Protein AF-0000000082860975 (afdb_homodimer)

pLDDT: mean 95.1, std 5.62, range [65.75, 98.88]

Solvent-accessible surface area (backbone atoms only — not comparable to full-atom values): 21347 Å² total; per-residue (Å²): 128,60,77,23,37,40,39,31,52,66,39,37,44,78,45,29,22,50,52,41,50,34,32,61,61,68,51,67,59,43,79,44,58,38,52,71,69,56,40,67,76,44,26,84,77,32,97,79,51,56,74,41,35,35,35,51,89,88,38,83,42,48,47,55,68,31,48,45,53,47,53,16,50,74,58,70,18,50,42,91,45,74,67,44,34,39,42,42,40,30,51,43,54,52,54,49,46,42,59,56,39,38,46,60,28,73,72,43,85,49,68,73,60,24,54,57,34,38,53,54,19,51,52,52,30,47,52,53,48,50,52,51,39,53,46,18,66,76,17,80,54,21,87,42,66,88,45,80,38,39,48,54,41,38,48,42,29,34,48,57,30,52,20,43,73,70,74,63,49,67,76,59,67,94,33,64,54,55,54,47,38,29,52,53,53,49,60,36,66,47,30,33,55,47,58,73,68,46,75,91,55,65,92,128,61,76,23,36,38,40,30,52,67,38,37,44,77,45,29,22,51,52,41,50,34,31,61,61,66,50,67,58,43,79,45,58,40,50,70,68,55,41,66,76,45,26,86,78,33,97,80,51,56,74,40,35,34,36,50,89,86,38,83,42,48,49,56,68,31,48,46,53,48,52,15,50,73,59,70,18,52,44,93,45,74,67,45,35,38,43,42,38,30,51,44,53,51,56,49,47,44,59,55,41,38,47,61,28,73,72,44,84,50,68,74,60,24,54,56,35,39,54,53,19,51,52,51,28,45,53,51,49,50,52,50,39,53,47,17,67,76,16,81,53,21,85,42,66,89,44,81,37,40,48,54,41,39,49,41,31,35,49,59,31,54,18,43,73,70,75,63,49,68,76,57,68,94,33,65,55,55,54,47,38,30,51,54,52,49,61,35,66,47,29,33,54,47,58,73,68,46,75,92,56,64,95

Sequence (406 aa):
MPDTKLIYFGLTGRGEPIRYLLAYGGVEFEDVRLTFDEFIKRKNEFPLGQLPVLEFEGKTIFQSKAIFRFLGRRFGLDGKDEWDSLKCDIAMDTINDIGLALLPYATETDEAAKKIKQEAALAKMAYLVDKLEGHLAKNDGHFVKGQLTWVDFCFAGLHDTYNYRSGGGDVFAGRPLLKALKAKVEALPAVKAYRDKSPSVTFMPDTKLIYFGLTGRGEPIRYLLAYGGVEFEDVRLTFDEFIKRKNEFPLGQLPVLEFEGKTIFQSKAIFRFLGRRFGLDGKDEWDSLKCDIAMDTINDIGLALLPYATETDEAAKKIKQEAALAKMAYLVDKLEGHLAKNDGHFVKGQLTWVDFCFAGLHDTYNYRSGGGDVFAGRPLLKALKAKVEALPAVKAYRDKSPSVTF

Foldseek 3Di:
DFQKEKEEALALALVVLLLLLCLLLVGDYHYHHDDPVRLVVCQVVAPNSDDTWMRDPNDIDDDSVVSLLVSQVVSVQAAPDPVRNVLLVVLLVLLVVLVVLLVVLQPDDDPVVNVVSLVSSLVVNLVSLVVQLVCCVVQVLASHHPGGTSSLSSLLSCLVVSCVSSPNHRSCPPRVSSVVSNVVSCPPPSNVVSVVPRDDGDD/DFQKEKEEALALALVVLLLLLCLLLVGDYHYHHDDPVRLVVCQVVAPNSDDTWMRDPNDIDDDSVVSLLVSQVVSVQAAPDPVRNVLLVVLLVLLVVLVVLLVVLQPDDDPVVNVVSLVSSLVVNLVSLVVQLVCCVVQVLASHHPGGTSSLSSLLSCLVVSCVSSPNHRSCPPRVSSVVSNVVSCPPPSNVVSVVPRDDGDD

Radius of gyration: 20.78 Å; Cα contacts (8 Å, |Δi|>4): 625; chains: 2; bounding box: 51×51×57 Å

Secondary structure (DSSP, 8-state):
--SEEEEEESS-TTHHHHHHHHHHTT--EEEEEE-HHHHHHHGGGSTTS-S-EEEETTEEEE-HHHHHHHHHHHTT-S-SSHHHHHHHHHHHHHHHHHHHTTHHHHT---HHHHHHHHHHHHHHHHHHHHHHHHHHHHTTTSSBTTB--HHHHHHHHHHHHHHHHTTSS-TTTT-HHHHHHHHHHHHSHHHHHHHHHSPP---/--SEEEEEESS-TTHHHHHHHHHHTT--EEEEEE-HHHHHHHGGGSTTS-S-EEEETTEEEE-HHHHHHHHHHHTT-S-SSHHHHHHHHHHHHHHHHHHHTTHHHHT---HHHHHHHHHHHHHHHHHHHHHHHHHHHHTTTSSBTTB--HHHHHHHHHHHHHHHHTTSS-TTTT-HHHHHHHHHHHHSHHHHHHHHHS-----

Nearest PDB structures (foldseek):
  4q5r-assembly3_F  TM=9.461E-01  e=1.694E-16  Blattella germanica
  1m0u-assembly1_B  TM=9.372E-01  e=8.881E-16  Drosophila melanogaster
  3vpq-assembly1_A  TM=9.347E-01  e=1.086E-15  Bombyx mori
  5h5l-assembly1_B  TM=9.405E-01  e=1.983E-15  Nilaparvata lugens
  1gsq-assembly1_A  TM=8.436E-01  e=4.090E-12  Todarodes pacificus

Structure (mmCIF, N/CA/C/O backbone):
data_AF-0000000082860975-model_v1
#
loop_
_entity.id
_entity.type
_entity.pdbx_description
1 polymer 'glutathione transferase'
#
loop_
_atom_site.group_PDB
_atom_site.id
_atom_site.type_symbol
_atom_site.label_atom_id
_atom_site.label_alt_id
_atom_site.label_comp_id
_atom_site.label_asym_id
_atom_site.label_entity_id
_atom_site.label_seq_id
_atom_site.pdbx_PDB_ins_code
_atom_site.Cartn_x
_atom_site.Cartn_y
_atom_site.Cartn_z
_atom_site.occupancy
_atom_site.B_iso_or_equiv
_atom_site.auth_seq_id
_atom_site.auth_comp_id
_atom_site.auth_asym_id
_atom_site.auth_atom_id
_atom_site.pdbx_PDB_model_num
ATOM 1 N N . MET A 1 1 ? -9.984 7.664 30.344 1 66.88 1 MET A N 1
ATOM 2 C CA . MET A 1 1 ? -9.086 7.684 29.188 1 66.88 1 MET A CA 1
ATOM 3 C C . MET A 1 1 ? -9.781 7.133 27.953 1 66.88 1 MET A C 1
ATOM 5 O O . MET A 1 1 ? -10.648 6.258 28.047 1 66.88 1 MET A O 1
ATOM 9 N N . PRO A 1 2 ? -9.625 7.832 26.766 1 80.25 2 PRO A N 1
ATOM 10 C CA . PRO A 1 2 ? -10.352 7.297 25.625 1 80.25 2 PRO A CA 1
ATOM 11 C C . PRO A 1 2 ? -9.969 5.855 25.297 1 80.25 2 PRO A C 1
ATOM 13 O O . PRO A 1 2 ? -8.867 5.414 25.641 1 80.25 2 PRO A O 1
ATOM 16 N N . ASP A 1 3 ? -10.852 5.133 24.812 1 91.62 3 ASP A N 1
ATOM 17 C CA . ASP A 1 3 ? -10.664 3.73 24.453 1 91.62 3 ASP A CA 1
ATOM 18 C C . ASP A 1 3 ? -9.773 3.59 23.234 1 91.62 3 ASP A C 1
ATOM 20 O O . ASP A 1 3 ? -9.109 2.564 23.047 1 91.62 3 ASP A O 1
ATOM 24 N N . THR A 1 4 ? -9.602 4.715 22.5 1 98.06 4 THR A N 1
ATOM 25 C CA . THR A 1 4 ? -8.781 4.738 21.297 1 98.06 4 THR A CA 1
ATOM 26 C C . THR A 1 4 ? -7.438 5.41 21.562 1 98.06 4 THR A C 1
ATOM 28 O O . THR A 1 4 ? -7.375 6.449 22.219 1 98.06 4 THR A O 1
ATOM 31 N N . LYS A 1 5 ? -6.293 4.797 21.094 1 98.5 5 LYS A N 1
ATOM 32 C CA . LYS A 1 5 ? -4.938 5.305 21.266 1 98.5 5 LYS A CA 1
ATOM 33 C C . LYS A 1 5 ? -4.152 5.234 19.969 1 98.5 5 LYS A C 1
ATOM 35 O O . LYS A 1 5 ? -4.129 4.195 19.297 1 98.5 5 LYS A O 1
ATOM 40 N N . LEU A 1 6 ? -3.594 6.383 19.531 1 98.62 6 LEU A N 1
ATOM 41 C CA . LEU A 1 6 ? -2.664 6.406 18.406 1 98.62 6 LEU A CA 1
ATOM 42 C C . LEU A 1 6 ? -1.231 6.609 18.891 1 98.62 6 LEU A C 1
ATOM 44 O O . LEU A 1 6 ? -0.938 7.586 19.594 1 98.62 6 LEU A O 1
ATOM 48 N N . ILE A 1 7 ? -0.358 5.672 18.578 1 98.69 7 ILE A N 1
ATOM 49 C CA . ILE A 1 7 ? 1.05 5.754 18.953 1 98.69 7 ILE A CA 1
ATOM 50 C C . ILE A 1 7 ? 1.894 6.062 17.719 1 98.69 7 ILE A C 1
ATOM 52 O O . ILE A 1 7 ? 1.918 5.281 16.766 1 98.69 7 ILE A O 1
ATOM 56 N N . TYR A 1 8 ? 2.537 7.16 17.688 1 97.94 8 TYR A N 1
ATOM 57 C CA . TYR A 1 8 ? 3.426 7.613 16.625 1 97.94 8 TYR A CA 1
ATOM 58 C C . TYR A 1 8 ? 4.453 8.602 17.156 1 97.94 8 TYR A C 1
ATOM 60 O O . TYR A 1 8 ? 4.676 8.688 18.359 1 97.94 8 TYR A O 1
ATOM 68 N N . PHE A 1 9 ? 5.199 9.242 16.266 1 96.75 9 PHE A N 1
ATOM 69 C CA . PHE A 1 9 ? 6.195 10.227 16.672 1 96.75 9 PHE A CA 1
ATOM 70 C C . PHE A 1 9 ? 5.566 11.609 16.812 1 96.75 9 PHE A C 1
ATOM 72 O O . PHE A 1 9 ? 4.457 11.844 16.328 1 96.75 9 PHE A O 1
ATOM 79 N N . GLY A 1 10 ? 6.297 12.477 17.422 1 92.69 10 GLY A N 1
ATOM 80 C CA . GLY A 1 10 ? 5.84 13.844 17.578 1 92.69 10 GLY A CA 1
ATOM 81 C C . GLY A 1 10 ? 5.992 14.672 16.328 1 92.69 10 GLY A C 1
ATOM 82 O O . GLY A 1 10 ? 6.426 15.82 16.375 1 92.69 10 GLY A O 1
ATOM 83 N N . LEU A 1 11 ? 5.824 14.102 15.203 1 92 11 LEU A N 1
ATOM 84 C CA . LEU A 1 11 ? 5.797 14.734 13.891 1 92 11 LEU A CA 1
ATOM 85 C C . LEU A 1 11 ? 4.551 14.32 13.117 1 92 11 LEU A C 1
ATOM 87 O O . LEU A 1 11 ? 3.781 13.477 13.57 1 92 11 LEU A O 1
ATOM 91 N N . THR A 1 12 ? 4.176 14.922 12.07 1 91.81 12 THR A N 1
ATOM 92 C CA . THR A 1 12 ? 2.977 14.602 11.305 1 91.81 12 THR A CA 1
ATOM 93 C C . THR A 1 12 ? 3.127 13.258 10.594 1 91.81 12 THR A C 1
ATOM 95 O O . THR A 1 12 ? 2.66 12.227 11.094 1 91.81 12 THR A O 1
ATOM 98 N N . GLY A 1 13 ? 4.062 13.234 9.609 1 94 13 GLY A N 1
ATOM 99 C CA . GLY A 1 13 ? 4.348 11.992 8.914 1 94 13 GLY A CA 1
ATOM 100 C C . GLY A 1 13 ? 3.107 11.164 8.641 1 94 13 GLY A C 1
ATOM 101 O O . GLY A 1 13 ? 2.064 11.703 8.266 1 94 13 GLY A O 1
ATOM 102 N N . ARG A 1 14 ? 3.205 9.844 8.828 1 96.69 14 ARG A N 1
ATOM 103 C CA . ARG A 1 14 ? 2.125 8.906 8.539 1 96.69 14 ARG A CA 1
ATOM 104 C C . ARG A 1 14 ? 1.056 8.953 9.625 1 96.69 14 ARG A C 1
ATOM 106 O O . ARG A 1 14 ? -0.048 8.438 9.438 1 96.69 14 ARG A O 1
ATOM 113 N N . GLY A 1 15 ? 1.358 9.523 10.734 1 97.5 15 GLY A N 1
ATOM 114 C CA . GLY A 1 15 ? 0.392 9.641 11.812 1 97.5 15 GLY A CA 1
ATOM 115 C C . GLY A 1 15 ? -0.683 10.68 11.547 1 97.5 15 GLY A C 1
ATOM 116 O O . GLY A 1 15 ? -1.812 10.547 12.023 1 97.5 15 GLY A O 1
ATOM 117 N N . GLU A 1 16 ? -0.345 11.664 10.766 1 97.5 16 GLU A N 1
ATOM 118 C CA . GLU A 1 16 ? -1.231 12.812 10.609 1 97.5 16 GLU A CA 1
ATOM 119 C C . GLU A 1 16 ? -2.506 12.43 9.859 1 97.5 16 GLU A C 1
ATOM 121 O O . GLU A 1 16 ? -3.604 12.844 10.242 1 97.5 16 GLU A O 1
ATOM 126 N N . PRO A 1 17 ? -2.463 11.664 8.758 1 98.44 17 PRO A N 1
ATOM 127 C CA . PRO A 1 17 ? -3.709 11.203 8.141 1 98.44 17 PRO A CA 1
ATOM 128 C C . PRO A 1 17 ? -4.621 10.484 9.133 1 98.44 17 PRO A C 1
ATOM 130 O O . PRO A 1 17 ? -5.844 10.641 9.07 1 98.44 17 PRO A O 1
ATOM 133 N N . ILE A 1 18 ? -4.02 9.68 10 1 98.81 18 ILE A N 1
ATOM 134 C CA . ILE A 1 18 ? -4.801 8.93 10.969 1 98.81 18 ILE A CA 1
ATOM 135 C C . ILE A 1 18 ? -5.48 9.891 11.945 1 98.81 18 ILE A C 1
ATOM 137 O O . ILE A 1 18 ? -6.664 9.727 12.266 1 98.81 18 ILE A O 1
ATOM 141 N N . ARG A 1 19 ? -4.746 10.883 12.383 1 98.38 19 ARG A N 1
ATOM 142 C CA . ARG A 1 19 ? -5.301 11.898 13.281 1 98.38 19 ARG A CA 1
ATOM 143 C C . ARG A 1 19 ? -6.457 12.641 12.617 1 98.38 19 ARG A C 1
ATOM 145 O O . ARG A 1 19 ? -7.492 12.867 13.234 1 98.38 19 ARG A O 1
ATOM 152 N N . TYR A 1 20 ? -6.312 13 11.328 1 98.56 20 TYR A N 1
ATOM 153 C CA . TYR A 1 20 ? -7.379 13.656 10.586 1 98.56 20 TYR A CA 1
ATOM 154 C C . TYR A 1 20 ? -8.617 12.766 10.5 1 98.56 20 TYR A C 1
ATOM 156 O O . TYR A 1 20 ? -9.734 13.234 10.711 1 98.56 20 TYR A O 1
ATOM 164 N N . LEU A 1 21 ? -8.422 11.508 10.195 1 98.81 21 LEU A N 1
ATOM 165 C CA . LEU A 1 21 ? -9.539 10.586 10.031 1 98.81 21 LEU A CA 1
ATOM 166 C C . LEU A 1 21 ? -10.25 10.359 11.367 1 98.81 21 LEU A C 1
ATOM 168 O O . LEU A 1 21 ? -11.484 10.352 11.414 1 98.81 21 LEU A O 1
ATOM 172 N N . LEU A 1 22 ? -9.484 10.18 12.453 1 98.75 22 LEU A N 1
ATOM 173 C CA . LEU A 1 22 ? -10.094 10.016 13.766 1 98.75 22 LEU A CA 1
ATOM 174 C C . LEU A 1 22 ? -10.906 11.25 14.148 1 98.75 22 LEU A C 1
ATOM 176 O O . LEU A 1 22 ? -12.016 11.125 14.664 1 98.75 22 LEU A O 1
ATOM 180 N N . ALA A 1 23 ? -10.312 12.414 13.891 1 98.44 23 ALA A N 1
ATOM 181 C CA . ALA A 1 23 ? -11.016 13.656 14.18 1 98.44 23 ALA A CA 1
ATOM 182 C C . ALA A 1 23 ? -12.312 13.758 13.391 1 98.44 23 ALA A C 1
ATOM 184 O O . ALA A 1 23 ? -13.375 14.047 13.953 1 98.44 23 ALA A O 1
ATOM 185 N N . TYR A 1 24 ? -12.25 13.484 12.133 1 98.56 24 TYR A N 1
ATOM 186 C CA . TYR A 1 24 ? -13.422 13.547 11.266 1 98.56 24 TYR A CA 1
ATOM 187 C C . TYR A 1 24 ? -14.492 12.57 11.742 1 98.56 24 TYR A C 1
ATOM 189 O O . TYR A 1 24 ? -15.688 12.875 11.68 1 98.56 24 TYR A O 1
ATOM 197 N N . GLY A 1 25 ? -14.07 11.414 12.133 1 98.19 25 GLY A N 1
ATOM 198 C CA . GLY A 1 25 ? -14.984 10.383 12.594 1 98.19 25 GLY A CA 1
ATOM 199 C C . GLY A 1 25 ? -15.562 10.656 13.969 1 98.19 25 GLY A C 1
ATOM 200 O O . GLY A 1 25 ? -16.422 9.922 14.445 1 98.19 25 GLY A O 1
ATOM 201 N N . GLY A 1 26 ? -15.047 11.688 14.633 1 97.81 26 GLY A N 1
ATOM 202 C CA . GLY A 1 26 ? -15.539 12.047 15.961 1 97.81 26 GLY A CA 1
ATOM 203 C C . GLY A 1 26 ? -15.023 11.141 17.062 1 97.81 26 GLY A C 1
ATOM 204 O O . GLY A 1 26 ? -15.688 10.945 18.078 1 97.81 26 GLY A O 1
ATOM 205 N N . VAL A 1 27 ? -13.93 10.547 16.875 1 98 27 VAL A N 1
ATOM 206 C CA . VAL A 1 27 ? -13.367 9.609 17.844 1 98 27 VAL A CA 1
ATOM 207 C C . VAL A 1 27 ? -12.375 10.328 18.75 1 98 27 VAL A C 1
ATOM 209 O O . VAL A 1 27 ? -11.375 10.867 18.281 1 98 27 VAL A O 1
ATOM 212 N N . GLU A 1 28 ? -12.719 10.398 19.969 1 96.94 28 GLU A N 1
ATOM 213 C CA . GLU A 1 28 ? -11.719 10.828 20.938 1 96.94 28 GLU A CA 1
ATOM 214 C C . GLU A 1 28 ? -10.602 9.797 21.078 1 96.94 28 GLU A C 1
ATOM 216 O O . GLU A 1 28 ? -10.859 8.594 21.094 1 96.94 28 GLU A O 1
ATOM 221 N N . PHE A 1 29 ? -9.359 10.328 21.094 1 97.81 29 PHE A N 1
ATOM 222 C CA . PHE A 1 29 ? -8.25 9.383 21.188 1 97.81 29 PHE A CA 1
ATOM 223 C C . PHE A 1 29 ? -7.082 9.992 21.953 1 97.81 29 PHE A C 1
ATOM 225 O O . PHE A 1 29 ? -6.926 11.211 22 1 97.81 29 PHE A O 1
ATOM 232 N N . GLU A 1 30 ? -6.309 9.117 22.578 1 97.69 30 GLU A N 1
ATOM 233 C CA . GLU A 1 30 ? -5.02 9.5 23.141 1 97.69 30 GLU A CA 1
ATOM 234 C C . GLU A 1 30 ? -3.936 9.531 22.062 1 97.69 30 GLU A C 1
ATOM 236 O O . GLU A 1 30 ? -3.666 8.516 21.422 1 97.69 30 GLU A O 1
ATOM 241 N N . ASP A 1 31 ? -3.361 10.68 21.844 1 96.69 31 ASP A N 1
ATOM 242 C CA . ASP A 1 31 ? -2.293 10.867 20.859 1 96.69 31 ASP A CA 1
ATOM 243 C C . ASP A 1 31 ? -0.921 10.688 21.516 1 96.69 31 ASP A C 1
ATOM 245 O O . ASP A 1 31 ? -0.306 11.664 21.953 1 96.69 31 ASP A O 1
ATOM 249 N N . VAL A 1 32 ? -0.435 9.492 21.531 1 97.31 32 VAL A N 1
ATOM 250 C CA . VAL A 1 32 ? 0.845 9.18 22.156 1 97.31 32 VAL A CA 1
ATOM 251 C C . VAL A 1 32 ? 1.986 9.508 21.188 1 97.31 32 VAL A C 1
ATOM 253 O O . VAL A 1 32 ? 2.146 8.859 20.156 1 97.31 32 VAL A O 1
ATOM 256 N N . ARG A 1 33 ? 2.736 10.445 21.516 1 96.75 33 ARG A N 1
ATOM 257 C CA . ARG A 1 33 ? 3.854 10.906 20.703 1 96.75 33 ARG A CA 1
ATOM 258 C C . ARG A 1 33 ? 5.188 10.516 21.328 1 96.75 33 ARG A C 1
ATOM 260 O O . ARG A 1 33 ? 5.613 11.109 22.328 1 96.75 33 ARG A O 1
ATOM 267 N N . LEU A 1 34 ? 5.816 9.57 20.719 1 97.44 34 LEU A N 1
ATOM 268 C CA . LEU A 1 34 ? 7.086 9.062 21.234 1 97.44 34 LEU A CA 1
ATOM 269 C C . LEU A 1 34 ? 8.258 9.828 20.625 1 97.44 34 LEU A C 1
ATOM 271 O O . LEU A 1 34 ? 8.234 10.188 19.453 1 97.44 34 LEU A O 1
ATOM 275 N N . THR A 1 35 ? 9.281 9.992 21.453 1 96.25 35 THR A N 1
ATOM 276 C CA . THR A 1 35 ? 10.578 10.383 20.891 1 96.25 35 THR A CA 1
ATOM 277 C C . THR A 1 35 ? 11.25 9.188 20.219 1 96.25 35 THR A C 1
ATOM 279 O O . THR A 1 35 ? 10.852 8.039 20.438 1 96.25 35 THR A O 1
ATOM 282 N N . PHE A 1 36 ? 12.195 9.469 19.406 1 95.5 36 PHE A N 1
ATOM 283 C CA . PHE A 1 36 ? 12.93 8.391 18.75 1 95.5 36 PHE A CA 1
ATOM 284 C C . PHE A 1 36 ? 13.586 7.484 19.781 1 95.5 36 PHE A C 1
ATOM 286 O O . PHE A 1 36 ? 13.625 6.262 19.609 1 95.5 36 PHE A O 1
ATOM 293 N N . ASP A 1 37 ? 14.117 8.062 20.797 1 97.31 37 ASP A N 1
ATOM 294 C CA . ASP A 1 37 ? 14.75 7.289 21.859 1 97.31 37 ASP A CA 1
ATOM 295 C C . ASP A 1 37 ? 13.742 6.367 22.547 1 97.31 37 ASP A C 1
ATOM 297 O O . ASP A 1 37 ? 14.047 5.211 22.844 1 97.31 37 ASP A O 1
ATOM 301 N N . GLU A 1 38 ? 12.602 6.906 22.859 1 98 38 GLU A N 1
ATOM 302 C CA . GLU A 1 38 ? 11.547 6.09 23.453 1 98 38 GLU A CA 1
ATOM 303 C C . GLU A 1 38 ? 11.141 4.949 22.531 1 98 38 GLU A C 1
ATOM 305 O O . GLU A 1 38 ? 10.93 3.82 22.969 1 98 38 GLU A O 1
ATOM 310 N N . PHE A 1 39 ? 11.031 5.281 21.266 1 98 39 PHE A N 1
ATOM 311 C CA . PHE A 1 39 ? 10.656 4.277 20.266 1 98 39 PHE A CA 1
ATOM 312 C C . PHE A 1 39 ? 11.672 3.139 20.25 1 98 39 PHE A C 1
ATOM 314 O O . PHE A 1 39 ? 11.289 1.966 20.266 1 98 39 PHE A O 1
ATOM 321 N N . ILE A 1 40 ? 12.93 3.455 20.188 1 97.25 40 ILE A N 1
ATOM 322 C CA . ILE A 1 40 ? 13.984 2.445 20.125 1 97.25 40 ILE A CA 1
ATOM 323 C C . ILE A 1 40 ? 13.867 1.508 21.328 1 97.25 40 ILE A C 1
ATOM 325 O O . ILE A 1 40 ? 14.008 0.291 21.188 1 97.25 40 ILE A O 1
ATOM 329 N N . LYS A 1 41 ? 13.531 2.031 22.5 1 98 41 LYS A N 1
ATOM 330 C CA . LYS A 1 41 ? 13.422 1.25 23.734 1 98 41 LYS A CA 1
ATOM 331 C C . LYS A 1 41 ? 12.172 0.367 23.719 1 98 41 LYS A C 1
ATOM 333 O O . LYS A 1 41 ? 12.148 -0.688 24.359 1 98 41 LYS A O 1
ATOM 338 N N . ARG A 1 42 ? 11.172 0.803 22.953 1 97.81 42 ARG A N 1
ATOM 339 C CA . ARG A 1 42 ? 9.883 0.122 22.984 1 97.81 42 ARG A CA 1
ATOM 340 C C . ARG A 1 42 ? 9.617 -0.624 21.688 1 97.81 42 ARG A C 1
ATOM 342 O O . ARG A 1 42 ? 8.531 -1.179 21.484 1 97.81 42 ARG A O 1
ATOM 349 N N . LYS A 1 43 ? 10.547 -0.618 20.828 1 97.12 43 LYS A N 1
ATOM 350 C CA . LYS A 1 43 ? 10.391 -1.122 19.469 1 97.12 43 LYS A CA 1
ATOM 351 C C . LYS A 1 43 ? 9.805 -2.529 19.469 1 97.12 43 LYS A C 1
ATOM 353 O O . LYS A 1 43 ? 8.945 -2.848 18.641 1 97.12 43 LYS A O 1
ATOM 358 N N . ASN A 1 44 ? 10.141 -3.389 20.344 1 95.94 44 ASN A N 1
ATOM 359 C CA . ASN A 1 44 ? 9.734 -4.789 20.391 1 95.94 44 ASN A CA 1
ATOM 360 C C . ASN A 1 44 ? 8.305 -4.941 20.891 1 95.94 44 ASN A C 1
ATOM 362 O O . ASN A 1 44 ? 7.707 -6.016 20.766 1 95.94 44 ASN A O 1
ATOM 366 N N . GLU A 1 45 ? 7.727 -3.836 21.422 1 97.06 45 GLU A N 1
ATOM 367 C CA . GLU A 1 45 ? 6.34 -3.859 21.875 1 97.06 45 GLU A CA 1
ATOM 368 C C . GLU A 1 45 ? 5.371 -3.76 20.703 1 97.06 45 GLU A C 1
ATOM 370 O O . GLU A 1 45 ? 4.191 -4.094 20.828 1 97.06 45 GLU A O 1
ATOM 375 N N . PHE A 1 46 ? 5.887 -3.303 19.641 1 97.88 46 PHE A N 1
ATOM 376 C CA . PHE A 1 46 ? 5.016 -3.076 18.5 1 97.88 46 PHE A CA 1
ATOM 377 C C . PHE A 1 46 ? 5.043 -4.27 17.547 1 97.88 46 PHE A C 1
ATOM 379 O O . PHE A 1 46 ? 6.09 -4.898 17.359 1 97.88 46 PHE A O 1
ATOM 386 N N . PRO A 1 47 ? 3.963 -4.543 16.922 1 97 47 PRO A N 1
ATOM 387 C CA . PRO A 1 47 ? 3.828 -5.789 16.156 1 97 47 PRO A CA 1
ATOM 388 C C . PRO A 1 47 ? 4.961 -5.996 15.156 1 97 47 PRO A C 1
ATOM 390 O O . PRO A 1 47 ? 5.473 -7.109 15.016 1 97 47 PRO A O 1
ATOM 393 N N . LEU A 1 48 ? 5.387 -4.977 14.453 1 97.62 48 LEU A N 1
ATOM 394 C CA . LEU A 1 48 ? 6.457 -5.086 13.461 1 97.62 48 LEU A CA 1
ATOM 395 C C . LEU A 1 48 ? 7.641 -4.203 13.844 1 97.62 48 LEU A C 1
ATOM 397 O O . LEU A 1 48 ? 8.492 -3.902 13 1 97.62 48 LEU A O 1
ATOM 401 N N . GLY A 1 49 ? 7.578 -3.715 15.07 1 97.5 49 GLY A N 1
ATOM 402 C CA . GLY A 1 49 ? 8.617 -2.783 15.477 1 97.5 49 GLY A CA 1
ATOM 403 C C . GLY A 1 49 ? 8.57 -1.472 14.711 1 97.5 49 GLY A C 1
ATOM 404 O O . GLY A 1 49 ? 9.609 -0.847 14.477 1 97.5 49 GLY A O 1
ATOM 405 N N . GLN A 1 50 ? 7.422 -1.181 14.211 1 97.31 50 GLN A N 1
ATOM 406 C CA . GLN A 1 50 ? 7.211 0.031 13.43 1 97.31 50 GLN 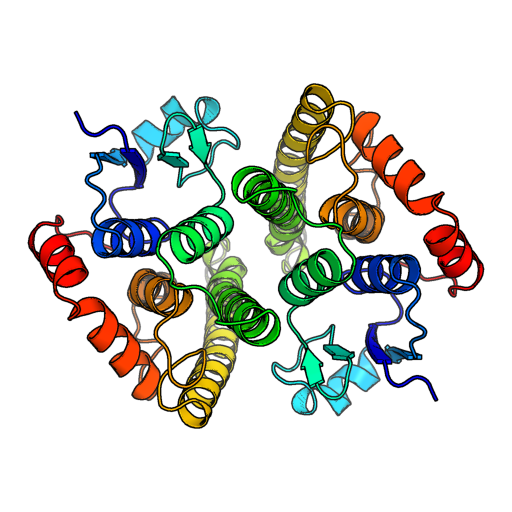A CA 1
ATOM 407 C C . GLN A 1 50 ? 6.031 0.836 13.961 1 97.31 50 GLN A C 1
ATOM 409 O O . GLN A 1 50 ? 5.203 0.312 14.711 1 97.31 50 GLN A O 1
ATOM 414 N N . LEU A 1 51 ? 6.02 2.035 13.672 1 98 51 LEU A N 1
ATOM 415 C CA . LEU A 1 51 ? 4.91 2.949 13.914 1 98 51 LEU A CA 1
ATOM 416 C C . LEU A 1 51 ? 4.395 3.539 12.602 1 98 51 LEU A C 1
ATOM 418 O O . LEU A 1 51 ? 5.125 3.592 11.609 1 98 51 LEU A O 1
ATOM 422 N N . PRO A 1 52 ? 3.09 3.854 12.555 1 98.56 52 PRO A N 1
ATOM 423 C CA . PRO A 1 52 ? 2.088 4.043 13.602 1 98.56 52 PRO A CA 1
ATOM 424 C C . PRO A 1 52 ? 1.417 2.738 14.023 1 98.56 52 PRO A C 1
ATOM 426 O O . PRO A 1 52 ? 1.391 1.777 13.25 1 98.56 52 PRO A O 1
ATOM 429 N N . VAL A 1 53 ? 0.973 2.721 15.258 1 98.81 53 VAL A N 1
ATOM 430 C CA . VAL A 1 53 ? 0.096 1.692 15.805 1 98.81 53 VAL A CA 1
ATOM 431 C C . VAL A 1 53 ? -1.163 2.34 16.375 1 98.81 53 VAL A C 1
ATOM 433 O O . VAL A 1 53 ? -1.086 3.365 17.062 1 98.81 53 VAL A O 1
ATOM 436 N N . LEU A 1 54 ? -2.303 1.823 16.062 1 98.88 54 LEU A N 1
ATOM 437 C CA . LEU A 1 54 ? -3.596 2.307 16.531 1 98.88 54 LEU A CA 1
ATOM 438 C C . LEU A 1 54 ? -4.289 1.254 17.391 1 98.88 54 LEU A C 1
ATOM 440 O O . LEU A 1 54 ? -4.465 0.112 16.953 1 98.88 54 LEU A O 1
ATOM 444 N N . GLU A 1 55 ? -4.492 1.541 18.625 1 98.56 55 GLU A N 1
ATOM 445 C CA . GLU A 1 55 ? -5.414 0.759 19.438 1 98.56 55 GLU A CA 1
ATOM 446 C C . GLU A 1 55 ? -6.848 1.257 19.297 1 98.56 55 GLU A C 1
ATOM 448 O O . GLU A 1 55 ? -7.156 2.395 19.656 1 98.56 55 GLU A O 1
ATOM 453 N N . PHE A 1 56 ? -7.723 0.47 18.781 1 98.25 56 PHE A N 1
ATOM 454 C CA . PHE A 1 56 ? -9.062 0.873 18.375 1 98.25 56 PHE A CA 1
ATOM 455 C C . PHE A 1 56 ? -10.07 -0.228 18.688 1 98.25 56 PHE A C 1
ATOM 457 O O . PHE A 1 56 ? -9.961 -1.343 18.172 1 98.25 56 PHE A O 1
ATOM 464 N N . GLU A 1 57 ? -11.078 0.028 19.547 1 96.81 57 GLU A N 1
ATOM 465 C CA . GLU A 1 57 ? -12.117 -0.921 19.938 1 96.81 57 GLU A CA 1
ATOM 466 C C . GLU A 1 57 ? -11.516 -2.232 20.422 1 96.81 57 GLU A C 1
ATOM 468 O O . GLU A 1 57 ? -11.938 -3.312 20 1 96.81 57 GLU A O 1
ATOM 473 N N . GLY A 1 58 ? -10.477 -2.064 21.188 1 96.19 58 GLY A N 1
ATOM 474 C CA . GLY A 1 58 ? -9.883 -3.197 21.875 1 96.19 58 GLY A CA 1
ATOM 475 C C . GLY A 1 58 ? -8.922 -3.986 21.016 1 96.19 58 GLY A C 1
ATOM 476 O O . GLY A 1 58 ? -8.391 -5.016 21.438 1 96.19 58 GLY A O 1
ATOM 477 N N . LYS A 1 59 ? -8.641 -3.51 19.844 1 96.81 59 LYS A N 1
ATOM 478 C CA . LYS A 1 59 ? -7.738 -4.215 18.938 1 96.81 59 LYS A CA 1
ATOM 479 C C . LYS A 1 59 ? -6.535 -3.35 18.562 1 96.81 59 LYS A C 1
ATOM 481 O O . LYS A 1 59 ? -6.641 -2.121 18.531 1 96.81 59 LYS A O 1
ATOM 486 N N . THR A 1 60 ? -5.395 -3.975 18.312 1 97.88 60 THR A N 1
ATOM 487 C CA . THR A 1 60 ? -4.188 -3.307 17.828 1 97.88 60 THR A CA 1
ATOM 488 C C . THR A 1 60 ? -4.113 -3.355 16.312 1 97.88 60 THR A C 1
ATOM 490 O O . THR A 1 60 ? -4.105 -4.434 15.719 1 97.88 60 THR A O 1
ATOM 493 N N . ILE A 1 61 ? -4.082 -2.191 15.773 1 98.62 61 ILE A N 1
ATOM 494 C CA . ILE A 1 61 ? -4.016 -2.072 14.32 1 98.62 61 ILE A CA 1
ATOM 495 C C . ILE A 1 61 ? -2.707 -1.395 13.914 1 98.62 61 ILE A C 1
ATOM 497 O O . ILE A 1 61 ? -2.271 -0.438 14.562 1 98.62 61 ILE A O 1
ATOM 501 N N . PHE A 1 62 ? -2.109 -1.961 12.844 1 98.69 62 PHE A N 1
ATOM 502 C CA . PHE A 1 62 ? -0.855 -1.396 12.359 1 98.69 62 PHE A CA 1
ATOM 503 C C . PHE A 1 62 ? -0.801 -1.42 10.836 1 98.69 62 PHE A C 1
ATOM 505 O O . PHE A 1 62 ? -1.757 -1.844 10.18 1 98.69 62 PHE A O 1
ATOM 512 N N . GLN A 1 63 ? 0.323 -0.867 10.297 1 98.56 63 GLN A N 1
ATOM 513 C CA . GLN A 1 63 ? 0.421 -0.564 8.875 1 98.56 63 GLN A CA 1
ATOM 514 C C . GLN A 1 63 ? -0.445 0.638 8.508 1 98.56 63 GLN A C 1
ATOM 516 O O . GLN A 1 63 ? -1.674 0.538 8.477 1 98.56 63 GLN A O 1
ATOM 521 N N . SER A 1 64 ? 0.238 1.747 8.164 1 98.56 64 SER A N 1
ATOM 522 C CA . SER A 1 64 ? -0.42 3.045 8.062 1 98.56 64 SER A CA 1
ATOM 523 C C . SER A 1 64 ? -1.514 3.023 6.996 1 98.56 64 SER A C 1
ATOM 525 O O . SER A 1 64 ? -2.645 3.443 7.254 1 98.56 64 SER A O 1
ATOM 527 N N . LYS A 1 65 ? -1.267 2.447 5.852 1 98.5 65 LYS A N 1
ATOM 528 C CA . LYS A 1 65 ? -2.254 2.479 4.777 1 98.5 65 LYS A CA 1
ATOM 529 C C . LYS A 1 65 ? -3.439 1.569 5.094 1 98.5 65 LYS A C 1
ATOM 531 O O . LYS A 1 65 ? -4.566 1.846 4.68 1 98.5 65 LYS A O 1
ATOM 536 N N . ALA A 1 66 ? -3.131 0.453 5.793 1 98.75 66 ALA A N 1
ATOM 537 C CA . ALA A 1 66 ? -4.227 -0.381 6.281 1 98.75 66 ALA A CA 1
ATOM 538 C C . ALA A 1 66 ? -5.113 0.39 7.25 1 98.75 66 ALA A C 1
ATOM 540 O O . ALA A 1 66 ? -6.344 0.308 7.18 1 98.75 66 ALA A O 1
ATOM 541 N N . ILE A 1 67 ? -4.504 1.164 8.148 1 98.88 67 ILE A N 1
ATOM 542 C CA . ILE A 1 67 ? -5.238 1.972 9.117 1 98.88 67 ILE A CA 1
ATOM 543 C C . ILE A 1 67 ? -6.059 3.031 8.383 1 98.88 67 ILE A C 1
ATOM 545 O O . ILE A 1 67 ? -7.234 3.24 8.695 1 98.88 67 ILE A O 1
ATOM 549 N N . PHE A 1 68 ? -5.438 3.684 7.324 1 98.88 68 PHE A N 1
ATOM 550 C CA . PHE A 1 68 ? -6.145 4.688 6.539 1 98.88 68 PHE A CA 1
ATOM 551 C C . PHE A 1 68 ? -7.438 4.117 5.965 1 98.88 68 PHE A C 1
ATOM 553 O O . PHE A 1 68 ? -8.516 4.68 6.164 1 98.88 68 PHE A O 1
ATOM 560 N N . ARG A 1 69 ? -7.289 3.006 5.281 1 98.44 69 ARG A N 1
ATOM 561 C CA . ARG A 1 69 ? -8.406 2.379 4.578 1 98.44 69 ARG A CA 1
ATOM 562 C C . ARG A 1 69 ? -9.484 1.925 5.559 1 98.44 69 ARG A C 1
ATOM 564 O O . ARG A 1 69 ? -10.672 2.113 5.309 1 98.44 69 ARG A O 1
ATOM 571 N N . PHE A 1 70 ? -9.062 1.357 6.672 1 98.75 70 PHE A N 1
ATOM 572 C CA . PHE A 1 70 ? -9.984 0.862 7.688 1 98.75 70 PHE A CA 1
ATOM 573 C C . PHE A 1 70 ? -10.82 2 8.258 1 98.75 70 PHE A C 1
ATOM 575 O O . PHE A 1 70 ? -12.055 1.917 8.289 1 98.75 70 PHE A O 1
ATOM 582 N N . LEU A 1 71 ? -10.188 3.086 8.68 1 98.81 71 LEU A N 1
ATOM 583 C CA . LEU A 1 71 ? -10.898 4.227 9.25 1 98.81 71 LEU A CA 1
ATOM 584 C C . LEU A 1 71 ? -11.766 4.902 8.188 1 98.81 71 LEU A C 1
ATOM 586 O O . LEU A 1 71 ? -12.867 5.371 8.492 1 98.81 71 LEU A O 1
ATOM 590 N N . GLY A 1 72 ? -11.227 4.996 6.969 1 98.38 72 GLY A N 1
ATOM 591 C CA . GLY A 1 72 ? -12.023 5.535 5.875 1 98.38 72 GLY A CA 1
ATOM 592 C C . GLY A 1 72 ? -13.352 4.824 5.691 1 98.38 72 GLY A C 1
ATOM 593 O O . GLY A 1 72 ? -14.391 5.469 5.582 1 98.38 72 GLY A O 1
ATOM 594 N N . ARG A 1 73 ? -13.273 3.5 5.66 1 97.19 73 ARG A N 1
ATOM 595 C CA . ARG A 1 73 ? -14.492 2.707 5.531 1 97.19 73 ARG A CA 1
ATOM 596 C C . ARG A 1 73 ? -15.398 2.883 6.746 1 97.19 73 ARG A C 1
ATOM 598 O O . ARG A 1 73 ? -16.609 3.08 6.605 1 97.19 73 ARG A O 1
ATOM 605 N N . ARG A 1 74 ? -14.805 2.84 7.898 1 97.44 74 ARG A N 1
ATOM 606 C CA . ARG A 1 74 ? -15.531 2.936 9.156 1 97.44 74 ARG A CA 1
ATOM 607 C C . ARG A 1 74 ? -16.312 4.238 9.242 1 97.44 74 ARG A C 1
ATOM 609 O O . ARG A 1 74 ? -17.422 4.266 9.789 1 97.44 74 ARG A O 1
ATOM 616 N N . PHE A 1 75 ? -15.828 5.273 8.656 1 97.94 75 PHE A N 1
ATOM 617 C CA . PHE A 1 75 ? -16.422 6.59 8.828 1 97.94 75 PHE A CA 1
ATOM 618 C C . PHE A 1 75 ? -17.156 7.027 7.566 1 97.94 75 PHE A C 1
ATOM 620 O O . PHE A 1 75 ? -17.422 8.219 7.375 1 97.94 75 PHE A O 1
ATOM 627 N N . GLY A 1 76 ? -17.391 6.113 6.633 1 97.44 76 GLY A N 1
ATOM 628 C CA . GLY A 1 76 ? -18.234 6.371 5.469 1 97.44 76 GLY A CA 1
ATOM 629 C C . GLY A 1 76 ? -17.531 7.207 4.41 1 97.44 76 GLY A C 1
ATOM 630 O O . GLY A 1 76 ? -18.172 7.961 3.682 1 97.44 76 GLY A O 1
ATOM 631 N N . LEU A 1 77 ? -16.203 7.094 4.32 1 98.31 77 LEU A N 1
ATOM 632 C CA . LEU A 1 77 ? -15.422 7.93 3.416 1 98.31 77 LEU A CA 1
ATOM 633 C C . LEU A 1 77 ? -14.883 7.105 2.248 1 98.31 77 LEU A C 1
ATOM 635 O O . LEU A 1 77 ? -14.023 7.574 1.496 1 98.31 77 LEU A O 1
ATOM 639 N N . ASP A 1 78 ? -15.289 5.832 2.172 1 97.62 78 ASP A N 1
ATOM 640 C CA . ASP A 1 78 ? -14.836 5.023 1.044 1 97.62 78 ASP A CA 1
ATOM 641 C C . ASP A 1 78 ? -15.703 5.273 -0.19 1 97.62 78 ASP A C 1
ATOM 643 O O . ASP A 1 78 ? -16.656 6.059 -0.141 1 97.62 78 ASP A O 1
ATOM 647 N N . GLY A 1 79 ? -15.289 4.707 -1.354 1 96.75 79 GLY A N 1
ATOM 648 C CA . GLY A 1 79 ? -16.062 4.82 -2.574 1 96.75 79 GLY A CA 1
ATOM 649 C C . GLY A 1 79 ? -17.484 4.297 -2.426 1 96.75 79 GLY A C 1
ATOM 650 O O . GLY A 1 79 ? -17.75 3.461 -1.561 1 96.75 79 GLY A O 1
ATOM 651 N N . LYS A 1 80 ? -18.359 4.734 -3.275 1 96.38 80 LYS A N 1
ATOM 652 C CA . LYS A 1 80 ? -19.766 4.383 -3.205 1 96.38 80 LYS A CA 1
ATOM 653 C C . LYS A 1 80 ? -20.016 2.982 -3.756 1 96.38 80 LYS A C 1
ATOM 655 O O . LYS A 1 80 ? -21.078 2.402 -3.533 1 96.38 80 LYS A O 1
ATOM 660 N N . ASP A 1 81 ? -19.172 2.496 -4.527 1 96.25 81 ASP A N 1
ATOM 661 C CA . ASP A 1 81 ? -19.203 1.14 -5.062 1 96.25 81 ASP A CA 1
ATOM 662 C C . ASP A 1 81 ? -17.797 0.599 -5.277 1 96.25 81 ASP A C 1
ATOM 664 O O . ASP A 1 81 ? -16.812 1.233 -4.883 1 96.25 81 ASP A O 1
ATOM 668 N N . GLU A 1 82 ? -17.688 -0.563 -5.855 1 96.56 82 GLU A N 1
ATOM 669 C CA . GLU A 1 82 ? -16.391 -1.229 -5.969 1 96.56 82 GLU A CA 1
ATOM 670 C C . GLU A 1 82 ? -15.438 -0.441 -6.867 1 96.56 82 GLU A C 1
ATOM 672 O O . GLU A 1 82 ? -14.227 -0.413 -6.629 1 96.56 82 GLU A O 1
ATOM 677 N N . TRP A 1 83 ? -15.984 0.233 -7.887 1 97.56 83 TRP A N 1
ATOM 678 C CA . TRP A 1 83 ? -15.148 0.995 -8.812 1 97.56 83 TRP A CA 1
ATOM 679 C C . TRP A 1 83 ? -14.633 2.27 -8.156 1 97.56 83 TRP A C 1
ATOM 681 O O . TRP A 1 83 ? -13.461 2.625 -8.305 1 97.56 83 TRP A O 1
ATOM 691 N N . ASP A 1 84 ? -15.508 2.977 -7.402 1 97.81 84 ASP A N 1
ATOM 692 C CA . ASP A 1 84 ? -15.078 4.168 -6.676 1 97.81 84 ASP A CA 1
ATOM 693 C C . ASP A 1 84 ? -14.047 3.812 -5.605 1 97.81 84 ASP A C 1
ATOM 695 O O . ASP A 1 84 ? -13.094 4.562 -5.383 1 97.81 84 ASP A O 1
ATOM 699 N N . SER A 1 85 ? -14.25 2.688 -4.941 1 97.94 85 SER A N 1
ATOM 700 C CA . SER A 1 85 ? -13.289 2.238 -3.941 1 97.94 85 SER A CA 1
ATOM 701 C C . SER A 1 85 ? -11.945 1.902 -4.582 1 97.94 85 SER A C 1
ATOM 703 O O . SER A 1 85 ? -10.891 2.16 -3.994 1 97.94 85 SER A O 1
ATOM 705 N N . LEU A 1 86 ? -11.977 1.335 -5.758 1 98.38 86 LEU A N 1
ATOM 706 C CA . LEU A 1 86 ? -10.758 1.063 -6.516 1 98.38 86 LEU A CA 1
ATOM 707 C C . LEU A 1 86 ? -10.016 2.357 -6.832 1 98.38 86 LEU A C 1
ATOM 709 O O . LEU A 1 86 ? -8.789 2.412 -6.73 1 98.38 86 LEU A O 1
ATOM 713 N N . LYS A 1 87 ? -10.758 3.363 -7.219 1 98.19 87 LYS A N 1
ATOM 714 C CA . LYS A 1 87 ? -10.141 4.652 -7.5 1 98.19 87 LYS A CA 1
ATOM 715 C C . LYS A 1 87 ? -9.445 5.211 -6.262 1 98.19 87 LYS A C 1
ATOM 717 O O . LYS A 1 87 ? -8.383 5.832 -6.367 1 98.19 87 LYS A O 1
ATOM 722 N N . CYS A 1 88 ? -10.039 4.996 -5.102 1 98.5 88 CYS A N 1
ATOM 723 C CA . CYS A 1 88 ? -9.383 5.391 -3.861 1 98.5 88 CYS A CA 1
ATOM 724 C C . CYS A 1 88 ? -8.055 4.672 -3.691 1 98.5 88 CYS A C 1
ATOM 726 O O . CYS A 1 88 ? -7.027 5.305 -3.432 1 98.5 88 CYS A O 1
ATOM 728 N N . ASP A 1 89 ? -8.062 3.404 -3.928 1 98.62 89 ASP A N 1
ATOM 729 C CA . ASP A 1 89 ? -6.852 2.611 -3.754 1 98.62 89 ASP A CA 1
ATOM 730 C C . ASP A 1 89 ? -5.766 3.041 -4.738 1 98.62 89 ASP A C 1
ATOM 732 O O . ASP A 1 89 ? -4.59 3.125 -4.375 1 98.62 89 ASP A O 1
ATOM 736 N N . ILE A 1 90 ? -6.16 3.324 -5.938 1 98.56 90 ILE A N 1
ATOM 737 C CA . ILE A 1 90 ? -5.219 3.76 -6.965 1 98.56 90 ILE A CA 1
ATOM 738 C C . ILE A 1 90 ? -4.605 5.102 -6.57 1 98.56 90 ILE A C 1
ATOM 740 O O . ILE A 1 90 ? -3.389 5.277 -6.637 1 98.56 90 ILE A O 1
ATOM 744 N N . ALA A 1 91 ? -5.434 6.008 -6.16 1 98.5 91 ALA A N 1
ATOM 745 C CA . ALA A 1 91 ? -4.953 7.324 -5.742 1 98.5 91 ALA A CA 1
ATOM 746 C C . ALA A 1 91 ? -4.004 7.211 -4.555 1 98.5 91 ALA A C 1
ATOM 748 O O . ALA A 1 91 ? -2.941 7.832 -4.539 1 98.5 91 ALA A O 1
ATOM 749 N N . MET A 1 92 ? -4.363 6.391 -3.588 1 98.62 92 MET A N 1
ATOM 750 C CA . MET A 1 92 ? -3.531 6.227 -2.4 1 98.62 92 MET A CA 1
ATOM 751 C C . MET A 1 92 ? -2.174 5.637 -2.764 1 98.62 92 MET A C 1
ATOM 753 O O . MET A 1 92 ? -1.141 6.094 -2.268 1 98.62 92 MET A O 1
ATOM 757 N N . ASP A 1 93 ? -2.209 4.602 -3.58 1 98.56 93 ASP A N 1
ATOM 758 C CA . ASP A 1 93 ? -0.953 3.979 -3.988 1 98.56 93 ASP A CA 1
ATOM 759 C C . ASP A 1 93 ? -0.089 4.957 -4.781 1 98.56 93 ASP A C 1
ATOM 761 O O . ASP A 1 93 ? 1.141 4.918 -4.695 1 98.56 93 ASP A O 1
ATOM 765 N N . THR A 1 94 ? -0.698 5.836 -5.566 1 98.5 94 THR A N 1
ATOM 766 C CA . THR A 1 94 ? 0.034 6.855 -6.309 1 98.5 94 THR A CA 1
ATOM 767 C C . THR A 1 94 ? 0.642 7.887 -5.363 1 98.5 94 THR A C 1
ATOM 769 O O . THR A 1 94 ? 1.802 8.273 -5.52 1 98.5 94 THR A O 1
ATOM 772 N N . ILE A 1 95 ? -0.127 8.289 -4.367 1 98.31 95 ILE A N 1
ATOM 773 C CA . ILE A 1 95 ? 0.384 9.195 -3.344 1 98.31 95 ILE A CA 1
ATOM 774 C C . ILE A 1 95 ? 1.569 8.547 -2.629 1 98.31 95 ILE A C 1
ATOM 776 O O . ILE A 1 95 ? 2.596 9.195 -2.408 1 98.31 95 ILE A O 1
ATOM 780 N N . ASN A 1 96 ? 1.406 7.297 -2.307 1 97.69 96 ASN A N 1
ATOM 781 C CA . ASN A 1 96 ? 2.482 6.57 -1.639 1 97.69 96 ASN A CA 1
ATOM 782 C C . ASN A 1 96 ? 3.742 6.523 -2.496 1 97.69 96 ASN A C 1
ATOM 784 O O . ASN A 1 96 ? 4.859 6.574 -1.975 1 97.69 96 ASN A O 1
ATOM 788 N N . ASP A 1 97 ? 3.588 6.434 -3.818 1 97 97 ASP A N 1
ATOM 789 C CA . ASP A 1 97 ? 4.73 6.383 -4.727 1 97 97 ASP A CA 1
ATOM 790 C C . ASP A 1 97 ? 5.547 7.672 -4.652 1 97 97 ASP A C 1
ATOM 792 O O . ASP A 1 97 ? 6.762 7.656 -4.871 1 97 97 ASP A O 1
ATOM 796 N N . ILE A 1 98 ? 4.895 8.789 -4.332 1 95.62 98 ILE A N 1
ATOM 797 C CA . ILE A 1 98 ? 5.617 10.039 -4.137 1 95.62 98 ILE A CA 1
ATOM 798 C C . ILE A 1 98 ? 6.621 9.883 -2.992 1 95.62 98 ILE A C 1
ATOM 800 O O . ILE A 1 98 ? 7.793 10.234 -3.133 1 95.62 98 ILE A O 1
ATOM 804 N N . GLY A 1 99 ? 6.168 9.305 -1.881 1 93.12 99 GLY A N 1
ATOM 805 C CA . GLY A 1 99 ? 7.047 9.078 -0.743 1 93.12 99 GLY A CA 1
ATOM 806 C C . GLY A 1 99 ? 8.156 8.086 -1.036 1 93.12 99 GLY A C 1
ATOM 807 O O . GLY A 1 99 ? 9.297 8.273 -0.599 1 93.12 99 GLY A O 1
ATOM 808 N N . LEU A 1 100 ? 7.816 7.066 -1.786 1 92.88 100 LEU A N 1
ATOM 809 C CA . LEU A 1 100 ? 8.789 6.027 -2.094 1 92.88 100 LEU A CA 1
ATOM 810 C C . LEU A 1 100 ? 9.906 6.57 -2.982 1 92.88 100 LEU A C 1
ATOM 812 O O . LEU A 1 100 ? 11.055 6.133 -2.883 1 92.88 100 LEU A O 1
ATOM 816 N N . ALA A 1 101 ? 9.578 7.504 -3.805 1 91.38 101 ALA A N 1
ATOM 817 C CA . ALA A 1 101 ? 10.57 8.109 -4.695 1 91.38 101 ALA A CA 1
ATOM 818 C C . ALA A 1 101 ? 11.695 8.766 -3.9 1 91.38 101 ALA A C 1
ATOM 820 O O . ALA A 1 101 ? 12.789 8.977 -4.422 1 91.38 101 ALA A O 1
ATOM 821 N N . LEU A 1 102 ? 11.477 9.031 -2.676 1 88.81 102 LEU A N 1
ATOM 822 C CA . LEU A 1 102 ? 12.43 9.773 -1.854 1 88.81 102 LEU A CA 1
ATOM 823 C C . LEU A 1 102 ? 13.375 8.812 -1.133 1 88.81 102 LEU A C 1
ATOM 825 O O . LEU A 1 102 ? 14.406 9.242 -0.602 1 88.81 102 LEU A O 1
ATOM 829 N N . LEU A 1 103 ? 13.109 7.539 -1.166 1 85.12 103 LEU A N 1
ATOM 830 C CA . LEU A 1 103 ? 13.797 6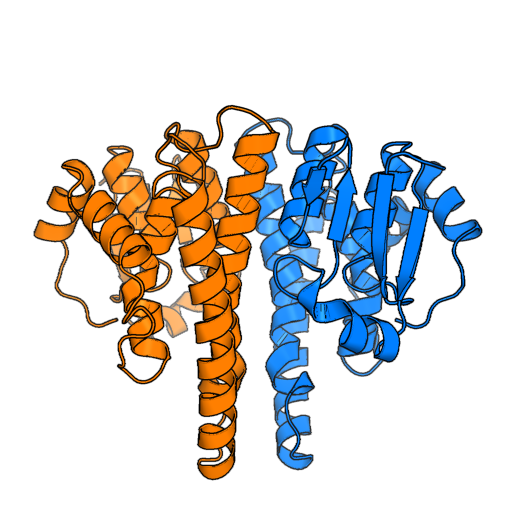.574 -0.315 1 85.12 103 LEU A CA 1
ATOM 831 C C . LEU A 1 103 ? 15.266 6.465 -0.699 1 85.12 103 LEU A C 1
ATOM 833 O O . LEU A 1 103 ? 16.141 6.496 0.168 1 85.12 103 LEU A O 1
ATOM 837 N N . PRO A 1 104 ? 15.578 6.406 -1.973 1 83.44 104 PRO A N 1
ATOM 838 C CA . PRO A 1 104 ? 17 6.309 -2.33 1 83.44 104 PRO A CA 1
ATOM 839 C C . PRO A 1 104 ? 17.797 7.535 -1.896 1 83.44 104 PRO A C 1
ATOM 841 O O . PRO A 1 104 ? 18.984 7.414 -1.56 1 83.44 104 PRO A O 1
ATOM 844 N N . TYR A 1 105 ? 17.141 8.648 -1.93 1 84.62 105 TYR A N 1
ATOM 845 C CA . TYR A 1 105 ? 17.75 9.906 -1.491 1 84.62 105 TYR A CA 1
ATOM 846 C C . TYR A 1 105 ? 17.891 9.938 0.025 1 84.62 105 TYR A C 1
ATOM 848 O O . TYR A 1 105 ? 18.969 10.281 0.542 1 84.62 105 TYR A O 1
ATOM 856 N N . ALA A 1 106 ? 16.969 9.445 0.747 1 82.94 106 ALA A N 1
ATOM 857 C CA . ALA A 1 106 ? 16.922 9.539 2.203 1 82.94 106 ALA A CA 1
ATOM 858 C C . ALA A 1 106 ? 17.922 8.586 2.848 1 82.94 106 ALA A C 1
ATOM 860 O O . ALA A 1 106 ? 18.438 8.852 3.938 1 82.94 106 ALA A O 1
ATOM 861 N N . THR A 1 107 ? 18.344 7.504 2.168 1 80.62 107 THR A N 1
ATOM 862 C CA . THR A 1 107 ? 19.188 6.477 2.77 1 80.62 107 THR A CA 1
ATOM 863 C C . THR A 1 107 ? 20.609 6.578 2.242 1 80.62 107 THR A C 1
ATOM 865 O O . THR A 1 107 ? 21.453 5.734 2.555 1 80.62 107 THR A O 1
ATOM 868 N N . GLU A 1 108 ? 20.844 7.555 1.429 1 85.12 108 GLU A N 1
ATOM 869 C CA . GLU A 1 108 ? 22.156 7.703 0.828 1 85.12 108 GLU A CA 1
ATOM 870 C C . GLU A 1 108 ? 23.094 8.484 1.745 1 85.12 108 GLU A C 1
ATOM 872 O O . GLU A 1 108 ? 22.719 9.539 2.27 1 85.12 108 GLU A O 1
ATOM 877 N N . THR A 1 109 ? 24.375 7.953 1.929 1 81.38 109 THR A N 1
ATOM 878 C CA . THR A 1 109 ? 25.297 8.562 2.881 1 81.38 109 THR A CA 1
ATOM 879 C C . THR A 1 109 ? 26.406 9.312 2.15 1 81.38 109 THR A C 1
ATOM 881 O O . THR A 1 109 ? 27.078 10.172 2.734 1 81.38 109 THR A O 1
ATOM 884 N N . ASP A 1 110 ? 26.625 9.008 0.854 1 86.06 110 ASP A N 1
ATOM 885 C CA . ASP A 1 110 ? 27.594 9.734 0.052 1 86.06 110 ASP A CA 1
ATOM 886 C C . ASP A 1 110 ? 27.016 11.031 -0.498 1 86.06 110 ASP A C 1
ATOM 888 O O . ASP A 1 110 ? 26 11.016 -1.2 1 86.06 110 ASP A O 1
ATOM 892 N N . GLU A 1 111 ? 27.688 12.102 -0.199 1 86.38 111 GLU A N 1
ATOM 893 C CA . GLU A 1 111 ? 27.125 13.414 -0.505 1 86.38 111 GLU A CA 1
ATOM 894 C C . GLU A 1 111 ? 26.938 13.594 -2.008 1 86.38 111 GLU A C 1
ATOM 896 O O . GLU A 1 111 ? 25.906 14.133 -2.453 1 86.38 111 GLU A O 1
ATOM 901 N N . ALA A 1 112 ? 27.953 13.273 -2.793 1 87.5 112 ALA A N 1
ATOM 902 C CA . ALA A 1 112 ? 27.844 13.422 -4.242 1 87.5 112 ALA A CA 1
ATOM 903 C C . ALA A 1 112 ? 26.719 12.539 -4.793 1 87.5 112 ALA A C 1
ATOM 905 O O . ALA A 1 112 ? 25.906 12.984 -5.602 1 87.5 112 ALA A O 1
ATOM 906 N N . ALA A 1 113 ? 26.625 11.312 -4.363 1 86.31 113 ALA A N 1
ATOM 907 C CA . ALA A 1 113 ? 25.578 10.383 -4.773 1 86.31 113 ALA A CA 1
ATOM 908 C C . ALA A 1 113 ? 24.203 10.852 -4.285 1 86.31 113 ALA A C 1
ATOM 910 O O . ALA A 1 113 ? 23.203 10.672 -4.977 1 86.31 113 ALA A O 1
ATOM 911 N N . LYS A 1 114 ? 24.188 11.445 -3.146 1 88.5 114 LYS A N 1
ATOM 912 C CA . LYS A 1 114 ? 22.953 11.93 -2.551 1 88.5 114 LYS A CA 1
ATOM 913 C C . LYS A 1 114 ? 22.312 13.008 -3.42 1 88.5 114 LYS A C 1
ATOM 915 O O . LYS A 1 114 ? 21.094 13.008 -3.629 1 88.5 114 LYS A O 1
ATOM 920 N N . LYS A 1 115 ? 23.141 13.891 -3.885 1 90.12 115 LYS A N 1
ATOM 921 C CA . LYS A 1 115 ? 22.625 14.969 -4.734 1 90.12 115 LYS A CA 1
ATOM 922 C C . LYS A 1 115 ? 22.031 14.414 -6.02 1 90.12 115 LYS A C 1
ATOM 924 O O . LYS A 1 115 ? 20.969 14.875 -6.465 1 90.12 115 LYS A O 1
ATOM 929 N N . ILE A 1 116 ? 22.656 13.453 -6.609 1 90.06 116 ILE A N 1
ATOM 930 C CA . ILE A 1 116 ? 22.172 12.836 -7.84 1 90.06 116 ILE A CA 1
ATOM 931 C C . ILE A 1 116 ? 20.844 12.125 -7.574 1 90.06 116 ILE A C 1
ATOM 933 O O . ILE A 1 116 ? 19.891 12.258 -8.344 1 90.06 116 ILE A O 1
ATOM 937 N N . LYS A 1 117 ? 20.781 11.469 -6.477 1 89.19 117 LYS A N 1
ATOM 938 C CA . LYS A 1 117 ? 19.562 10.734 -6.117 1 89.19 117 LYS A CA 1
ATOM 939 C C . LYS A 1 117 ? 18.438 11.688 -5.77 1 89.19 117 LYS A C 1
ATOM 941 O O . LYS A 1 117 ? 17.266 11.391 -6.031 1 89.19 117 LYS A O 1
ATOM 946 N N . GLN A 1 118 ? 18.797 12.773 -5.188 1 90.62 118 GLN A N 1
ATOM 947 C CA . GLN A 1 118 ? 17.781 13.773 -4.879 1 90.62 118 GLN A CA 1
ATOM 948 C C . GLN A 1 118 ? 17.156 14.32 -6.152 1 90.62 118 GLN A C 1
ATOM 950 O O . GLN A 1 118 ? 15.93 14.477 -6.227 1 90.62 118 GLN A O 1
ATOM 955 N N . GLU A 1 119 ? 17.984 14.633 -7.098 1 92.94 119 GLU A N 1
ATOM 956 C CA . GLU A 1 119 ? 17.469 15.148 -8.367 1 92.94 119 GLU A CA 1
ATOM 957 C C . GLU A 1 119 ? 16.531 14.141 -9.031 1 92.94 119 GLU A C 1
ATOM 959 O O . GLU A 1 119 ? 15.477 14.516 -9.539 1 92.94 119 GLU A O 1
ATOM 964 N N . ALA A 1 120 ? 16.922 12.945 -9.031 1 92.06 120 ALA A N 1
ATOM 965 C CA . ALA A 1 120 ? 16.094 11.891 -9.609 1 92.06 120 ALA A CA 1
ATOM 966 C C . ALA A 1 120 ? 14.773 11.75 -8.852 1 92.06 120 ALA A C 1
ATOM 968 O O . ALA A 1 120 ? 13.719 11.57 -9.461 1 92.06 120 ALA A O 1
ATOM 969 N N . ALA A 1 121 ? 14.875 11.836 -7.535 1 92.62 121 ALA A N 1
ATOM 970 C CA . ALA A 1 121 ? 13.695 11.727 -6.68 1 92.62 121 ALA A CA 1
ATOM 971 C C . ALA A 1 121 ? 12.719 12.875 -6.945 1 92.62 121 ALA A C 1
ATOM 973 O O . ALA A 1 121 ? 11.516 12.664 -7.074 1 92.62 121 ALA A O 1
ATOM 974 N N . LEU A 1 122 ? 13.25 14.039 -7.051 1 94.12 122 LEU A N 1
ATOM 975 C CA . LEU A 1 122 ? 12.422 15.219 -7.266 1 94.12 122 LEU A CA 1
ATOM 976 C C . LEU A 1 122 ? 11.75 15.172 -8.633 1 94.12 122 LEU A C 1
ATOM 978 O O . LEU A 1 122 ? 10.602 15.578 -8.781 1 94.12 122 LEU A O 1
ATOM 982 N N . ALA A 1 123 ? 12.445 14.695 -9.594 1 95.31 123 ALA A N 1
ATOM 983 C CA . ALA A 1 123 ? 11.867 14.555 -10.93 1 95.31 123 ALA A CA 1
ATOM 984 C C . ALA A 1 123 ? 10.711 13.562 -10.93 1 95.31 123 ALA A C 1
ATOM 986 O O . ALA A 1 123 ? 9.664 13.812 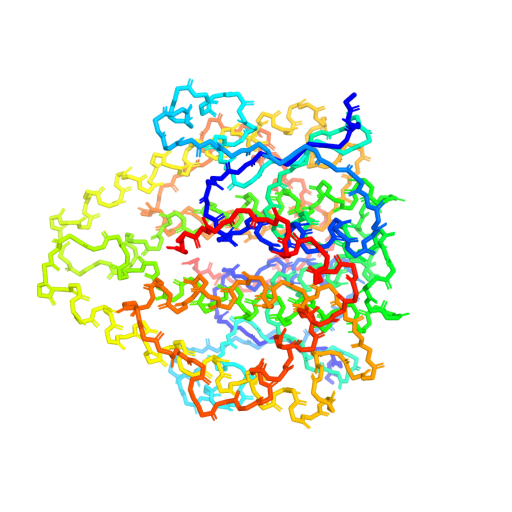-11.523 1 95.31 123 ALA A O 1
ATOM 987 N N . LYS A 1 124 ? 10.969 12.477 -10.305 1 94.62 124 LYS A N 1
ATOM 988 C CA . LYS A 1 124 ? 9.93 11.461 -10.203 1 94.62 124 LYS A CA 1
ATOM 989 C C . LYS A 1 124 ? 8.727 11.984 -9.414 1 94.62 124 LYS A C 1
ATOM 991 O O . LYS A 1 124 ? 7.578 11.75 -9.797 1 94.62 124 LYS A O 1
ATOM 996 N N . MET A 1 125 ? 8.961 12.609 -8.352 1 95.5 125 MET A N 1
ATOM 997 C CA . MET A 1 125 ? 7.898 13.211 -7.551 1 95.5 125 MET A CA 1
ATOM 998 C C . MET A 1 125 ? 7.082 14.195 -8.383 1 95.5 125 MET A C 1
ATOM 1000 O O . MET A 1 125 ? 5.848 14.172 -8.344 1 95.5 125 MET A O 1
ATOM 1004 N N . ALA A 1 126 ? 7.797 15.07 -9.062 1 96.25 126 ALA A N 1
ATOM 1005 C CA . ALA A 1 126 ? 7.109 16.062 -9.883 1 96.25 126 ALA A CA 1
ATOM 1006 C C . ALA A 1 126 ? 6.191 15.406 -10.898 1 96.25 126 ALA A C 1
ATOM 1008 O O . ALA A 1 126 ? 5.07 15.867 -11.133 1 96.25 126 ALA A O 1
ATOM 1009 N N . TYR A 1 127 ? 6.672 14.375 -11.5 1 97.44 127 TYR A N 1
ATOM 1010 C CA . TYR A 1 127 ? 5.883 13.633 -12.477 1 97.44 127 TYR A CA 1
ATOM 1011 C C . TYR A 1 127 ? 4.609 13.086 -11.844 1 97.44 127 TYR A C 1
ATOM 1013 O O . TYR A 1 127 ? 3.514 13.266 -12.383 1 97.44 127 TYR A O 1
ATOM 1021 N N . LEU A 1 128 ? 4.742 12.445 -10.719 1 97.75 128 LEU A N 1
ATOM 1022 C CA . LEU A 1 128 ? 3.604 11.836 -10.039 1 97.75 128 LEU A CA 1
ATOM 1023 C C . LEU A 1 128 ? 2.637 12.898 -9.539 1 97.75 128 LEU A C 1
ATOM 1025 O O . LEU A 1 128 ? 1.419 12.719 -9.602 1 97.75 128 LEU A O 1
ATOM 1029 N N . VAL A 1 129 ? 3.166 13.961 -9.039 1 98 129 VAL A N 1
ATOM 1030 C CA . VAL A 1 129 ? 2.357 15.07 -8.562 1 98 129 VAL A CA 1
ATOM 1031 C C . VAL A 1 129 ? 1.552 15.664 -9.719 1 98 129 VAL A C 1
ATOM 1033 O O . VAL A 1 129 ? 0.372 15.984 -9.562 1 98 129 VAL A O 1
ATOM 1036 N N . ASP A 1 130 ? 2.174 15.758 -10.859 1 98.19 130 ASP A N 1
ATOM 1037 C CA . ASP A 1 130 ? 1.471 16.234 -12.047 1 98.19 130 ASP A CA 1
ATOM 1038 C C . ASP A 1 130 ? 0.332 15.289 -12.43 1 98.19 130 ASP A C 1
ATOM 1040 O O . ASP A 1 130 ? -0.744 15.734 -12.828 1 98.19 130 ASP A O 1
ATOM 1044 N N . LYS A 1 131 ? 0.609 14.047 -12.344 1 98 131 LYS A N 1
ATOM 1045 C CA . LYS A 1 131 ? -0.427 13.062 -12.641 1 98 131 LYS A CA 1
ATOM 1046 C C . LYS A 1 131 ? -1.607 13.195 -11.688 1 98 131 LYS A C 1
ATOM 1048 O O . LYS A 1 131 ? -2.764 13.125 -12.102 1 98 131 LYS A O 1
ATOM 1053 N N . LEU A 1 132 ? -1.373 13.414 -10.422 1 98.31 132 LEU A N 1
ATOM 1054 C CA . LEU A 1 132 ? -2.43 13.586 -9.43 1 98.31 132 LEU A CA 1
ATOM 1055 C C . LEU A 1 132 ? -3.209 14.867 -9.68 1 98.31 132 LEU A C 1
ATOM 1057 O O . LEU A 1 132 ? -4.438 14.891 -9.57 1 98.31 132 LEU A O 1
ATOM 1061 N N . GLU A 1 133 ? -2.463 15.93 -10 1 98.5 133 GLU A N 1
ATOM 1062 C CA . GLU A 1 133 ? -3.115 17.188 -10.328 1 98.5 133 GLU A CA 1
ATOM 1063 C C . GLU A 1 133 ? -4.078 17.031 -11.5 1 98.5 133 GLU A C 1
ATOM 1065 O O . GLU A 1 133 ? -5.199 17.531 -11.469 1 98.5 133 GLU A O 1
ATOM 1070 N N . GLY A 1 134 ? -3.588 16.328 -12.516 1 97.62 134 GLY A N 1
ATOM 1071 C CA . GLY A 1 134 ? -4.434 16.047 -13.664 1 97.62 134 GLY A CA 1
ATOM 1072 C C . GLY A 1 134 ? -5.656 15.219 -13.32 1 97.62 134 GLY A C 1
ATOM 1073 O O . GLY A 1 134 ? -6.742 15.453 -13.852 1 97.62 134 GLY A O 1
ATOM 1074 N N . HIS A 1 135 ? -5.438 14.281 -12.445 1 97.12 135 HIS A N 1
ATOM 1075 C CA . HIS A 1 135 ? -6.547 13.453 -11.984 1 97.12 135 HIS A CA 1
ATOM 1076 C C . HIS A 1 135 ? -7.609 14.289 -11.281 1 97.12 135 HIS A C 1
ATOM 1078 O O . HIS A 1 135 ? -8.805 14.102 -11.508 1 97.12 135 HIS A O 1
ATOM 1084 N N . LEU A 1 136 ? -7.227 15.195 -10.445 1 97.88 136 LEU A N 1
ATOM 1085 C CA . LEU A 1 136 ? -8.172 16.062 -9.75 1 97.88 136 LEU A CA 1
ATOM 1086 C C . LEU A 1 136 ? -8.93 16.938 -10.734 1 97.88 136 LEU A C 1
ATOM 1088 O O . LEU A 1 136 ? -10.125 17.203 -10.547 1 97.88 136 LEU A O 1
ATOM 1092 N N . ALA A 1 137 ? -8.242 17.391 -11.727 1 97.38 137 ALA A N 1
ATOM 1093 C CA . ALA A 1 137 ? -8.875 18.234 -12.734 1 97.38 137 ALA A CA 1
ATOM 1094 C C . ALA A 1 137 ? -10.031 17.5 -13.414 1 97.38 137 ALA A C 1
ATOM 1096 O O . ALA A 1 137 ? -11.07 18.109 -13.711 1 97.38 137 ALA A O 1
ATOM 1097 N N . LYS A 1 138 ? -9.867 16.234 -13.586 1 95.81 138 LYS A N 1
ATOM 1098 C CA . LYS A 1 138 ? -10.875 15.422 -14.266 1 95.81 138 LYS A CA 1
ATOM 1099 C C . LYS A 1 138 ? -12.008 15.039 -13.312 1 95.81 138 LYS A C 1
ATOM 1101 O O . LYS A 1 138 ? -13.078 14.617 -13.75 1 95.81 138 LYS A O 1
ATOM 1106 N N . ASN A 1 139 ? -11.805 15.211 -12.039 1 96.19 139 ASN A N 1
ATOM 1107 C CA . ASN A 1 139 ? -12.758 14.727 -11.039 1 96.19 139 ASN A CA 1
ATOM 1108 C C . ASN A 1 139 ? -13.258 15.867 -10.156 1 96.19 139 ASN A C 1
ATOM 1110 O O . ASN A 1 139 ? -13.531 15.664 -8.969 1 96.19 139 ASN A O 1
ATOM 1114 N N . ASP A 1 140 ? -13.258 17.062 -10.672 1 93.31 140 ASP A N 1
ATOM 1115 C CA . ASP A 1 140 ? -13.828 18.234 -10.008 1 93.31 140 ASP A CA 1
ATOM 1116 C C . ASP A 1 140 ? -13.133 18.5 -8.672 1 93.31 140 ASP A C 1
ATOM 1118 O O . ASP A 1 140 ? -13.789 18.75 -7.66 1 93.31 140 ASP A O 1
ATOM 1122 N N . GLY A 1 141 ? -11.828 18.234 -8.609 1 95.06 141 GLY A N 1
ATOM 1123 C CA . GLY A 1 141 ? -11.031 18.625 -7.461 1 95.06 141 GLY A CA 1
ATOM 1124 C C . GLY A 1 141 ? -10.945 17.562 -6.391 1 95.06 141 GLY A C 1
ATOM 1125 O O . GLY A 1 141 ? -10.477 17.812 -5.281 1 95.06 141 GLY A O 1
ATOM 1126 N N . HIS A 1 142 ? -11.461 16.297 -6.766 1 95.81 142 HIS A N 1
ATOM 1127 C CA . HIS A 1 142 ? -11.391 15.18 -5.832 1 95.81 142 HIS A CA 1
ATOM 1128 C C . HIS A 1 142 ? -10.688 13.984 -6.465 1 95.81 142 HIS A C 1
ATOM 1130 O O . HIS A 1 142 ? -10.562 13.906 -7.688 1 95.81 142 HIS A O 1
ATOM 1136 N N . PHE A 1 143 ? -10.227 13.094 -5.605 1 97.81 143 PHE A N 1
ATOM 1137 C CA . PHE A 1 143 ? -9.641 11.875 -6.145 1 97.81 143 PHE A CA 1
ATOM 1138 C C . PHE A 1 143 ? -10.727 10.969 -6.723 1 97.81 143 PHE A C 1
ATOM 1140 O O . PHE A 1 143 ? -10.477 10.234 -7.684 1 97.81 143 PHE A O 1
ATOM 1147 N N . VAL A 1 144 ? -11.859 11 -6.125 1 97.31 144 VAL A N 1
ATOM 1148 C CA . VAL A 1 144 ? -13.047 10.352 -6.668 1 97.31 144 VAL A CA 1
ATOM 1149 C C . VAL A 1 144 ? -14.133 11.398 -6.945 1 97.31 144 VAL A C 1
ATOM 1151 O O . VAL A 1 144 ? -14.516 12.156 -6.047 1 97.31 144 VAL A O 1
ATOM 1154 N N . LYS A 1 145 ? -14.641 11.391 -8.094 1 94.88 145 LYS A N 1
ATOM 1155 C CA . LYS A 1 145 ? -15.531 12.453 -8.555 1 94.88 145 LYS A CA 1
ATOM 1156 C C . LYS A 1 145 ? -16.75 12.586 -7.633 1 94.88 145 LYS A C 1
ATOM 1158 O O . LYS A 1 145 ? -17.422 11.602 -7.34 1 94.88 145 LYS A O 1
ATOM 1163 N N . GLY A 1 146 ? -16.891 13.828 -7.211 1 90.62 146 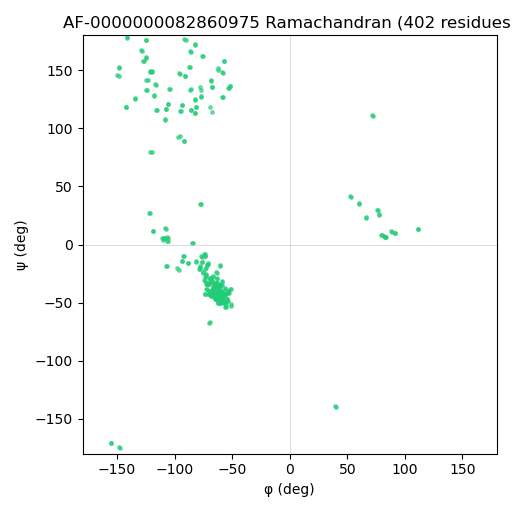GLY A N 1
ATOM 1164 C CA . GLY A 1 146 ? -18.109 14.211 -6.527 1 90.62 146 GLY A CA 1
ATOM 1165 C C . GLY A 1 146 ? -18.141 13.789 -5.07 1 90.62 146 GLY A C 1
ATOM 1166 O O . GLY A 1 146 ? -19.188 13.836 -4.422 1 90.62 146 GLY A O 1
ATOM 1167 N N . GLN A 1 147 ? -17.078 13.305 -4.559 1 93.56 147 GLN A N 1
ATOM 1168 C CA . GLN A 1 147 ? -17.156 12.891 -3.162 1 93.56 147 GLN A CA 1
ATOM 1169 C C . GLN A 1 147 ? -15.805 13.07 -2.461 1 93.56 147 GLN A C 1
ATOM 1171 O O . GLN A 1 147 ? -14.75 12.938 -3.086 1 93.56 147 GLN A O 1
ATOM 1176 N N . LEU A 1 148 ? -15.898 13.445 -1.173 1 95.44 148 LEU A N 1
ATOM 1177 C CA . LEU A 1 148 ? -14.773 13.391 -0.249 1 95.44 148 LEU A CA 1
ATOM 1178 C C . LEU A 1 148 ? -14.523 11.961 0.217 1 95.44 148 LEU A C 1
ATOM 1180 O O . LEU A 1 148 ? -15.453 11.273 0.651 1 95.44 148 LEU A O 1
ATOM 1184 N N . THR A 1 149 ? -13.258 11.516 0.058 1 98.5 149 THR A N 1
ATOM 1185 C CA . THR A 1 149 ? -12.938 10.156 0.492 1 98.5 149 THR A CA 1
ATOM 1186 C C . THR A 1 149 ? -11.773 10.172 1.478 1 98.5 149 THR A C 1
ATOM 1188 O O . THR A 1 149 ? -11.156 11.211 1.703 1 98.5 149 THR A O 1
ATOM 1191 N N . TRP A 1 150 ? -11.438 9 2.002 1 98.75 150 TRP A N 1
ATOM 1192 C CA . TRP A 1 150 ? -10.352 8.859 2.963 1 98.75 150 TRP A CA 1
ATOM 1193 C C . TRP A 1 150 ? -9.016 9.234 2.332 1 98.75 150 TRP A C 1
ATOM 1195 O O . TRP A 1 150 ? -8.094 9.68 3.025 1 98.75 150 TRP A O 1
ATOM 1205 N N . VAL A 1 151 ? -8.914 9.148 1.071 1 98.81 151 VAL A N 1
ATOM 1206 C CA . VAL A 1 151 ? -7.645 9.43 0.403 1 98.81 151 VAL A CA 1
ATOM 1207 C C . VAL A 1 151 ? -7.371 10.93 0.431 1 98.81 151 VAL A C 1
ATOM 1209 O O . VAL A 1 151 ? -6.219 11.359 0.511 1 98.81 151 VAL A O 1
ATOM 1212 N N . ASP A 1 152 ? -8.438 11.711 0.356 1 98.69 152 ASP A N 1
ATOM 1213 C CA . ASP A 1 152 ? -8.266 13.156 0.47 1 98.69 152 ASP A CA 1
ATOM 1214 C C . ASP A 1 152 ? -7.621 13.531 1.802 1 98.69 152 ASP A C 1
ATOM 1216 O O . ASP A 1 152 ? -6.734 14.391 1.85 1 98.69 152 ASP A O 1
ATOM 1220 N N . PHE A 1 153 ? -8.031 12.867 2.859 1 98.62 153 PHE A N 1
ATOM 1221 C CA . PHE A 1 153 ? -7.465 13.094 4.184 1 98.62 153 PHE A CA 1
ATOM 1222 C C . PHE A 1 153 ? -6.012 12.633 4.23 1 98.62 153 PHE A C 1
ATOM 1224 O O . PHE A 1 153 ? -5.168 13.297 4.844 1 98.62 153 PHE A O 1
ATOM 1231 N N . CYS A 1 154 ? -5.719 11.531 3.59 1 98.69 154 CYS A N 1
ATOM 1232 C CA . CYS A 1 154 ? -4.359 11 3.574 1 98.69 154 CYS A CA 1
ATOM 1233 C C . CYS A 1 154 ? -3.412 11.953 2.854 1 98.69 154 CYS A C 1
ATOM 1235 O O . CYS A 1 154 ? -2.322 12.242 3.35 1 98.69 154 CYS A O 1
ATOM 1237 N N . PHE A 1 155 ? -3.883 12.43 1.7 1 98.62 155 PHE A N 1
ATOM 1238 C CA . PHE A 1 155 ? -3.064 13.391 0.973 1 98.62 155 PHE A CA 1
ATOM 1239 C C . PHE A 1 155 ? -2.809 14.633 1.818 1 98.62 155 PHE A C 1
ATOM 1241 O O . PHE A 1 155 ? -1.666 15.078 1.954 1 98.62 155 PHE A O 1
ATOM 1248 N N . ALA A 1 156 ? -3.881 15.188 2.367 1 98 156 ALA A N 1
ATOM 1249 C CA . ALA A 1 156 ? -3.752 16.406 3.158 1 98 156 ALA A CA 1
ATOM 1250 C C . ALA A 1 156 ? -2.783 16.203 4.32 1 98 156 ALA A C 1
ATOM 1252 O O . ALA A 1 156 ? -1.948 17.078 4.594 1 98 156 ALA A O 1
ATOM 1253 N N . GLY A 1 157 ? -2.898 15.109 4.961 1 97.38 157 GLY A N 1
ATOM 1254 C CA . GLY A 1 157 ? -2.049 14.82 6.105 1 97.38 157 GLY A CA 1
ATOM 1255 C C . GLY A 1 157 ? -0.599 14.578 5.73 1 97.38 157 GLY A C 1
ATOM 1256 O O . GLY A 1 157 ? 0.306 14.852 6.52 1 97.38 157 GLY A O 1
ATOM 1257 N N . LEU A 1 158 ? -0.307 14.07 4.516 1 97.25 158 LEU A N 1
ATOM 1258 C CA . LEU A 1 158 ? 1.038 13.695 4.094 1 97.25 158 LEU A CA 1
ATOM 1259 C C . LEU A 1 158 ? 1.721 14.844 3.361 1 97.25 158 LEU A C 1
ATOM 1261 O O . LEU A 1 158 ? 2.939 14.828 3.172 1 97.25 158 LEU A O 1
ATOM 1265 N N . HIS A 1 159 ? 0.905 15.836 2.969 1 96.44 159 HIS A N 1
ATOM 1266 C CA . HIS A 1 159 ? 1.356 16.922 2.113 1 96.44 159 HIS A CA 1
ATOM 1267 C C . HIS A 1 159 ? 2.633 17.562 2.656 1 96.44 159 HIS A C 1
ATOM 1269 O O . HIS A 1 159 ? 3.645 17.625 1.954 1 96.44 159 HIS A O 1
ATOM 1275 N N . ASP A 1 160 ? 2.666 17.953 3.91 1 94.12 160 ASP A N 1
ATOM 1276 C CA . ASP A 1 160 ? 3.797 18.688 4.48 1 94.12 160 ASP A CA 1
ATOM 1277 C C . ASP A 1 160 ? 4.984 17.75 4.711 1 94.12 160 ASP A C 1
ATOM 1279 O O . ASP A 1 160 ? 6.141 18.172 4.613 1 94.12 160 ASP A O 1
ATOM 1283 N N . THR A 1 161 ? 4.684 16.516 4.984 1 94.38 161 THR A N 1
ATOM 1284 C CA . THR A 1 161 ? 5.75 15.531 5.125 1 94.38 161 THR A CA 1
ATOM 1285 C C . THR A 1 161 ? 6.531 15.391 3.822 1 94.38 161 THR A C 1
ATOM 1287 O O . THR A 1 161 ? 7.762 15.305 3.836 1 94.38 161 THR A O 1
ATOM 1290 N N . TYR A 1 162 ? 5.855 15.352 2.686 1 94.69 162 TYR A N 1
ATOM 1291 C CA . TYR A 1 162 ? 6.527 15.219 1.397 1 94.69 162 TYR A CA 1
ATOM 1292 C C . TYR A 1 162 ? 7.352 16.453 1.082 1 94.69 162 TYR A C 1
ATOM 1294 O O . TYR A 1 162 ? 8.461 16.359 0.558 1 94.69 162 TYR A O 1
ATOM 1302 N N . ASN A 1 163 ? 6.867 17.625 1.441 1 93.19 163 ASN A N 1
ATOM 1303 C CA . ASN A 1 163 ? 7.66 18.828 1.308 1 93.19 163 ASN A CA 1
ATOM 1304 C C . ASN A 1 163 ? 8.938 18.766 2.143 1 93.19 163 ASN A C 1
ATOM 1306 O O . ASN A 1 163 ? 10.023 19.062 1.643 1 93.19 163 ASN A O 1
ATOM 1310 N N . TYR A 1 164 ? 8.812 18.328 3.32 1 91.5 164 TYR A N 1
ATOM 1311 C CA . TYR A 1 164 ? 9.953 18.266 4.234 1 91.5 164 TYR A CA 1
ATOM 1312 C C . TYR A 1 164 ? 10.992 17.266 3.744 1 91.5 164 TYR A C 1
ATOM 1314 O O . TYR A 1 164 ? 12.18 17.578 3.676 1 91.5 164 TYR A O 1
ATOM 1322 N N . ARG A 1 165 ? 10.562 16.109 3.332 1 90.56 165 ARG A N 1
ATOM 1323 C CA . ARG A 1 165 ? 11.461 15.016 2.973 1 90.56 165 ARG A CA 1
ATOM 1324 C C . ARG A 1 165 ? 12.148 15.289 1.639 1 90.56 165 ARG A C 1
ATOM 1326 O O . ARG A 1 165 ? 13.172 14.68 1.328 1 90.56 165 ARG A O 1
ATOM 1333 N N . SER A 1 166 ? 11.555 16.156 0.867 1 90.25 166 SER A N 1
ATOM 1334 C CA . SER A 1 166 ? 12.125 16.469 -0.442 1 90.25 166 SER A CA 1
ATOM 1335 C C . SER A 1 166 ? 13.219 17.531 -0.336 1 90.25 166 SER A C 1
ATOM 1337 O O . SER A 1 166 ? 13.82 17.906 -1.343 1 90.25 166 SER A O 1
ATOM 1339 N N . GLY A 1 167 ? 13.562 18.031 0.842 1 85.81 167 GLY A N 1
ATOM 1340 C CA . GLY A 1 167 ? 14.625 19 1.031 1 85.81 167 GLY A CA 1
ATOM 1341 C C . GLY A 1 167 ? 14.109 20.359 1.449 1 85.81 167 GLY A C 1
ATOM 1342 O O . GLY A 1 167 ? 14.836 21.359 1.365 1 85.81 167 GLY A O 1
ATOM 1343 N N . GLY A 1 168 ? 12.781 20.375 1.854 1 81.19 168 GLY A N 1
ATOM 1344 C CA . GLY A 1 168 ? 12.234 21.594 2.404 1 81.19 168 GLY A CA 1
ATOM 1345 C C . GLY A 1 168 ? 11.656 22.516 1.346 1 81.19 168 GLY A C 1
ATOM 1346 O O . GLY A 1 168 ? 11.312 23.672 1.634 1 81.19 168 GLY A O 1
ATOM 1347 N N . GLY A 1 169 ? 11.516 22.062 0.142 1 85.94 169 GLY A N 1
ATOM 1348 C CA . GLY A 1 169 ? 10.859 22.844 -0.898 1 85.94 169 GLY A CA 1
ATOM 1349 C C . GLY A 1 169 ? 9.367 22.594 -0.976 1 85.94 169 GLY A C 1
ATOM 1350 O O . GLY A 1 169 ? 8.797 21.906 -0.123 1 85.94 169 GLY A O 1
ATOM 1351 N N . ASP A 1 170 ? 8.703 23.312 -1.819 1 93.81 170 ASP A N 1
ATOM 1352 C CA . ASP A 1 170 ? 7.289 23.109 -2.107 1 93.81 170 ASP A CA 1
ATOM 1353 C C . ASP A 1 170 ? 7.098 22.234 -3.346 1 93.81 170 ASP A C 1
ATOM 1355 O O . ASP A 1 170 ? 7 22.75 -4.461 1 93.81 170 ASP A O 1
ATOM 1359 N N . VAL A 1 171 ? 6.957 20.969 -3.102 1 93.81 171 VAL A N 1
ATOM 1360 C CA . VAL A 1 171 ? 6.895 20.016 -4.211 1 93.81 171 VAL A CA 1
ATOM 1361 C C . VAL A 1 171 ? 5.539 20.125 -4.906 1 93.81 171 VAL A C 1
ATOM 1363 O O . VAL A 1 171 ? 5.352 19.594 -6.004 1 93.81 171 VAL A O 1
ATOM 1366 N N . PHE A 1 172 ? 4.605 20.844 -4.328 1 96.88 172 PHE A N 1
ATOM 1367 C CA . PHE A 1 172 ? 3.271 20.984 -4.906 1 96.88 172 PHE A CA 1
ATOM 1368 C C . PHE A 1 172 ? 3.09 22.375 -5.512 1 96.88 172 PHE A C 1
ATOM 1370 O O . PHE A 1 172 ? 1.987 22.734 -5.93 1 96.88 172 PHE A O 1
ATOM 1377 N N . ALA A 1 173 ? 4.168 23.125 -5.535 1 96.56 173 ALA A N 1
ATOM 1378 C CA . ALA A 1 173 ? 4.113 24.406 -6.215 1 96.56 173 ALA A CA 1
ATOM 1379 C C . ALA A 1 173 ? 3.613 24.266 -7.648 1 96.56 173 ALA A C 1
ATOM 1381 O O . ALA A 1 173 ? 4.027 23.344 -8.359 1 96.56 173 ALA A O 1
ATOM 1382 N N . GLY A 1 174 ? 2.705 25.125 -8.055 1 97.12 174 GLY A N 1
ATOM 1383 C CA . GLY A 1 174 ? 2.17 25.094 -9.406 1 97.12 174 GLY A CA 1
ATOM 1384 C C . GLY A 1 174 ? 1.061 24.078 -9.586 1 97.12 174 GLY A C 1
ATOM 1385 O O . GLY A 1 174 ? 0.646 23.797 -10.711 1 97.12 174 GLY A O 1
ATOM 1386 N N . ARG A 1 175 ? 0.645 23.484 -8.516 1 98.19 175 ARG A N 1
ATOM 1387 C CA . ARG A 1 175 ? -0.442 22.516 -8.539 1 98.19 175 ARG A CA 1
ATOM 1388 C C . ARG A 1 175 ? -1.599 22.969 -7.656 1 98.19 175 ARG A C 1
ATOM 1390 O O . ARG A 1 175 ? -1.808 22.406 -6.574 1 98.19 175 ARG A O 1
ATOM 1397 N N . PRO A 1 176 ? -2.396 23.859 -8.164 1 98.25 176 PRO A N 1
ATOM 1398 C CA . PRO A 1 176 ? -3.373 24.547 -7.312 1 98.25 176 PRO A CA 1
ATOM 1399 C C . PRO A 1 176 ? -4.484 23.625 -6.824 1 98.25 176 PRO A C 1
ATOM 1401 O O . PRO A 1 176 ? -5.039 23.828 -5.742 1 98.25 176 PRO A O 1
ATOM 1404 N N . LEU A 1 177 ? -4.859 22.625 -7.57 1 98.38 177 LEU A N 1
ATOM 1405 C CA . LEU A 1 177 ? -5.957 21.766 -7.156 1 98.38 177 LEU A CA 1
ATOM 1406 C C . LEU A 1 177 ? -5.547 20.906 -5.969 1 98.38 177 LEU A C 1
ATOM 1408 O O . LEU A 1 177 ? -6.34 20.688 -5.051 1 98.38 177 LEU A O 1
ATOM 1412 N N . LEU A 1 178 ? -4.348 20.438 -6.023 1 98.56 178 LEU A N 1
ATOM 1413 C CA . LEU A 1 178 ? -3.844 19.656 -4.891 1 98.56 178 LEU A CA 1
ATOM 1414 C C . LEU A 1 178 ? -3.77 20.516 -3.637 1 98.56 178 LEU A C 1
ATOM 1416 O O . LEU A 1 178 ? -4.152 20.078 -2.551 1 98.56 178 LEU A O 1
ATOM 1420 N N . LYS A 1 179 ? -3.277 21.703 -3.791 1 98.25 179 LYS A N 1
ATOM 1421 C CA . LYS A 1 179 ? -3.201 22.609 -2.648 1 98.25 179 LYS A CA 1
ATOM 1422 C C . LYS A 1 179 ? -4.59 22.953 -2.119 1 98.25 179 LYS A C 1
ATOM 1424 O O . LYS A 1 179 ? -4.801 23.016 -0.906 1 98.25 179 LYS A O 1
ATOM 1429 N N . ALA A 1 180 ? -5.52 23.141 -3.035 1 98.31 180 ALA A N 1
ATOM 1430 C CA . ALA A 1 180 ? -6.898 23.422 -2.645 1 98.31 180 ALA A CA 1
ATOM 1431 C C . ALA A 1 180 ? -7.516 22.25 -1.901 1 98.31 180 ALA A C 1
ATOM 1433 O O . ALA A 1 180 ? -8.312 22.438 -0.98 1 98.31 180 ALA A O 1
ATOM 1434 N N . LEU A 1 181 ? -7.207 21.062 -2.326 1 98.38 181 LEU A N 1
ATOM 1435 C CA . LEU A 1 181 ? -7.727 19.875 -1.671 1 98.38 181 LEU A CA 1
ATOM 1436 C C . LEU A 1 181 ? -7.246 19.797 -0.226 1 98.38 181 LEU A C 1
ATOM 1438 O O . LEU A 1 181 ? -8.023 19.484 0.676 1 98.38 181 LEU A O 1
ATOM 1442 N N . LYS A 1 182 ? -5.973 20.031 -0.049 1 98.19 182 LYS A N 1
ATOM 1443 C CA . LYS A 1 182 ? -5.453 20.062 1.314 1 98.19 182 LYS A CA 1
ATOM 1444 C C . LYS A 1 182 ? -6.203 21.094 2.16 1 98.19 182 LYS A C 1
ATOM 1446 O O . LYS A 1 182 ? -6.633 20.781 3.277 1 98.19 182 LYS A O 1
ATOM 1451 N N . ALA A 1 183 ? -6.289 22.281 1.659 1 98.31 183 ALA A N 1
ATOM 1452 C CA . ALA A 1 183 ? -6.969 23.359 2.377 1 98.31 183 ALA A CA 1
ATOM 1453 C C . ALA A 1 183 ? -8.406 22.969 2.711 1 98.31 183 ALA A C 1
ATOM 1455 O O . ALA A 1 183 ? -8.898 23.266 3.801 1 98.31 183 ALA A O 1
ATOM 1456 N N . LYS A 1 184 ? -9.094 22.375 1.765 1 98.19 184 LYS A N 1
ATOM 1457 C CA . LYS A 1 184 ? -10.477 21.938 1.945 1 98.19 184 LYS A CA 1
ATOM 1458 C C . LYS A 1 184 ? -10.594 20.969 3.113 1 98.19 184 LYS A C 1
ATOM 1460 O O . LYS A 1 184 ? -11.477 21.109 3.961 1 98.19 184 LYS A O 1
ATOM 1465 N N . VAL A 1 185 ? -9.75 19.969 3.129 1 98.44 185 VAL A N 1
ATOM 1466 C CA . VAL A 1 185 ? -9.781 18.969 4.191 1 98.44 185 VAL A CA 1
ATOM 1467 C C . VAL A 1 185 ? -9.484 19.625 5.535 1 98.44 185 VAL A C 1
ATOM 1469 O O . VAL A 1 185 ? -10.172 19.375 6.527 1 98.44 185 VAL A O 1
ATOM 1472 N N . GLU A 1 186 ? -8.523 20.5 5.559 1 98 186 GLU A N 1
ATOM 1473 C CA . GLU A 1 186 ? -8.078 21.125 6.809 1 98 186 GLU A CA 1
ATOM 1474 C C . GLU A 1 186 ? -9.109 22.125 7.324 1 98 186 GLU A C 1
ATOM 1476 O O . GLU A 1 186 ? -9.078 22.5 8.5 1 98 186 GLU A O 1
ATOM 1481 N N . ALA A 1 187 ? -9.977 22.531 6.473 1 98.31 187 ALA A N 1
ATOM 1482 C CA . ALA A 1 187 ? -11.008 23.5 6.852 1 98.31 187 ALA A CA 1
ATOM 1483 C C . ALA A 1 187 ? -12.242 22.797 7.398 1 98.31 187 ALA A C 1
ATOM 1485 O O . ALA A 1 187 ? -13.141 23.438 7.953 1 98.31 187 ALA A O 1
ATOM 1486 N N . LEU A 1 188 ? -12.367 21.5 7.164 1 98.5 188 LEU A N 1
ATOM 1487 C CA . LEU A 1 188 ? -13.484 20.781 7.773 1 98.5 188 LEU A CA 1
ATOM 1488 C C . LEU A 1 188 ? -13.539 21.031 9.273 1 98.5 188 LEU A C 1
ATOM 1490 O O . LEU A 1 188 ? -12.516 20.953 9.961 1 98.5 188 LEU A O 1
ATOM 14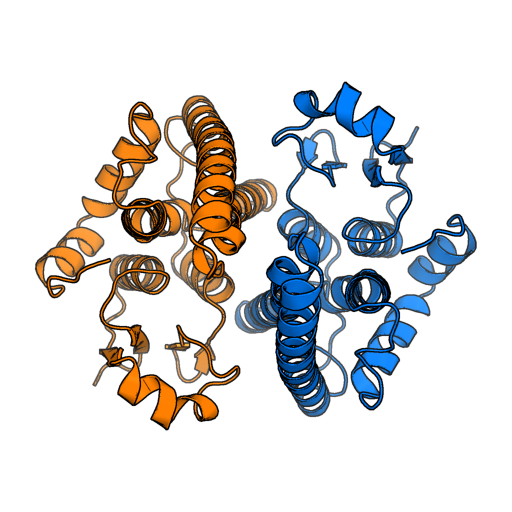94 N N . PRO A 1 189 ? -14.664 21.266 9.805 1 98.44 189 PRO A N 1
ATOM 1495 C CA . PRO A 1 189 ? -14.758 21.719 11.195 1 98.44 189 PRO A CA 1
ATOM 1496 C C . PRO A 1 189 ? -14.047 20.781 12.172 1 98.44 189 PRO A C 1
ATOM 1498 O O . PRO A 1 189 ? -13.281 21.219 13.023 1 98.44 189 PRO A O 1
ATOM 1501 N N . ALA A 1 190 ? -14.25 19.484 12.078 1 98.12 190 ALA A N 1
ATOM 1502 C CA . ALA A 1 190 ? -13.648 18.531 13 1 98.12 190 ALA A CA 1
ATOM 1503 C C . ALA A 1 190 ? -12.133 18.5 12.852 1 98.12 190 ALA A C 1
ATOM 1505 O O . ALA A 1 190 ? -11.406 18.375 13.836 1 98.12 190 ALA A O 1
ATOM 1506 N N . VAL A 1 191 ? -11.641 18.562 11.617 1 98.19 191 VAL A N 1
ATOM 1507 C CA . VAL A 1 191 ? -10.203 18.531 11.352 1 98.19 191 VAL A CA 1
ATOM 1508 C C . VAL A 1 191 ? -9.562 19.828 11.828 1 98.19 191 VAL A C 1
ATOM 1510 O O . VAL A 1 191 ? -8.5 19.812 12.453 1 98.19 191 VAL A O 1
ATOM 1513 N N . LYS A 1 192 ? -10.219 20.922 11.555 1 98.06 192 LYS A N 1
ATOM 1514 C CA . LYS A 1 192 ? -9.734 22.219 12 1 98.06 192 LYS A CA 1
ATOM 1515 C C . LYS A 1 192 ? -9.625 22.281 13.523 1 98.06 192 LYS A C 1
ATOM 1517 O O . LYS A 1 192 ? -8.648 22.781 14.07 1 98.06 192 LYS A O 1
ATOM 1522 N N . ALA A 1 193 ? -10.68 21.766 14.156 1 97.88 193 ALA A N 1
ATOM 1523 C CA . ALA A 1 193 ? -10.68 21.75 15.617 1 97.88 193 ALA A CA 1
ATOM 1524 C C . ALA A 1 193 ? -9.5 20.938 16.156 1 97.88 193 ALA A C 1
ATOM 1526 O O . ALA A 1 193 ? -8.844 21.344 17.125 1 97.88 193 ALA A O 1
ATOM 1527 N N . TYR A 1 194 ? -9.281 19.797 15.562 1 97.25 194 TYR A N 1
ATOM 1528 C CA . TYR A 1 194 ? -8.133 18.984 15.953 1 97.25 194 TYR A CA 1
ATOM 1529 C C . TYR A 1 194 ? -6.828 19.75 15.734 1 97.25 194 TYR A C 1
ATOM 1531 O O . TYR A 1 194 ? -5.965 19.781 16.609 1 97.25 194 TYR A O 1
ATOM 1539 N N . ARG A 1 195 ? -6.691 20.391 14.516 1 96.19 195 ARG A N 1
ATOM 1540 C CA . ARG A 1 195 ? -5.465 21.078 14.156 1 96.19 195 ARG A CA 1
ATOM 1541 C C . ARG A 1 195 ? -5.207 22.25 15.094 1 96.19 195 ARG A C 1
ATOM 1543 O O . ARG A 1 195 ? -4.059 22.547 15.445 1 96.19 195 ARG A O 1
ATOM 1550 N N . ASP A 1 196 ? -6.215 22.906 15.523 1 95.56 196 ASP A N 1
ATOM 1551 C CA . ASP A 1 196 ? -6.102 24.062 16.422 1 95.56 196 ASP A CA 1
ATOM 1552 C C . ASP A 1 196 ? -5.582 23.641 17.781 1 95.56 196 ASP A C 1
ATOM 1554 O O . ASP A 1 196 ? -4.938 24.422 18.484 1 95.56 196 ASP A O 1
ATOM 1558 N N . LYS A 1 197 ? -5.84 22.422 18.141 1 94.19 197 LYS A N 1
ATOM 1559 C CA . LYS A 1 197 ? -5.461 21.922 19.469 1 94.19 197 LYS A CA 1
ATOM 1560 C C . LYS A 1 197 ? -4.133 21.172 19.422 1 94.19 197 LYS A C 1
ATOM 1562 O O . LYS A 1 197 ? -3.516 20.938 20.453 1 94.19 197 LYS A O 1
ATOM 1567 N N . SER A 1 198 ? -3.859 20.75 18.219 1 90.69 198 SER A N 1
ATOM 1568 C CA . SER A 1 198 ? -2.67 19.922 18.062 1 90.69 198 SER A CA 1
ATOM 1569 C C . SER A 1 198 ? -1.398 20.719 18.297 1 90.69 198 SER A C 1
ATOM 1571 O O . SER A 1 198 ? -1.314 21.891 17.922 1 90.69 198 SER A O 1
ATOM 1573 N N . PRO A 1 199 ? -0.452 20.078 18.953 1 87 199 PRO A N 1
ATOM 1574 C CA . PRO A 1 199 ? 0.812 20.797 19.141 1 87 199 PRO A CA 1
ATOM 1575 C C . PRO A 1 199 ? 1.506 21.125 17.812 1 87 199 PRO A C 1
ATOM 1577 O O . PRO A 1 199 ? 1.309 20.422 16.828 1 87 199 PRO A O 1
ATOM 1580 N N . SER A 1 200 ? 2.225 22.172 17.891 1 76.5 200 SER A N 1
ATOM 1581 C CA . SER A 1 200 ? 3.037 22.516 16.719 1 76.5 200 SER A CA 1
ATOM 1582 C C . SER A 1 200 ? 4.164 21.5 16.531 1 76.5 200 SER A C 1
ATOM 1584 O O . SER A 1 200 ? 4.867 21.156 17.484 1 76.5 200 SER A O 1
ATOM 1586 N N . VAL A 1 201 ? 4.051 20.891 15.422 1 74.69 201 VAL A N 1
ATOM 1587 C CA . VAL A 1 201 ? 5.105 19.906 15.195 1 74.69 201 VAL A CA 1
ATOM 1588 C C . VAL A 1 201 ? 5.809 20.188 13.875 1 74.69 201 VAL A C 1
ATOM 1590 O O . VAL A 1 201 ? 5.215 20.781 12.961 1 74.69 201 VAL A O 1
ATOM 1593 N N . THR A 1 202 ? 7.191 19.938 14.023 1 65.75 202 THR A N 1
ATOM 1594 C CA . THR A 1 202 ? 7.988 19.969 12.797 1 65.75 202 THR A CA 1
ATOM 1595 C C . THR A 1 202 ? 7.801 18.688 11.992 1 65.75 202 THR A C 1
ATOM 1597 O O . THR A 1 202 ? 7.605 17.609 12.562 1 65.75 202 THR A O 1
ATOM 1600 N N . PHE A 1 203 ? 7.562 18.828 10.664 1 71.38 203 PHE A N 1
ATOM 1601 C CA . PHE A 1 203 ? 7.402 17.656 9.805 1 71.38 203 PHE A CA 1
ATOM 1602 C C . PHE A 1 203 ? 8.727 16.922 9.641 1 71.38 203 PHE A C 1
ATOM 1604 O O . PHE A 1 203 ? 9.797 17.5 9.859 1 71.38 203 PHE A O 1
ATOM 1611 N N . MET B 1 1 ? -11.242 -12.195 -29 1 66.56 1 MET B N 1
ATOM 1612 C CA . MET B 1 1 ? -10.219 -11.828 -28.031 1 66.56 1 MET B CA 1
ATOM 1613 C C . MET B 1 1 ? -10.844 -11.547 -26.656 1 66.56 1 MET B C 1
ATOM 1615 O O . MET B 1 1 ? -11.977 -11.078 -26.578 1 66.56 1 MET B O 1
ATOM 1619 N N . PRO B 1 2 ? -10.227 -12.094 -25.562 1 80.19 2 PRO B N 1
ATOM 1620 C CA . PRO B 1 2 ? -10.883 -11.844 -24.281 1 80.19 2 PRO B CA 1
ATOM 1621 C C . PRO B 1 2 ? -11.039 -10.359 -23.969 1 80.19 2 PRO B C 1
ATOM 1623 O O . PRO B 1 2 ? -10.281 -9.531 -24.484 1 80.19 2 PRO B O 1
ATOM 1626 N N . ASP B 1 3 ? -12.039 -10.023 -23.312 1 91.62 3 ASP B N 1
ATOM 1627 C CA . ASP B 1 3 ? -12.359 -8.648 -22.938 1 91.62 3 ASP B CA 1
ATOM 1628 C C . ASP B 1 3 ? -11.406 -8.133 -21.875 1 91.62 3 ASP B C 1
ATOM 1630 O O . ASP B 1 3 ? -11.18 -6.922 -21.766 1 91.62 3 ASP B O 1
ATOM 1634 N N . THR B 1 4 ? -10.68 -9.062 -21.234 1 98 4 THR B N 1
ATOM 1635 C CA . THR B 1 4 ? -9.727 -8.727 -20.188 1 98 4 THR B CA 1
ATOM 1636 C C . THR B 1 4 ? -8.297 -8.828 -20.703 1 98 4 THR B C 1
ATOM 1638 O O . THR B 1 4 ? -7.949 -9.781 -21.406 1 98 4 THR B O 1
ATOM 1641 N N . LYS B 1 5 ? -7.43 -7.801 -20.406 1 98.44 5 LYS B N 1
ATOM 1642 C CA . LYS B 1 5 ? -6.031 -7.746 -20.828 1 98.44 5 LYS B CA 1
ATOM 1643 C C . LYS B 1 5 ? -5.129 -7.332 -19.672 1 98.44 5 LYS B C 1
ATOM 1645 O O . LYS B 1 5 ? -5.398 -6.344 -18.984 1 98.44 5 LYS B O 1
ATOM 1650 N N . LEU B 1 6 ? -4.09 -8.156 -19.391 1 98.62 6 LEU B N 1
ATOM 1651 C CA . LEU B 1 6 ? -3.045 -7.777 -18.453 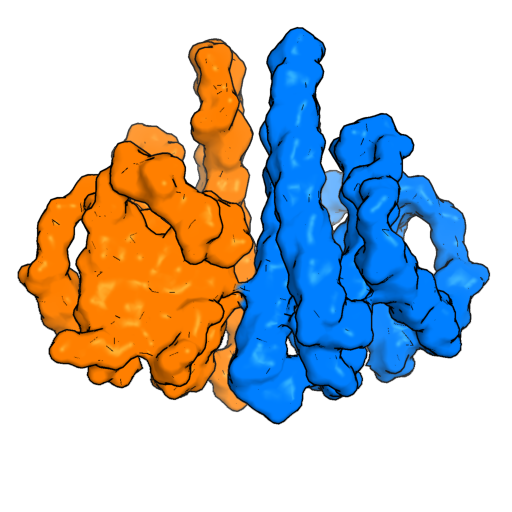1 98.62 6 LEU B CA 1
ATOM 1652 C C . LEU B 1 6 ? -1.754 -7.422 -19.172 1 98.62 6 LEU B C 1
ATOM 1654 O O . LEU B 1 6 ? -1.225 -8.227 -19.938 1 98.62 6 LEU B O 1
ATOM 1658 N N . ILE B 1 7 ? -1.284 -6.203 -18.969 1 98.69 7 ILE B N 1
ATOM 1659 C CA . ILE B 1 7 ? -0.043 -5.742 -19.578 1 98.69 7 ILE B CA 1
ATOM 1660 C C . ILE B 1 7 ? 1.053 -5.652 -18.516 1 98.69 7 ILE B C 1
ATOM 1662 O O . ILE B 1 7 ? 0.934 -4.887 -17.562 1 98.69 7 ILE B O 1
ATOM 1666 N N . TYR B 1 8 ? 2.074 -6.41 -18.641 1 97.94 8 TYR B N 1
ATOM 1667 C CA . TYR B 1 8 ? 3.236 -6.445 -17.766 1 97.94 8 TYR B CA 1
ATOM 1668 C C . TYR B 1 8 ? 4.461 -6.977 -18.5 1 97.94 8 TYR B C 1
ATOM 1670 O O . TYR B 1 8 ? 4.492 -6.996 -19.734 1 97.94 8 TYR B O 1
ATOM 1678 N N . PHE B 1 9 ? 5.535 -7.238 -17.781 1 96.81 9 PHE B N 1
ATOM 1679 C CA . PHE B 1 9 ? 6.754 -7.77 -18.375 1 96.81 9 PHE B CA 1
ATOM 1680 C C . PHE B 1 9 ? 6.699 -9.289 -18.469 1 96.81 9 PHE B C 1
ATOM 1682 O O . PHE B 1 9 ? 5.859 -9.922 -17.812 1 96.81 9 PHE B O 1
ATOM 1689 N N . GLY B 1 10 ? 7.598 -9.836 -19.234 1 92.62 10 GLY B N 1
ATOM 1690 C CA . GLY B 1 10 ? 7.695 -11.281 -19.359 1 92.62 10 GLY B CA 1
ATOM 1691 C C . GLY B 1 10 ? 8.367 -11.93 -18.172 1 92.62 10 GLY B C 1
ATOM 1692 O O . GLY B 1 10 ? 9.203 -12.82 -18.328 1 92.62 10 GLY B O 1
ATOM 1693 N N . LEU B 1 11 ? 8.172 -11.43 -17 1 92 11 LEU B N 1
ATOM 1694 C CA . LEU B 1 11 ? 8.617 -11.977 -15.727 1 92 11 LEU B CA 1
ATOM 1695 C C . LEU B 1 11 ? 7.457 -12.062 -14.742 1 92 11 LEU B C 1
ATOM 1697 O O . LEU B 1 11 ? 6.348 -11.617 -15.039 1 92 11 LEU B O 1
ATOM 1701 N N . THR B 1 12 ? 7.547 -12.719 -13.672 1 91.75 12 THR B N 1
ATOM 1702 C CA . THR B 1 12 ? 6.469 -12.867 -12.703 1 91.75 12 THR B CA 1
ATOM 1703 C C . THR B 1 12 ? 6.207 -11.547 -11.984 1 91.75 12 THR B C 1
ATOM 1705 O O . THR B 1 12 ? 5.309 -10.797 -12.367 1 91.75 12 THR B O 1
ATOM 1708 N N . GLY B 1 13 ? 7.223 -11.164 -11.172 1 94 13 GLY B N 1
ATOM 1709 C CA . GLY B 1 13 ? 7.105 -9.875 -10.5 1 94 13 GLY B CA 1
ATOM 1710 C C . GLY B 1 13 ? 5.707 -9.594 -9.984 1 94 13 GLY B C 1
ATOM 1711 O O . GLY B 1 13 ? 5.043 -10.492 -9.461 1 94 13 GLY B O 1
ATOM 1712 N N . ARG B 1 14 ? 5.246 -8.352 -10.125 1 96.81 14 ARG B N 1
ATOM 1713 C CA . ARG B 1 14 ? 3.953 -7.906 -9.617 1 96.81 14 ARG B CA 1
ATOM 1714 C C . ARG B 1 14 ? 2.818 -8.398 -10.508 1 96.81 14 ARG B C 1
ATOM 1716 O O . ARG B 1 14 ? 1.649 -8.352 -10.125 1 96.81 14 ARG B O 1
ATOM 1723 N N . GLY B 1 15 ? 3.113 -8.836 -11.68 1 97.5 15 GLY B N 1
ATOM 1724 C CA . GLY B 1 15 ? 2.098 -9.359 -12.586 1 97.5 15 GLY B CA 1
ATOM 1725 C C . GLY B 1 15 ? 1.572 -10.719 -12.164 1 97.5 15 GLY B C 1
ATOM 1726 O O . GLY B 1 15 ? 0.419 -11.055 -12.445 1 97.5 15 GLY B O 1
ATOM 1727 N N . GLU B 1 16 ? 2.396 -11.461 -11.484 1 97.44 16 GLU B N 1
ATOM 1728 C CA . GLU B 1 16 ? 2.068 -12.859 -11.219 1 97.44 16 GLU B CA 1
ATOM 1729 C C . GLU B 1 16 ? 0.894 -12.969 -10.25 1 97.44 16 GLU B C 1
ATOM 1731 O O . GLU B 1 16 ? -0.002 -13.797 -10.445 1 97.44 16 GLU B O 1
ATOM 1736 N N . PRO B 1 17 ? 0.821 -12.211 -9.148 1 98.44 17 PRO B N 1
ATOM 1737 C CA . PRO B 1 17 ? -0.383 -12.25 -8.312 1 98.44 17 PRO B CA 1
ATOM 1738 C C . PRO B 1 17 ? -1.658 -11.977 -9.109 1 98.44 17 PRO B C 1
ATOM 1740 O O . PRO B 1 17 ? -2.695 -12.586 -8.844 1 98.44 17 PRO B O 1
ATOM 1743 N N . ILE B 1 18 ? -1.572 -11.031 -10.039 1 98.81 18 ILE B N 1
ATOM 1744 C CA . ILE B 1 18 ? -2.74 -10.672 -10.836 1 98.81 18 ILE B CA 1
ATOM 1745 C C . ILE B 1 18 ? -3.15 -11.859 -11.711 1 98.81 18 ILE B C 1
ATOM 1747 O O . ILE B 1 18 ? -4.336 -12.18 -11.812 1 98.81 18 ILE B O 1
ATOM 1751 N N . ARG B 1 19 ? -2.168 -12.508 -12.297 1 98.31 19 ARG B N 1
ATOM 1752 C CA . ARG B 1 19 ? -2.43 -13.68 -13.117 1 98.31 19 ARG B CA 1
ATOM 1753 C C . ARG B 1 19 ? -3.072 -14.789 -12.289 1 98.31 19 ARG B C 1
ATOM 1755 O O . ARG B 1 19 ? -4.027 -15.43 -12.734 1 98.31 19 ARG B O 1
ATOM 1762 N N . TYR B 1 20 ? -2.584 -15.023 -11.062 1 98.56 20 TYR B N 1
ATOM 1763 C CA . TYR B 1 20 ? -3.168 -16.016 -10.172 1 98.56 20 TYR B CA 1
ATOM 1764 C C . TYR B 1 20 ? -4.617 -15.68 -9.844 1 98.56 20 TYR B C 1
ATOM 1766 O O . TYR B 1 20 ? -5.488 -16.547 -9.875 1 98.56 20 TYR B O 1
ATOM 1774 N N . LEU B 1 21 ? -4.891 -14.43 -9.539 1 98.81 21 LEU B N 1
ATOM 1775 C CA . LEU B 1 21 ? -6.234 -14.016 -9.156 1 98.81 21 LEU B CA 1
ATOM 1776 C C . LEU B 1 21 ? -7.195 -14.133 -10.336 1 98.81 21 LEU B C 1
ATOM 1778 O O . LEU B 1 21 ? -8.32 -14.602 -10.18 1 98.81 21 LEU B O 1
ATOM 1782 N N . LEU B 1 22 ? -6.75 -13.695 -11.531 1 98.75 22 LEU B N 1
ATOM 1783 C CA . LEU B 1 22 ? -7.594 -13.828 -12.719 1 98.75 22 LEU B CA 1
ATOM 1784 C C . LEU B 1 22 ? -7.91 -15.289 -13.008 1 98.75 22 LEU B C 1
ATOM 1786 O O . LEU B 1 22 ? -9.055 -15.633 -13.312 1 98.75 22 LEU B O 1
ATOM 1790 N N . ALA B 1 23 ? -6.887 -16.125 -12.883 1 98.44 23 ALA B N 1
ATOM 1791 C CA . ALA B 1 23 ? -7.086 -17.562 -13.102 1 98.44 23 ALA B CA 1
ATOM 1792 C C . ALA B 1 23 ? -8.094 -18.125 -12.102 1 98.44 23 ALA B C 1
ATOM 1794 O O . ALA B 1 23 ? -9.031 -18.828 -12.484 1 98.44 23 ALA B O 1
ATOM 1795 N N . TYR B 1 24 ? -7.91 -17.797 -10.875 1 98.5 24 TYR B N 1
ATOM 1796 C CA . TYR B 1 24 ? -8.805 -18.281 -9.82 1 98.5 24 TYR B CA 1
ATOM 1797 C C . TYR B 1 24 ? -10.234 -17.812 -10.062 1 98.5 24 TYR B C 1
ATOM 1799 O O . TYR B 1 24 ? -11.188 -18.562 -9.82 1 98.5 24 TYR B O 1
ATOM 1807 N N . GLY B 1 25 ? -10.375 -16.594 -10.492 1 98.19 25 GLY B N 1
ATOM 1808 C CA . GLY B 1 25 ? -11.68 -16.016 -10.75 1 98.19 25 GLY B CA 1
ATOM 1809 C C . GLY B 1 25 ? -12.328 -16.547 -12.016 1 98.19 25 GLY B C 1
ATOM 1810 O O . GLY B 1 25 ? -13.477 -16.219 -12.312 1 98.19 25 GLY B O 1
ATOM 1811 N N . GLY B 1 26 ? -11.57 -17.312 -12.797 1 97.75 26 GLY B N 1
ATOM 1812 C CA . GLY B 1 26 ? -12.094 -17.891 -14.031 1 97.75 26 GLY B CA 1
ATOM 1813 C C . GLY B 1 26 ? -12.172 -16.875 -15.172 1 97.75 26 GLY B C 1
ATOM 1814 O O . GLY B 1 26 ? -13.016 -17.016 -16.062 1 97.75 26 GLY B O 1
ATOM 1815 N N . VAL B 1 27 ? -11.398 -15.906 -15.156 1 98 27 VAL B N 1
ATOM 1816 C CA . VAL B 1 27 ? -11.414 -14.852 -16.172 1 98 27 VAL B CA 1
ATOM 1817 C C . VAL B 1 27 ? -10.391 -15.172 -17.25 1 98 27 VAL B C 1
ATOM 1819 O O . VAL B 1 27 ? -9.195 -15.258 -16.984 1 98 27 VAL B O 1
ATOM 1822 N N . GLU B 1 28 ? -10.883 -15.398 -18.406 1 96.94 28 GLU B N 1
ATOM 1823 C CA . GLU B 1 28 ? -9.969 -15.445 -19.547 1 96.94 28 GLU B CA 1
ATOM 1824 C C . GLU B 1 28 ? -9.375 -14.07 -19.828 1 96.94 28 GLU B C 1
ATOM 1826 O O . GLU B 1 28 ? -10.086 -13.062 -19.766 1 96.94 28 GLU B O 1
ATOM 1831 N N . PHE B 1 29 ? -8.055 -14.078 -20.078 1 97.81 29 PHE B N 1
ATOM 1832 C CA . PHE B 1 29 ? -7.426 -12.781 -20.328 1 97.81 29 PHE B CA 1
ATOM 1833 C C . PHE B 1 29 ? -6.266 -12.914 -21.297 1 97.81 29 PHE B C 1
ATOM 1835 O O . PHE B 1 29 ? -5.66 -13.984 -21.406 1 97.81 29 PHE B O 1
ATOM 1842 N N . GLU B 1 30 ? -6.012 -11.836 -22.016 1 97.56 30 GLU B N 1
ATOM 1843 C CA . GLU B 1 30 ? -4.789 -11.703 -22.812 1 97.56 30 GLU B CA 1
ATOM 1844 C C . GLU B 1 30 ? -3.613 -11.273 -21.938 1 97.56 30 GLU B C 1
ATOM 1846 O O . GLU B 1 30 ? -3.654 -10.219 -21.297 1 97.56 30 GLU B O 1
ATOM 1851 N N . ASP B 1 31 ? -2.6 -12.094 -21.859 1 96.62 31 ASP B N 1
ATOM 1852 C CA . ASP B 1 31 ? -1.394 -11.82 -21.078 1 96.62 31 ASP B CA 1
ATOM 1853 C C . ASP B 1 31 ? -0.331 -11.141 -21.953 1 96.62 31 ASP B C 1
ATOM 1855 O O . ASP B 1 31 ? 0.535 -11.812 -22.516 1 96.62 31 ASP B O 1
ATOM 1859 N N . VAL B 1 32 ? -0.367 -9.852 -22 1 97.25 32 VAL B N 1
ATOM 1860 C CA . VAL B 1 32 ? 0.561 -9.086 -22.828 1 97.25 32 VAL B CA 1
ATOM 1861 C C . VAL B 1 32 ? 1.887 -8.906 -22.094 1 97.25 32 VAL B C 1
ATOM 1863 O O . VAL B 1 32 ? 1.952 -8.211 -21.078 1 97.25 32 VAL B O 1
ATOM 1866 N N . ARG B 1 33 ? 2.887 -9.492 -22.578 1 96.69 33 ARG B N 1
ATOM 1867 C CA . ARG B 1 33 ? 4.219 -9.453 -21.969 1 96.69 33 ARG B CA 1
ATOM 1868 C C . ARG B 1 33 ? 5.164 -8.586 -22.812 1 96.69 33 ARG B C 1
ATOM 1870 O O . ARG B 1 33 ? 5.613 -9.008 -23.875 1 96.69 33 ARG B O 1
ATOM 1877 N N . LEU B 1 34 ? 5.465 -7.441 -22.266 1 97.44 34 LEU B N 1
ATOM 1878 C CA . LEU B 1 34 ? 6.324 -6.496 -22.969 1 97.44 34 LEU B CA 1
ATOM 1879 C C . LEU B 1 34 ? 7.789 -6.723 -22.609 1 97.44 34 LEU B C 1
ATOM 1881 O O . LEU B 1 34 ? 8.109 -7.023 -21.469 1 97.44 34 LEU B O 1
ATOM 1885 N N . THR B 1 35 ? 8.633 -6.512 -23.609 1 96.19 35 THR B N 1
ATOM 1886 C CA . THR B 1 35 ? 10.047 -6.344 -23.312 1 96.19 35 THR B CA 1
ATOM 1887 C C . THR B 1 35 ? 10.312 -4.965 -22.719 1 96.19 35 THR B C 1
ATOM 1889 O O . THR B 1 35 ? 9.469 -4.066 -22.812 1 96.19 35 THR B O 1
ATOM 1892 N N . PHE B 1 36 ? 11.422 -4.832 -22.094 1 95.56 36 PHE B N 1
ATOM 1893 C CA . PHE B 1 36 ? 11.773 -3.533 -21.531 1 95.56 36 PHE B CA 1
ATOM 1894 C C . PHE B 1 36 ? 11.844 -2.471 -22.625 1 95.56 36 PHE B C 1
ATOM 1896 O O . PHE B 1 36 ? 11.422 -1.33 -22.406 1 95.56 36 PHE B O 1
ATOM 1903 N N . ASP B 1 37 ? 12.367 -2.836 -23.719 1 97.31 37 ASP B N 1
ATOM 1904 C CA . ASP B 1 37 ? 12.453 -1.91 -24.844 1 97.31 37 ASP B CA 1
ATOM 1905 C C . ASP B 1 37 ? 11.062 -1.479 -25.312 1 97.31 37 ASP B C 1
ATOM 1907 O O . ASP B 1 37 ? 10.836 -0.302 -25.609 1 97.31 37 ASP B O 1
ATOM 1911 N N . GLU B 1 38 ? 10.195 -2.424 -25.438 1 97.94 38 GLU B N 1
ATOM 1912 C CA . GLU B 1 38 ? 8.82 -2.105 -25.797 1 97.94 38 GLU B CA 1
ATOM 1913 C C . GLU B 1 38 ? 8.172 -1.181 -24.781 1 97.94 38 GLU B C 1
ATOM 1915 O O . GLU B 1 38 ? 7.465 -0.239 -25.141 1 97.94 38 GLU B O 1
ATOM 1920 N N . PHE B 1 39 ? 8.422 -1.486 -23.547 1 97.94 39 PHE B N 1
ATOM 1921 C CA . PHE B 1 39 ? 7.871 -0.678 -22.469 1 97.94 39 PHE B CA 1
ATOM 1922 C C . PHE B 1 39 ? 8.344 0.766 -22.578 1 97.94 39 PHE B C 1
ATOM 1924 O O . PHE B 1 39 ? 7.543 1.697 -22.484 1 97.94 39 PHE B O 1
ATOM 1931 N N . ILE B 1 40 ? 9.625 0.962 -22.734 1 97.19 40 ILE B N 1
ATOM 1932 C CA . ILE B 1 40 ? 10.188 2.303 -22.812 1 97.19 40 ILE B CA 1
ATOM 1933 C C . ILE B 1 40 ? 9.516 3.08 -23.953 1 97.19 40 ILE B C 1
ATOM 1935 O O . ILE B 1 40 ? 9.195 4.262 -23.797 1 97.19 40 ILE B O 1
ATOM 1939 N N . LYS B 1 41 ? 9.211 2.432 -25.078 1 97.88 41 LYS B N 1
ATOM 1940 C CA . LYS B 1 41 ? 8.594 3.07 -26.234 1 97.88 41 LYS B CA 1
ATOM 1941 C C . LYS B 1 41 ? 7.133 3.4 -25.969 1 97.88 41 LYS B C 1
ATOM 1943 O O . LYS B 1 41 ? 6.59 4.344 -26.547 1 97.88 41 LYS B O 1
ATOM 1948 N N . ARG B 1 42 ? 6.535 2.637 -25.047 1 97.88 42 ARG B N 1
ATOM 1949 C CA . ARG B 1 42 ? 5.098 2.756 -24.844 1 97.88 42 ARG B CA 1
ATOM 1950 C C . ARG B 1 42 ? 4.789 3.381 -23.484 1 97.88 42 ARG B C 1
ATOM 1952 O O . ARG B 1 42 ? 3.629 3.449 -23.078 1 97.88 42 ARG B O 1
ATOM 1959 N N . LYS B 1 43 ? 5.77 3.775 -22.828 1 97.06 43 LYS B N 1
ATOM 1960 C CA . LYS B 1 43 ? 5.668 4.223 -21.438 1 97.06 43 LYS B CA 1
ATOM 1961 C C . LYS B 1 43 ? 4.586 5.285 -21.281 1 97.06 43 LYS B C 1
ATOM 1963 O O . LYS B 1 43 ? 3.822 5.262 -20.312 1 97.06 43 LYS B O 1
ATOM 1968 N N . ASN B 1 44 ? 4.395 6.184 -22.172 1 95.94 44 ASN B N 1
ATOM 1969 C CA . ASN B 1 44 ? 3.471 7.309 -22.078 1 95.94 44 ASN B CA 1
ATOM 1970 C C . ASN B 1 44 ? 2.029 6.875 -22.328 1 95.94 44 ASN B C 1
ATOM 1972 O O . ASN B 1 44 ? 1.094 7.633 -22.062 1 95.94 44 ASN B O 1
ATOM 1976 N N . GLU B 1 45 ? 1.86 5.609 -22.797 1 97.06 45 GLU B N 1
ATOM 1977 C CA . GLU B 1 45 ? 0.52 5.07 -23.016 1 97.06 45 GLU B CA 1
ATOM 1978 C C . GLU B 1 45 ? -0.12 4.641 -21.703 1 97.06 45 GLU B C 1
ATOM 1980 O O . GLU B 1 45 ? -1.339 4.477 -21.609 1 97.06 45 GLU B O 1
ATOM 1985 N N . PHE B 1 46 ? 0.71 4.465 -20.75 1 97.81 46 PHE B N 1
ATOM 1986 C CA . PHE B 1 46 ? 0.206 3.955 -19.484 1 97.81 46 PHE B CA 1
ATOM 1987 C C . PHE B 1 46 ? -0.071 5.098 -18.516 1 97.81 46 PHE B C 1
ATOM 1989 O O . PHE B 1 46 ? 0.656 6.09 -18.484 1 97.81 46 PHE B O 1
ATOM 1996 N N . PRO B 1 47 ? -1.058 4.941 -17.688 1 97.06 47 PRO B N 1
ATOM 1997 C CA . PRO B 1 47 ? -1.539 6.062 -16.875 1 97.06 47 PRO B CA 1
ATOM 1998 C C . PRO B 1 47 ? -0.425 6.73 -16.078 1 97.06 47 PRO B C 1
ATOM 2000 O O . PRO B 1 47 ? -0.377 7.957 -15.984 1 97.06 47 PRO B O 1
ATOM 2003 N N . LEU B 1 48 ? 0.481 5.98 -15.492 1 97.69 48 LEU B N 1
ATOM 2004 C CA . LEU B 1 48 ? 1.573 6.535 -14.695 1 97.69 48 LEU B CA 1
ATOM 2005 C C . LEU B 1 48 ? 2.924 6.172 -15.305 1 97.69 48 LEU B C 1
ATOM 2007 O O . LEU B 1 48 ? 3.955 6.262 -14.633 1 97.69 48 LEU B O 1
ATOM 2011 N N . GLY B 1 49 ? 2.855 5.664 -16.531 1 97.5 49 GLY B N 1
ATOM 2012 C CA . GLY B 1 49 ? 4.09 5.195 -17.125 1 97.5 49 GLY B CA 1
ATOM 2013 C C . GLY B 1 49 ? 4.688 3.994 -16.422 1 97.5 49 GLY B C 1
ATOM 2014 O O . GLY B 1 49 ? 5.91 3.83 -16.391 1 97.5 49 GLY B O 1
ATOM 2015 N N . GLN B 1 50 ? 3.84 3.289 -15.734 1 97.31 50 GLN B N 1
ATOM 2016 C CA . GLN B 1 50 ? 4.25 2.117 -14.969 1 97.31 50 GLN B CA 1
ATOM 2017 C C . GLN B 1 50 ? 3.406 0.898 -15.336 1 97.31 50 GLN B C 1
ATOM 2019 O O . GLN B 1 50 ? 2.334 1.034 -15.93 1 97.31 50 GLN B O 1
ATOM 2024 N N . LEU B 1 51 ? 3.918 -0.196 -15.094 1 98 51 LEU B N 1
ATOM 2025 C CA . LEU B 1 51 ? 3.229 -1.479 -15.188 1 98 51 LEU B CA 1
ATOM 2026 C C . LEU B 1 51 ? 3.215 -2.182 -13.836 1 98 51 LEU B C 1
ATOM 2028 O O . LEU B 1 51 ? 4.07 -1.919 -12.984 1 98 51 LEU B O 1
ATOM 2032 N N . PRO B 1 52 ? 2.152 -2.977 -13.555 1 98.56 52 PRO B N 1
ATOM 2033 C CA . PRO B 1 52 ? 1.141 -3.578 -14.43 1 98.56 52 PRO B CA 1
ATOM 2034 C C . PRO B 1 52 ? -0.047 -2.652 -14.68 1 98.56 52 PRO B C 1
ATOM 2036 O O . PRO B 1 52 ? -0.318 -1.756 -13.883 1 98.56 52 PRO B O 1
ATOM 2039 N N . VAL B 1 53 ? -0.666 -2.861 -15.82 1 98.81 53 VAL B N 1
ATOM 2040 C CA . VAL B 1 53 ? -1.954 -2.275 -16.172 1 98.81 53 VAL B CA 1
ATOM 2041 C C . VAL B 1 53 ? -2.938 -3.381 -16.547 1 98.81 53 VAL B C 1
ATOM 2043 O O . VAL B 1 53 ? -2.584 -4.316 -17.266 1 98.81 53 VAL B O 1
ATOM 2046 N N . LEU B 1 54 ? -4.113 -3.342 -16.031 1 98.88 54 LEU B N 1
ATOM 2047 C CA . LEU B 1 54 ? -5.176 -4.305 -16.281 1 98.88 54 LEU B CA 1
ATOM 2048 C C . LEU B 1 54 ? -6.359 -3.635 -16.984 1 98.88 54 LEU B C 1
ATOM 2050 O O . LEU B 1 54 ? -6.887 -2.637 -16.484 1 98.88 54 LEU B O 1
ATOM 2054 N N . GLU B 1 55 ? -6.637 -4.027 -18.172 1 98.56 55 GLU B N 1
ATOM 2055 C CA . GLU B 1 55 ? -7.914 -3.693 -18.797 1 98.56 55 GLU B CA 1
ATOM 2056 C C . GLU B 1 55 ? -8.992 -4.707 -18.422 1 98.56 55 GLU B C 1
ATOM 2058 O O . GLU B 1 55 ? -8.891 -5.883 -18.766 1 98.56 55 GLU B O 1
ATOM 2063 N N . PHE B 1 56 ? -10 -4.301 -17.734 1 98.25 56 PHE B N 1
ATOM 2064 C CA . PHE B 1 56 ? -10.992 -5.18 -17.125 1 98.25 56 PHE B CA 1
ATOM 2065 C C . PHE B 1 56 ? -12.383 -4.57 -17.219 1 98.25 56 PHE B C 1
ATOM 2067 O O . PHE B 1 56 ? -12.625 -3.482 -16.688 1 98.25 56 PHE B O 1
ATOM 2074 N N . GLU B 1 57 ? -13.344 -5.223 -17.906 1 96.81 57 GLU B N 1
ATOM 2075 C CA . GLU B 1 57 ? -14.727 -4.77 -18.078 1 96.81 57 GLU B CA 1
ATOM 2076 C C . GLU B 1 57 ? -14.773 -3.346 -18.625 1 96.81 57 GLU B C 1
ATOM 2078 O O . GLU B 1 57 ? -15.5 -2.5 -18.094 1 96.81 57 GLU B O 1
ATOM 2083 N N . GLY B 1 58 ? -13.891 -3.125 -19.547 1 96.12 58 GLY B N 1
ATOM 2084 C CA . GLY B 1 58 ? -13.914 -1.878 -20.297 1 96.12 58 GLY B CA 1
ATOM 2085 C C . GLY B 1 58 ? -13.203 -0.745 -19.578 1 96.12 58 GLY B C 1
ATOM 2086 O O . GLY B 1 58 ? -13.195 0.391 -20.062 1 96.12 58 GLY B O 1
ATOM 2087 N N . LYS B 1 59 ? -12.562 -1.02 -18.484 1 96.75 59 LYS B N 1
ATOM 2088 C CA . LYS B 1 59 ? -11.867 0.014 -17.719 1 96.75 59 LYS B CA 1
ATOM 2089 C C . LYS B 1 59 ? -10.375 -0.306 -17.578 1 96.75 59 LYS B C 1
ATOM 2091 O O . LYS B 1 59 ? -9.992 -1.476 -17.562 1 96.75 59 LYS B O 1
ATOM 2096 N N . THR B 1 60 ? -9.555 0.722 -17.516 1 97.94 60 THR B N 1
ATOM 2097 C CA . THR B 1 60 ? -8.125 0.593 -17.281 1 97.94 60 THR B CA 1
ATOM 2098 C C . THR B 1 60 ? -7.812 0.719 -15.789 1 97.94 60 THR B C 1
ATOM 2100 O O . THR B 1 60 ? -8.117 1.74 -15.164 1 97.94 60 THR B O 1
ATOM 2103 N N . ILE B 1 61 ? -7.242 -0.327 -15.297 1 98.62 61 ILE B N 1
ATOM 2104 C CA . ILE B 1 61 ? -6.887 -0.362 -13.883 1 98.62 61 ILE B CA 1
ATOM 2105 C C . ILE B 1 61 ? -5.371 -0.467 -13.734 1 98.62 61 ILE B C 1
ATOM 2107 O O . ILE B 1 61 ? -4.715 -1.199 -14.484 1 98.62 61 ILE B O 1
ATOM 2111 N N . PHE B 1 62 ? -4.871 0.327 -12.766 1 98.69 62 PHE B N 1
ATOM 2112 C CA . PHE B 1 62 ? -3.434 0.311 -12.523 1 98.69 62 PHE B CA 1
ATOM 2113 C C . PHE B 1 62 ? -3.137 0.402 -11.031 1 98.69 62 PHE B C 1
ATOM 2115 O O . PHE B 1 62 ? -4.055 0.425 -10.211 1 98.69 62 PHE B O 1
ATOM 2122 N N . GLN B 1 63 ? -1.807 0.366 -10.711 1 98.56 63 GLN B N 1
ATOM 2123 C CA . GLN B 1 63 ? -1.36 0.174 -9.336 1 98.56 63 GLN B CA 1
ATOM 2124 C C . GLN B 1 63 ? -1.611 -1.258 -8.875 1 98.56 63 GLN B C 1
ATOM 2126 O O . GLN B 1 63 ? -2.756 -1.646 -8.633 1 98.56 63 GLN B O 1
ATOM 2131 N N . SER B 1 64 ? -0.515 -2 -8.672 1 98.56 64 SER B N 1
ATOM 2132 C CA . SER B 1 64 ? -0.586 -3.447 -8.5 1 98.56 64 SER B CA 1
ATOM 2133 C C . SER B 1 64 ? -1.401 -3.818 -7.27 1 98.56 64 SER B C 1
ATOM 2135 O O . SER B 1 64 ? -2.299 -4.66 -7.344 1 98.56 64 SER B O 1
ATOM 2137 N N . LYS B 1 65 ? -1.199 -3.162 -6.168 1 98.5 65 LYS B N 1
ATOM 2138 C CA . LYS B 1 65 ? -1.898 -3.539 -4.945 1 98.5 65 LYS B CA 1
ATOM 2139 C C . LYS B 1 65 ? -3.379 -3.178 -5.023 1 98.5 65 LYS B C 1
ATOM 2141 O O . LYS B 1 65 ? -4.223 -3.859 -4.438 1 98.5 65 LYS B O 1
ATOM 2146 N N . ALA B 1 66 ? -3.65 -2.043 -5.719 1 98.75 66 ALA B N 1
ATOM 2147 C CA . ALA B 1 66 ? -5.051 -1.719 -5.98 1 98.75 66 ALA B CA 1
ATOM 2148 C C . ALA B 1 66 ? -5.719 -2.809 -6.816 1 98.75 66 ALA B C 1
ATOM 2150 O O . ALA B 1 66 ? -6.852 -3.209 -6.535 1 98.75 66 ALA B O 1
ATOM 2151 N N . ILE B 1 67 ? -5.016 -3.318 -7.84 1 98.88 67 ILE B N 1
ATOM 2152 C CA . ILE B 1 67 ? -5.531 -4.383 -8.695 1 98.88 67 ILE B CA 1
ATOM 2153 C C . ILE B 1 67 ? -5.738 -5.652 -7.871 1 98.88 67 ILE B C 1
ATOM 2155 O O . ILE B 1 67 ? -6.773 -6.309 -7.984 1 98.88 67 ILE B O 1
ATOM 2159 N N . PHE B 1 68 ? -4.738 -5.973 -6.953 1 98.88 68 PHE B N 1
ATOM 2160 C CA . PHE B 1 68 ? -4.855 -7.145 -6.098 1 98.88 68 PHE B CA 1
ATOM 2161 C C . PHE B 1 68 ? -6.148 -7.102 -5.293 1 98.88 68 PHE B C 1
ATOM 2163 O O . PHE B 1 68 ? -6.938 -8.047 -5.324 1 98.88 68 PHE B O 1
ATOM 2170 N N . ARG B 1 69 ? -6.328 -6.004 -4.602 1 98.44 69 ARG B N 1
ATOM 2171 C CA . ARG B 1 69 ? -7.465 -5.832 -3.699 1 98.44 69 ARG B CA 1
ATOM 2172 C C . ARG B 1 69 ? -8.781 -5.867 -4.465 1 98.44 69 ARG B C 1
ATOM 2174 O O . ARG B 1 69 ? -9.742 -6.496 -4.023 1 98.44 69 ARG B O 1
ATOM 2181 N N . PHE B 1 70 ? -8.82 -5.227 -5.621 1 98.75 70 PHE B N 1
ATOM 2182 C CA . PHE B 1 70 ? -10.023 -5.164 -6.445 1 98.75 70 PHE B CA 1
ATOM 2183 C C . PHE B 1 70 ? -10.438 -6.555 -6.902 1 98.75 70 PHE B C 1
ATOM 2185 O O . PHE B 1 70 ? -11.586 -6.961 -6.719 1 98.75 70 PHE B O 1
ATOM 2192 N N . LEU B 1 71 ? -9.5 -7.316 -7.457 1 98.81 71 LEU B N 1
ATOM 2193 C CA . LEU B 1 71 ? -9.805 -8.664 -7.934 1 98.81 71 LEU B CA 1
ATOM 2194 C C . LEU B 1 71 ? -10.148 -9.586 -6.77 1 98.81 71 LEU B C 1
ATOM 2196 O O . LEU B 1 71 ? -11.016 -10.453 -6.891 1 98.81 71 LEU B O 1
ATOM 2200 N N . GLY B 1 72 ? -9.414 -9.422 -5.66 1 98.38 72 GLY B N 1
ATOM 2201 C CA . GLY B 1 72 ? -9.734 -10.188 -4.469 1 98.38 72 GLY B CA 1
ATOM 2202 C C . GLY B 1 72 ? -11.18 -10.039 -4.039 1 98.38 72 GLY B C 1
ATOM 2203 O O . GLY B 1 72 ? -11.859 -11.039 -3.773 1 98.38 72 GLY B O 1
ATOM 2204 N N . ARG B 1 73 ? -11.625 -8.789 -3.973 1 97.19 73 ARG B N 1
ATOM 2205 C CA . ARG B 1 73 ? -13.008 -8.531 -3.607 1 97.19 73 ARG B CA 1
ATOM 2206 C C . ARG B 1 73 ? -13.969 -9.086 -4.66 1 97.19 73 ARG B C 1
ATOM 2208 O O . ARG B 1 73 ? -14.961 -9.727 -4.32 1 97.19 73 ARG B O 1
ATOM 2215 N N . ARG B 1 74 ? -13.641 -8.859 -5.895 1 97.44 74 ARG B N 1
ATOM 2216 C CA . ARG B 1 74 ? -14.477 -9.273 -7.02 1 97.44 74 ARG B CA 1
ATOM 2217 C C . ARG B 1 74 ? -14.703 -10.781 -7.008 1 97.44 74 ARG B C 1
ATOM 2219 O O . ARG B 1 74 ? -15.789 -11.258 -7.355 1 97.44 74 ARG B O 1
ATOM 2226 N N . PHE B 1 75 ? -13.758 -11.523 -6.543 1 97.88 75 PHE B N 1
ATOM 2227 C CA . PHE B 1 75 ? -13.828 -12.969 -6.664 1 97.88 75 PHE B CA 1
ATOM 2228 C C . PHE B 1 75 ? -14.094 -13.617 -5.309 1 97.88 75 PHE B C 1
ATOM 2230 O O . PHE B 1 75 ? -13.844 -14.805 -5.117 1 97.88 75 PHE B O 1
ATOM 2237 N N . GLY B 1 76 ? -14.508 -12.836 -4.328 1 97.38 76 GLY B N 1
ATOM 2238 C CA . GLY B 1 76 ? -14.953 -13.359 -3.047 1 97.38 76 GLY B CA 1
ATOM 2239 C C . GLY B 1 76 ? -13.82 -13.812 -2.156 1 97.38 76 GLY B C 1
ATOM 2240 O O . GLY B 1 76 ? -13.984 -14.734 -1.35 1 97.38 76 GLY B O 1
ATOM 2241 N N . LEU B 1 77 ? -12.648 -13.195 -2.285 1 98.25 77 LEU B N 1
ATOM 2242 C CA . LEU B 1 77 ? -11.461 -13.625 -1.558 1 98.25 77 LEU B CA 1
ATOM 2243 C C . LEU B 1 77 ? -11.094 -12.617 -0.472 1 98.25 77 LEU B C 1
ATOM 2245 O O . LEU B 1 77 ? -10.008 -12.688 0.1 1 98.25 77 LEU B O 1
ATOM 2249 N N . ASP B 1 78 ? -11.93 -11.609 -0.281 1 97.56 78 ASP B N 1
ATOM 2250 C CA . ASP B 1 78 ? -11.648 -10.648 0.782 1 97.56 78 ASP B CA 1
ATOM 2251 C C . ASP B 1 78 ? -12.125 -11.172 2.135 1 97.56 78 ASP B C 1
ATOM 2253 O O . ASP B 1 78 ? -12.703 -12.258 2.219 1 97.56 78 ASP B O 1
ATOM 2257 N N . GLY B 1 79 ? -11.766 -10.445 3.238 1 96.69 79 GLY B N 1
ATOM 2258 C CA . GLY B 1 79 ? -12.227 -10.805 4.57 1 96.69 79 GLY B CA 1
ATOM 2259 C C . GLY B 1 79 ? -13.742 -10.867 4.68 1 96.69 79 GLY B C 1
ATOM 2260 O O . GLY B 1 79 ? -14.453 -10.227 3.904 1 96.69 79 GLY B O 1
ATOM 2261 N N . LYS B 1 80 ? -14.219 -11.578 5.637 1 96.38 80 LYS B N 1
ATOM 2262 C CA . LYS B 1 80 ? -15.648 -11.805 5.812 1 96.38 80 LYS B CA 1
ATOM 2263 C C . LYS B 1 80 ? -16.328 -10.594 6.453 1 96.38 80 LYS B C 1
ATOM 2265 O O . LYS B 1 80 ? -17.547 -10.484 6.438 1 96.38 80 LYS B O 1
ATOM 2270 N N . ASP B 1 81 ? -15.617 -9.797 7.098 1 96.19 81 ASP B N 1
ATOM 2271 C CA . ASP B 1 81 ? -16.078 -8.547 7.688 1 96.19 81 ASP B CA 1
ATOM 2272 C C . ASP B 1 81 ? -14.977 -7.492 7.68 1 96.19 81 ASP B C 1
ATOM 2274 O O . ASP B 1 81 ? -13.914 -7.703 7.09 1 96.19 81 ASP B O 1
ATOM 2278 N N . GLU B 1 82 ? -15.234 -6.363 8.266 1 96.5 82 GLU B N 1
ATOM 2279 C CA . GLU B 1 82 ? -14.297 -5.242 8.188 1 96.5 82 GLU B CA 1
ATOM 2280 C C . GLU B 1 82 ? -12.977 -5.57 8.875 1 96.5 82 GLU B C 1
ATOM 2282 O O . GLU B 1 82 ? -11.914 -5.129 8.438 1 96.5 82 GLU B O 1
ATOM 2287 N N . TRP B 1 83 ? -13.039 -6.371 9.945 1 97.5 83 TRP B N 1
ATOM 2288 C CA . TRP B 1 83 ? -11.828 -6.719 10.68 1 97.5 83 TRP B CA 1
ATOM 2289 C C . TRP B 1 83 ? -10.977 -7.711 9.898 1 97.5 83 TRP B C 1
ATOM 2291 O O . TRP B 1 83 ? -9.75 -7.578 9.836 1 97.5 83 TRP B O 1
ATOM 2301 N N . ASP B 1 84 ? -11.625 -8.727 9.289 1 97.75 84 ASP B N 1
ATOM 2302 C CA . ASP B 1 84 ? -10.898 -9.68 8.461 1 97.75 84 ASP B CA 1
ATOM 2303 C C . ASP B 1 84 ? -10.281 -8.984 7.246 1 97.75 84 ASP B C 1
ATOM 2305 O O . ASP B 1 84 ? -9.164 -9.312 6.836 1 97.75 84 ASP B O 1
ATOM 2309 N N . SER B 1 85 ? -11.016 -8.055 6.664 1 97.88 85 SER B N 1
ATOM 2310 C CA . SER B 1 85 ? -10.492 -7.301 5.531 1 97.88 85 SER B CA 1
ATOM 2311 C C . SER B 1 85 ? -9.297 -6.445 5.941 1 97.88 85 SER B C 1
ATOM 2313 O O . SER B 1 85 ? -8.344 -6.293 5.176 1 97.88 85 SER B O 1
ATOM 2315 N N . LEU B 1 86 ? -9.344 -5.898 7.125 1 98.38 86 LEU B N 1
ATOM 2316 C CA . LEU B 1 86 ? -8.219 -5.148 7.672 1 98.38 86 LEU B CA 1
ATOM 2317 C C . LEU B 1 86 ? -6.984 -6.039 7.812 1 98.38 86 LEU B C 1
ATOM 2319 O O . LEU B 1 86 ? -5.871 -5.613 7.496 1 98.38 86 LEU B O 1
ATOM 2323 N N . LYS B 1 87 ? -7.207 -7.23 8.281 1 98.19 87 LYS B N 1
ATOM 2324 C CA . LYS B 1 87 ? -6.094 -8.164 8.414 1 98.19 87 LYS B CA 1
ATOM 2325 C C . LYS B 1 87 ? -5.457 -8.453 7.055 1 98.19 87 LYS B C 1
ATOM 2327 O O . LYS B 1 87 ? -4.238 -8.609 6.957 1 98.19 87 LYS B O 1
ATOM 2332 N N . CYS B 1 88 ? -6.273 -8.523 6.02 1 98.5 88 CYS B N 1
ATOM 2333 C CA . CYS B 1 88 ? -5.742 -8.68 4.672 1 98.5 88 CYS B CA 1
ATOM 2334 C C . CYS B 1 88 ? -4.844 -7.508 4.301 1 98.5 88 CYS B C 1
ATOM 2336 O O . CYS B 1 88 ? -3.713 -7.703 3.85 1 98.5 88 CYS B O 1
ATOM 2338 N N . ASP B 1 89 ? -5.305 -6.34 4.582 1 98.62 89 ASP B N 1
ATOM 2339 C CA . ASP B 1 89 ? -4.543 -5.145 4.23 1 98.62 89 ASP B CA 1
ATOM 2340 C C . ASP B 1 89 ? -3.227 -5.086 5.004 1 98.62 89 ASP B C 1
ATOM 2342 O O . ASP B 1 89 ? -2.189 -4.723 4.445 1 98.62 89 ASP B O 1
ATOM 2346 N N . ILE B 1 90 ? -3.27 -5.461 6.246 1 98.56 90 ILE B N 1
ATOM 2347 C CA . ILE B 1 90 ? -2.074 -5.457 7.082 1 98.56 90 ILE B CA 1
ATOM 2348 C C . ILE B 1 90 ? -1.064 -6.469 6.539 1 98.56 90 ILE B C 1
ATOM 2350 O O . ILE B 1 90 ? 0.119 -6.152 6.395 1 98.56 90 ILE B O 1
ATOM 2354 N N . ALA B 1 91 ? -1.525 -7.641 6.246 1 98.5 91 ALA B N 1
ATOM 2355 C CA . ALA B 1 91 ? -0.652 -8.68 5.707 1 98.5 91 ALA B CA 1
ATOM 2356 C C . ALA B 1 91 ? -0.04 -8.25 4.379 1 98.5 91 ALA B C 1
ATOM 2358 O O . ALA B 1 91 ? 1.163 -8.406 4.16 1 98.5 91 ALA B O 1
ATOM 2359 N N . MET B 1 92 ? -0.851 -7.672 3.518 1 98.62 92 MET B N 1
ATOM 2360 C CA . MET B 1 92 ? -0.364 -7.238 2.211 1 98.62 92 MET B CA 1
ATOM 2361 C C . MET B 1 92 ? 0.697 -6.156 2.357 1 98.62 92 MET B C 1
ATOM 2363 O O . MET B 1 92 ? 1.725 -6.188 1.678 1 98.62 92 MET B O 1
ATOM 2367 N N . ASP B 1 93 ? 0.399 -5.176 3.209 1 98.56 93 ASP B N 1
ATOM 2368 C CA . ASP B 1 93 ? 1.365 -4.102 3.418 1 98.56 93 ASP B CA 1
ATOM 2369 C C . ASP B 1 93 ? 2.664 -4.641 4.016 1 98.56 93 ASP B C 1
ATOM 2371 O O . ASP B 1 93 ? 3.746 -4.129 3.725 1 98.56 93 ASP B O 1
ATOM 2375 N N . THR B 1 94 ? 2.594 -5.664 4.859 1 98.5 94 THR B N 1
ATOM 2376 C CA . THR B 1 94 ? 3.779 -6.289 5.434 1 98.5 94 THR B CA 1
ATOM 2377 C C . THR B 1 94 ? 4.57 -7.035 4.363 1 98.5 94 THR B C 1
ATOM 2379 O O . THR B 1 94 ? 5.797 -6.938 4.305 1 98.5 94 THR B O 1
ATOM 2382 N N . ILE B 1 95 ? 3.859 -7.734 3.5 1 98.31 95 ILE B N 1
ATOM 2383 C CA . ILE B 1 95 ? 4.5 -8.406 2.373 1 98.31 95 ILE B CA 1
ATOM 2384 C C . ILE B 1 95 ? 5.203 -7.379 1.491 1 98.31 95 ILE B C 1
ATOM 2386 O O . ILE B 1 95 ? 6.348 -7.582 1.077 1 98.31 95 ILE B O 1
ATOM 2390 N N . ASN B 1 96 ? 4.512 -6.297 1.24 1 97.62 96 ASN B N 1
ATOM 2391 C CA . ASN B 1 96 ? 5.09 -5.234 0.423 1 97.62 96 ASN B CA 1
ATOM 2392 C C . ASN B 1 96 ? 6.355 -4.668 1.057 1 97.62 96 ASN B C 1
ATOM 2394 O O . ASN B 1 96 ? 7.293 -4.293 0.351 1 97.62 96 ASN B O 1
ATOM 2398 N N . ASP B 1 97 ? 6.402 -4.605 2.389 1 97 97 ASP B N 1
ATOM 2399 C CA . ASP B 1 97 ? 7.57 -4.086 3.092 1 97 97 ASP B CA 1
ATOM 2400 C C . ASP B 1 97 ? 8.797 -4.953 2.836 1 97 97 ASP B C 1
ATOM 2402 O O . ASP B 1 97 ? 9.93 -4.457 2.836 1 97 97 ASP B O 1
ATOM 2406 N N . ILE B 1 98 ? 8.586 -6.238 2.596 1 95.62 98 ILE B N 1
ATOM 2407 C CA . ILE B 1 98 ? 9.695 -7.117 2.238 1 95.62 98 ILE B CA 1
ATOM 2408 C C . ILE B 1 98 ? 10.352 -6.629 0.948 1 95.62 98 ILE B C 1
ATOM 2410 O O . ILE B 1 98 ? 11.57 -6.496 0.874 1 95.62 98 ILE B O 1
ATOM 2414 N N . GLY B 1 99 ? 9.523 -6.316 -0.052 1 93.06 99 GLY B N 1
ATOM 2415 C CA . GLY B 1 99 ? 10.039 -5.809 -1.315 1 93.06 99 GLY B CA 1
ATOM 2416 C C . GLY B 1 99 ? 10.703 -4.457 -1.187 1 93.06 99 GLY B C 1
ATOM 2417 O O . GLY B 1 99 ? 11.734 -4.199 -1.821 1 93.06 99 GLY B O 1
ATOM 2418 N N . LEU B 1 100 ? 10.125 -3.625 -0.354 1 92.75 100 LEU B N 1
ATOM 2419 C CA . LEU B 1 100 ? 10.656 -2.273 -0.185 1 92.75 100 LEU B CA 1
ATOM 2420 C C . LEU B 1 100 ? 12.023 -2.305 0.481 1 92.75 100 LEU B C 1
ATOM 2422 O O . LEU B 1 100 ? 12.875 -1.452 0.208 1 92.75 100 LEU B O 1
ATOM 2426 N N . ALA B 1 101 ? 12.242 -3.262 1.31 1 91.31 101 ALA B N 1
ATOM 2427 C CA . ALA B 1 101 ? 13.523 -3.398 1.999 1 91.31 101 ALA B CA 1
ATOM 2428 C C . ALA B 1 101 ? 14.664 -3.582 1.003 1 91.31 101 ALA B C 1
ATOM 2430 O O . ALA B 1 101 ? 15.828 -3.326 1.327 1 91.31 101 ALA B O 1
ATOM 2431 N N . LEU B 1 102 ? 14.359 -3.938 -0.178 1 88.81 102 LEU B N 1
ATOM 2432 C CA . LEU B 1 102 ? 15.375 -4.266 -1.176 1 88.81 102 LEU B CA 1
ATOM 2433 C C . LEU B 1 102 ? 15.734 -3.041 -2.01 1 88.81 102 LEU B C 1
ATOM 2435 O O . LEU B 1 102 ? 16.75 -3.041 -2.721 1 88.81 102 LEU B O 1
ATOM 2439 N N . LEU B 1 103 ? 15 -1.972 -1.889 1 84.94 103 LEU B N 1
ATOM 2440 C CA . LEU B 1 103 ? 15.102 -0.841 -2.805 1 84.94 103 LEU B CA 1
ATOM 2441 C C . LEU B 1 103 ? 16.453 -0.149 -2.666 1 84.94 103 LEU B C 1
ATOM 2443 O O . LEU B 1 103 ? 17.109 0.14 -3.668 1 84.94 103 LEU B O 1
ATOM 2447 N N . PRO B 1 104 ? 16.922 0.059 -1.457 1 83.25 104 PRO B N 1
ATOM 2448 C CA . PRO B 1 104 ? 18.219 0.714 -1.338 1 83.25 104 PRO B CA 1
ATOM 2449 C C . PRO B 1 104 ? 19.359 -0.11 -1.947 1 83.25 104 PRO B C 1
ATOM 2451 O O . PRO B 1 104 ? 20.328 0.452 -2.475 1 83.25 104 PRO B O 1
ATOM 2454 N N . TYR B 1 105 ? 19.203 -1.39 -1.847 1 84.44 105 TYR B N 1
ATOM 2455 C CA . TYR B 1 105 ? 20.172 -2.324 -2.42 1 84.44 105 TYR B CA 1
ATOM 2456 C C . TYR B 1 105 ? 20.078 -2.344 -3.941 1 84.44 105 TYR B C 1
ATOM 2458 O O . TYR B 1 105 ? 21.094 -2.273 -4.637 1 84.44 105 TYR B O 1
ATOM 2466 N N . ALA B 1 106 ? 18.922 -2.266 -4.48 1 82.5 106 ALA B N 1
ATOM 2467 C CA . ALA B 1 106 ? 18.672 -2.422 -5.91 1 82.5 106 ALA B CA 1
ATOM 2468 C C . ALA B 1 106 ? 19.109 -1.178 -6.68 1 82.5 106 ALA B C 1
ATOM 2470 O O . ALA B 1 106 ? 19.484 -1.266 -7.852 1 82.5 106 ALA B O 1
ATOM 2471 N N . THR B 1 107 ? 19.172 -0.005 -6.051 1 80.31 107 THR B N 1
ATOM 2472 C CA . THR B 1 107 ? 19.438 1.247 -6.75 1 80.31 107 THR B CA 1
ATOM 2473 C C . THR B 1 107 ? 20.859 1.729 -6.477 1 80.31 107 THR B C 1
ATOM 2475 O O . THR B 1 107 ? 21.25 2.822 -6.895 1 80.31 107 THR B O 1
ATOM 2478 N N . GLU B 1 108 ? 21.594 0.938 -5.746 1 85.12 108 GLU B N 1
ATOM 2479 C CA . GLU B 1 108 ? 22.938 1.335 -5.379 1 85.12 108 GLU B CA 1
ATOM 2480 C C . GLU B 1 108 ? 23.938 0.938 -6.457 1 85.12 108 GLU B C 1
ATOM 2482 O O . GLU B 1 108 ? 23.938 -0.201 -6.93 1 85.12 108 GLU B O 1
ATOM 2487 N N . THR B 1 109 ? 24.859 1.917 -6.848 1 81.12 109 THR B N 1
ATOM 2488 C CA . THR B 1 109 ? 25.781 1.672 -7.957 1 81.12 109 THR B CA 1
ATOM 2489 C C . THR B 1 109 ? 27.188 1.442 -7.441 1 81.12 109 THR B C 1
ATOM 2491 O O . THR B 1 109 ? 28.031 0.877 -8.148 1 81.12 109 THR B O 1
ATOM 2494 N N . ASP B 1 110 ? 27.484 1.854 -6.191 1 86.06 110 ASP B N 1
ATOM 2495 C CA . ASP B 1 110 ? 28.781 1.598 -5.582 1 86.06 110 ASP B CA 1
ATOM 2496 C C . ASP B 1 110 ? 28.844 0.194 -4.988 1 86.06 110 ASP B C 1
ATOM 2498 O O . ASP B 1 110 ? 28.031 -0.158 -4.129 1 86.06 110 ASP B O 1
ATOM 2502 N N . GLU B 1 111 ? 29.828 -0.536 -5.418 1 86.19 111 GLU B N 1
ATOM 2503 C CA . GLU B 1 111 ? 29.875 -1.951 -5.066 1 86.19 111 GLU B CA 1
ATOM 2504 C C . GLU B 1 111 ? 30.031 -2.141 -3.561 1 86.19 111 GLU B C 1
ATOM 2506 O O . GLU B 1 111 ? 29.391 -3.014 -2.973 1 86.19 111 GLU B O 1
ATOM 2511 N N . ALA B 1 112 ? 30.969 -1.402 -2.951 1 87.31 112 ALA B N 1
ATOM 2512 C CA . ALA B 1 112 ? 31.156 -1.536 -1.509 1 87.31 112 ALA B CA 1
ATOM 2513 C C . ALA B 1 112 ? 29.891 -1.135 -0.75 1 87.31 112 ALA B C 1
ATOM 2515 O O . ALA B 1 112 ? 29.453 -1.841 0.163 1 87.31 112 ALA B O 1
ATOM 2516 N N . ALA B 1 113 ? 29.25 -0.077 -1.113 1 86.31 113 ALA B N 1
ATOM 2517 C CA . ALA B 1 113 ? 28.016 0.386 -0.501 1 86.31 113 ALA B CA 1
ATOM 2518 C C . ALA B 1 113 ? 26.875 -0.59 -0.773 1 86.31 113 ALA B C 1
ATOM 2520 O O . ALA B 1 113 ? 26 -0.794 0.08 1 86.31 113 ALA B O 1
ATOM 2521 N N . LYS B 1 114 ? 26.891 -1.188 -1.912 1 88.44 114 LYS B N 1
ATOM 2522 C CA . LYS B 1 114 ? 25.844 -2.139 -2.309 1 88.44 114 LYS B CA 1
ATOM 2523 C C . LYS B 1 114 ? 25.844 -3.355 -1.386 1 88.44 114 LYS B C 1
ATOM 2525 O O . LYS B 1 114 ? 24.781 -3.824 -0.981 1 88.44 114 LYS B O 1
ATOM 2530 N N . LYS B 1 115 ? 27.016 -3.82 -1.1 1 90.69 115 LYS B N 1
ATOM 2531 C CA . LYS B 1 115 ? 27.125 -4.98 -0.219 1 90.69 115 LYS B CA 1
ATOM 2532 C C . LYS B 1 115 ? 26.578 -4.668 1.171 1 90.69 115 LYS B C 1
ATOM 2534 O O . LYS B 1 115 ? 25.875 -5.488 1.769 1 90.69 115 LYS B O 1
ATOM 2539 N N . ILE B 1 116 ? 26.859 -3.52 1.674 1 90.31 116 ILE B N 1
ATOM 2540 C CA . ILE B 1 116 ? 26.391 -3.096 2.988 1 90.31 116 ILE B CA 1
ATOM 2541 C C . ILE B 1 116 ? 24.875 -2.969 2.977 1 90.31 116 ILE B C 1
ATOM 2543 O O . ILE B 1 116 ? 24.203 -3.441 3.893 1 90.31 116 ILE B O 1
ATOM 2547 N N . LYS B 1 117 ? 24.375 -2.434 1.937 1 89.38 117 LYS B N 1
ATOM 2548 C CA . LYS B 1 117 ? 22.922 -2.238 1.814 1 89.38 117 LYS B CA 1
ATOM 2549 C C . LYS B 1 117 ? 22.203 -3.57 1.625 1 89.38 117 LYS B C 1
ATOM 2551 O O . LYS B 1 117 ? 21.078 -3.744 2.092 1 89.38 117 LYS B O 1
ATOM 2556 N N . GLN B 1 118 ? 22.875 -4.453 0.944 1 90.75 118 GLN B N 1
ATOM 2557 C CA . GLN B 1 118 ? 22.297 -5.781 0.773 1 90.75 118 GLN B CA 1
ATOM 2558 C C . GLN B 1 118 ? 22.156 -6.496 2.113 1 90.75 118 GLN B C 1
ATOM 2560 O O . GLN B 1 118 ? 21.125 -7.113 2.387 1 90.75 118 GLN B O 1
ATOM 2565 N N . GLU B 1 119 ? 23.172 -6.41 2.893 1 93.06 119 GLU B N 1
ATOM 2566 C CA . GLU B 1 119 ? 23.141 -7.043 4.207 1 93.06 119 GLU B CA 1
ATOM 2567 C C . GLU B 1 119 ? 22.016 -6.465 5.062 1 93.06 119 GLU B C 1
ATOM 2569 O O . GLU B 1 119 ? 21.281 -7.207 5.727 1 93.06 119 GLU B O 1
ATOM 2574 N N . ALA B 1 120 ? 21.891 -5.219 5.035 1 92.25 120 ALA B N 1
ATOM 2575 C CA . ALA B 1 120 ? 20.828 -4.555 5.785 1 92.25 120 ALA B CA 1
ATOM 2576 C C . ALA B 1 120 ? 19.453 -4.969 5.27 1 92.25 120 ALA B C 1
ATOM 2578 O O . ALA B 1 120 ? 18.531 -5.195 6.055 1 92.25 120 ALA B O 1
ATOM 2579 N N . ALA B 1 121 ? 19.344 -5.047 3.957 1 92.69 121 ALA B N 1
ATOM 2580 C CA . ALA B 1 121 ? 18.094 -5.441 3.32 1 92.69 121 ALA B CA 1
ATOM 2581 C C . ALA B 1 121 ? 17.703 -6.871 3.703 1 92.69 121 ALA B C 1
ATOM 2583 O O . ALA B 1 121 ? 16.547 -7.141 4.039 1 92.69 121 ALA B O 1
ATOM 2584 N N . LEU B 1 122 ? 18.656 -7.727 3.668 1 94.12 122 LEU B N 1
ATOM 2585 C CA . LEU B 1 122 ? 18.406 -9.125 3.979 1 94.12 122 LEU B CA 1
ATOM 2586 C C . LEU B 1 122 ? 18.016 -9.297 5.441 1 94.12 122 LEU B C 1
ATOM 2588 O O . LEU B 1 122 ? 17.156 -10.125 5.77 1 94.12 122 LEU B O 1
ATOM 2592 N N . ALA B 1 123 ? 18.625 -8.562 6.289 1 95.38 123 ALA B N 1
ATOM 2593 C CA . ALA B 1 123 ? 18.281 -8.609 7.707 1 95.38 123 ALA B CA 1
ATOM 2594 C C . ALA B 1 123 ? 16.844 -8.141 7.938 1 95.38 123 ALA B C 1
ATOM 2596 O O . ALA B 1 123 ? 16.094 -8.766 8.695 1 95.38 123 ALA B O 1
ATOM 2597 N N . LYS B 1 124 ? 16.547 -7.066 7.324 1 94.69 124 LYS B N 1
ATOM 2598 C CA . LYS B 1 124 ? 15.188 -6.543 7.434 1 94.69 124 LYS B CA 1
ATOM 2599 C C . LYS B 1 124 ? 14.172 -7.52 6.844 1 94.69 124 LYS B C 1
ATOM 2601 O O . LYS B 1 124 ? 13.109 -7.742 7.422 1 94.69 124 LYS B O 1
ATOM 2606 N N . MET B 1 125 ? 14.438 -8.047 5.742 1 95.5 125 MET B N 1
ATOM 2607 C CA . MET B 1 125 ? 13.578 -9.047 5.109 1 95.5 125 MET B CA 1
ATOM 2608 C C . MET B 1 125 ? 13.359 -10.234 6.035 1 95.5 125 MET B C 1
ATOM 2610 O O . MET B 1 125 ? 12.234 -10.703 6.203 1 95.5 125 MET B O 1
ATOM 2614 N N . ALA B 1 126 ? 14.469 -10.734 6.555 1 96.25 126 ALA B N 1
ATOM 2615 C CA . ALA B 1 126 ? 14.375 -11.891 7.438 1 96.25 126 ALA B CA 1
ATOM 2616 C C . ALA B 1 126 ? 13.453 -11.609 8.625 1 96.25 126 ALA B C 1
ATOM 2618 O O . ALA B 1 126 ? 12.664 -12.461 9.016 1 96.25 126 ALA B O 1
ATOM 2619 N N . TYR B 1 127 ? 13.594 -10.445 9.156 1 97.5 127 TYR B N 1
ATOM 2620 C CA . TYR B 1 127 ? 12.758 -10.039 10.281 1 97.5 127 TYR B CA 1
ATOM 2621 C C . TYR B 1 127 ? 11.281 -10.055 9.891 1 97.5 127 TYR B C 1
ATOM 2623 O O . TYR B 1 127 ? 10.453 -10.625 10.602 1 97.5 127 TYR B O 1
ATOM 2631 N N . LEU B 1 128 ? 10.961 -9.445 8.789 1 97.75 128 LEU B N 1
ATOM 2632 C CA . LEU B 1 128 ? 9.578 -9.352 8.336 1 97.75 128 LEU B CA 1
ATOM 2633 C C . LEU B 1 128 ? 9.031 -10.727 7.969 1 97.75 128 LEU B C 1
ATOM 2635 O O . LEU B 1 128 ? 7.867 -11.031 8.234 1 97.75 128 LEU B O 1
ATOM 2639 N N . VAL B 1 129 ? 9.828 -11.516 7.348 1 98 129 VAL B N 1
ATOM 2640 C CA . VAL B 1 129 ? 9.445 -12.875 6.977 1 98 129 VAL B CA 1
ATOM 2641 C C . VAL B 1 129 ? 9.141 -13.688 8.234 1 98 129 VAL B C 1
ATOM 2643 O O . VAL B 1 129 ? 8.18 -14.453 8.266 1 98 129 VAL B O 1
ATOM 2646 N N . ASP B 1 130 ? 9.945 -13.484 9.25 1 98.19 130 ASP B N 1
ATOM 2647 C CA . ASP B 1 130 ? 9.695 -14.156 10.523 1 98.19 130 ASP B CA 1
ATOM 2648 C C . ASP B 1 130 ? 8.359 -13.719 11.117 1 98.19 130 ASP B C 1
ATOM 2650 O O . ASP B 1 130 ? 7.625 -14.539 11.68 1 98.19 130 ASP B O 1
ATOM 2654 N N . LYS B 1 131 ? 8.109 -12.477 11.039 1 97.94 131 LYS B N 1
ATOM 2655 C CA . LYS B 1 131 ? 6.84 -11.961 11.539 1 97.94 131 LYS B CA 1
ATOM 2656 C C . LYS B 1 131 ? 5.664 -12.578 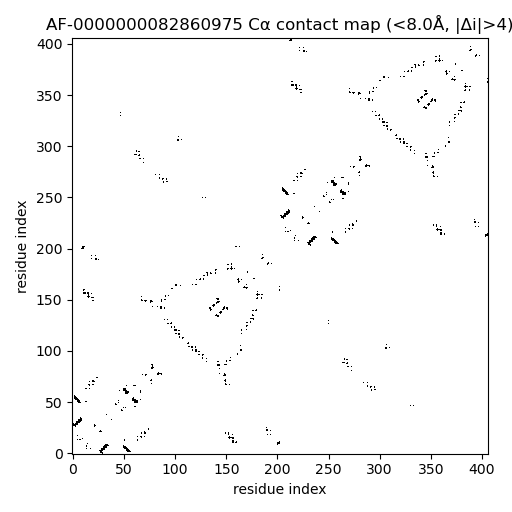10.789 1 97.94 131 LYS B C 1
ATOM 2658 O O . LYS B 1 131 ? 4.656 -12.945 11.398 1 97.94 131 LYS B O 1
ATOM 2663 N N . LEU B 1 132 ? 5.742 -12.727 9.5 1 98.31 132 LEU B N 1
ATOM 2664 C CA . LEU B 1 132 ? 4.684 -13.328 8.695 1 98.31 132 LEU B CA 1
ATOM 2665 C C . LEU B 1 132 ? 4.52 -14.805 9.031 1 98.31 132 LEU B C 1
ATOM 2667 O O . LEU B 1 132 ? 3.396 -15.305 9.125 1 98.31 132 LEU B O 1
ATOM 2671 N N . GLU B 1 133 ? 5.656 -15.477 9.18 1 98.44 133 GLU B N 1
ATOM 2672 C CA . GLU B 1 133 ? 5.613 -16.891 9.57 1 98.44 133 GLU B CA 1
ATOM 2673 C C . GLU B 1 133 ? 4.875 -17.062 10.891 1 98.44 133 GLU B C 1
ATOM 2675 O O . GLU B 1 133 ? 4.051 -17.969 11.031 1 98.44 133 GLU B O 1
ATOM 2680 N N . GLY B 1 134 ? 5.223 -16.203 11.836 1 97.62 134 GLY B N 1
ATOM 2681 C CA . GLY B 1 134 ? 4.539 -16.234 13.117 1 97.62 134 GLY B CA 1
ATOM 2682 C C . GLY B 1 134 ? 3.051 -15.953 13.008 1 97.62 134 GLY B C 1
ATOM 2683 O O . GLY B 1 134 ? 2.244 -16.562 13.703 1 97.62 134 GLY B O 1
ATOM 2684 N N . HIS B 1 135 ? 2.732 -15.039 12.141 1 97.12 135 HIS B N 1
ATOM 2685 C CA . HIS B 1 135 ? 1.329 -14.719 11.906 1 97.12 135 HIS B CA 1
ATOM 2686 C C . HIS B 1 135 ? 0.576 -15.93 11.359 1 97.12 135 HIS B C 1
ATOM 2688 O O . HIS B 1 135 ? -0.544 -16.219 11.789 1 97.12 135 HIS B O 1
ATOM 2694 N N . LEU B 1 136 ? 1.126 -16.641 10.445 1 97.81 136 LEU B N 1
ATOM 2695 C CA . LEU B 1 136 ? 0.496 -17.828 9.883 1 97.81 136 LEU B CA 1
ATOM 2696 C C . LEU B 1 136 ? 0.315 -18.906 10.953 1 97.81 136 LEU B C 1
ATOM 2698 O O . LEU B 1 136 ? -0.697 -19.609 10.961 1 97.81 136 LEU B O 1
ATOM 2702 N N . ALA B 1 137 ? 1.29 -19.016 11.797 1 97.38 137 ALA B N 1
ATOM 2703 C CA . ALA B 1 137 ? 1.212 -20 12.867 1 97.38 137 ALA B CA 1
ATOM 2704 C C . ALA B 1 137 ? 0 -19.766 13.758 1 97.38 137 ALA B C 1
ATOM 2706 O O . ALA B 1 137 ? -0.66 -20.703 14.195 1 97.38 137 ALA B O 1
ATOM 2707 N N . LYS B 1 138 ? -0.323 -18.516 13.945 1 95.81 138 LYS B N 1
ATOM 2708 C CA . LYS B 1 138 ? -1.436 -18.141 14.812 1 95.81 138 LYS B CA 1
ATOM 2709 C C . LYS B 1 138 ? -2.77 -18.266 14.078 1 95.81 138 LYS B C 1
ATOM 2711 O O . LYS B 1 138 ? -3.83 -18.281 14.711 1 95.81 138 LYS B O 1
ATOM 2716 N N . ASN B 1 139 ? -2.738 -18.375 12.797 1 96.12 139 ASN B N 1
ATOM 2717 C CA . ASN B 1 139 ? -3.953 -18.328 11.992 1 96.12 139 ASN B CA 1
ATOM 2718 C C . ASN B 1 139 ? -4.117 -19.609 11.164 1 96.12 139 ASN B C 1
ATOM 2720 O O . ASN B 1 139 ? -4.641 -19.562 10.047 1 96.12 139 ASN B O 1
ATOM 2724 N N . ASP B 1 140 ? -3.562 -20.703 11.633 1 93.25 140 ASP B N 1
ATOM 2725 C CA . ASP B 1 140 ? -3.732 -22.016 11.023 1 93.25 140 ASP B CA 1
ATOM 2726 C C . ASP B 1 140 ? -3.227 -22.031 9.586 1 93.25 140 ASP B C 1
ATOM 2728 O O . ASP B 1 140 ? -3.895 -22.562 8.695 1 93.25 140 ASP B O 1
ATOM 2732 N N . GLY B 1 141 ? -2.166 -21.297 9.312 1 95 141 GLY B N 1
ATOM 2733 C CA . GLY B 1 141 ? -1.48 -21.391 8.031 1 95 141 GLY B CA 1
ATOM 2734 C C . GLY B 1 141 ? -2.004 -20.406 7.008 1 95 141 GLY B C 1
ATOM 2735 O O . GLY B 1 141 ? -1.663 -20.5 5.824 1 95 141 GLY B O 1
ATOM 2736 N N . HIS B 1 142 ? -2.883 -19.438 7.5 1 95.62 142 HIS B N 1
ATOM 2737 C CA . HIS B 1 142 ? -3.408 -18.406 6.609 1 95.62 142 HIS B CA 1
ATOM 2738 C C . HIS B 1 142 ? -3.133 -17.016 7.152 1 95.62 142 HIS B C 1
ATOM 2740 O O . HIS B 1 142 ? -2.84 -16.844 8.344 1 95.62 142 HIS B O 1
ATOM 2746 N N . PHE B 1 143 ? -3.213 -16.047 6.266 1 97.75 143 PHE B N 1
ATOM 2747 C CA . PHE B 1 143 ? -3.074 -14.672 6.738 1 97.75 143 PHE B CA 1
ATOM 2748 C C . PHE B 1 143 ? -4.309 -14.242 7.523 1 97.75 143 PHE B C 1
ATOM 2750 O O . PHE B 1 143 ? -4.211 -13.43 8.453 1 97.75 143 PHE B O 1
ATOM 2757 N N . VAL B 1 144 ? -5.426 -14.727 7.117 1 97.25 144 VAL B N 1
ATOM 2758 C CA . VAL B 1 144 ? -6.664 -14.578 7.875 1 97.25 144 VAL B CA 1
ATOM 2759 C C . VAL B 1 144 ? -7.188 -15.945 8.289 1 97.25 144 VAL B C 1
ATOM 2761 O O . VAL B 1 144 ? -7.395 -16.828 7.441 1 97.25 144 VAL B O 1
ATOM 2764 N N . LYS B 1 145 ? -7.469 -16.109 9.516 1 94.69 145 LYS B N 1
ATOM 2765 C CA . LYS B 1 145 ? -7.789 -17.422 10.078 1 94.69 145 LYS B CA 1
ATOM 2766 C C . LYS B 1 145 ? -8.992 -18.047 9.375 1 94.69 145 LYS B C 1
ATOM 2768 O O . LYS B 1 145 ? -10.031 -17.406 9.227 1 94.69 145 LYS B O 1
ATOM 2773 N N . GLY B 1 146 ? -8.719 -19.25 8.938 1 90.31 146 GLY B N 1
ATOM 2774 C CA . GLY B 1 146 ? -9.797 -20.109 8.461 1 90.31 146 GLY B CA 1
ATOM 2775 C C . GLY B 1 146 ? -10.227 -19.781 7.039 1 90.31 146 GLY B C 1
ATOM 2776 O O . GLY B 1 146 ? -11.266 -20.25 6.582 1 90.31 146 GLY B O 1
ATOM 2777 N N . GLN B 1 147 ? -9.516 -18.938 6.375 1 93.31 147 GLN B N 1
ATOM 2778 C CA . GLN B 1 147 ? -9.977 -18.656 5.023 1 93.31 147 GLN B CA 1
ATOM 2779 C C . GLN B 1 147 ? -8.812 -18.297 4.109 1 93.31 147 GLN B C 1
ATOM 2781 O O . GLN B 1 147 ? -7.809 -17.75 4.559 1 93.31 147 GLN B O 1
ATOM 2786 N N . LEU B 1 148 ? -8.961 -18.719 2.84 1 95.31 148 LEU B N 1
ATOM 2787 C CA . LEU B 1 148 ? -8.117 -18.25 1.749 1 95.31 148 LEU B CA 1
ATOM 2788 C C . LEU B 1 148 ? -8.531 -16.859 1.302 1 95.31 148 LEU B C 1
ATOM 2790 O O . LEU B 1 148 ? -9.711 -16.609 1.059 1 95.31 148 LEU B O 1
ATOM 2794 N N . THR B 1 149 ? -7.539 -15.953 1.261 1 98.44 149 THR B N 1
ATOM 2795 C CA . THR B 1 149 ? -7.848 -14.594 0.822 1 98.44 149 THR B CA 1
ATOM 2796 C C . THR B 1 149 ? -6.953 -14.188 -0.345 1 98.44 149 THR B C 1
ATOM 2798 O O . THR B 1 149 ? -6.023 -14.914 -0.707 1 98.44 149 THR B O 1
ATOM 2801 N N . TRP B 1 150 ? -7.191 -13.008 -0.885 1 98.75 150 TRP B N 1
ATOM 2802 C CA . TRP B 1 150 ? -6.422 -12.484 -2.008 1 98.75 150 TRP B CA 1
ATOM 2803 C C . TRP B 1 150 ? -4.961 -12.289 -1.625 1 98.75 150 TRP B C 1
ATOM 2805 O O . TRP B 1 150 ? -4.074 -12.367 -2.477 1 98.75 150 TRP B O 1
ATOM 2815 N N . VAL B 1 151 ? -4.688 -12.125 -0.396 1 98.81 151 VAL B N 1
ATOM 2816 C CA . VAL B 1 151 ? -3.318 -11.875 0.041 1 98.81 151 VAL B CA 1
ATOM 2817 C C . VAL B 1 151 ? -2.49 -13.148 -0.084 1 98.81 151 VAL B C 1
ATOM 2819 O O . VAL B 1 151 ? -1.293 -13.094 -0.372 1 98.81 151 VAL B O 1
ATOM 2822 N N . ASP B 1 152 ? -3.145 -14.273 0.145 1 98.69 152 ASP B N 1
ATOM 2823 C CA . ASP B 1 152 ? -2.449 -15.547 -0.045 1 98.69 152 ASP B CA 1
ATOM 2824 C C . ASP B 1 152 ? -1.944 -15.688 -1.479 1 98.69 152 ASP B C 1
ATOM 2826 O O . ASP B 1 152 ? -0.816 -16.125 -1.705 1 98.69 152 ASP B O 1
ATOM 2830 N N . PHE B 1 153 ? -2.756 -15.273 -2.432 1 98.62 153 PHE B N 1
ATOM 2831 C CA . PHE B 1 153 ? -2.381 -15.305 -3.84 1 98.62 153 PHE B CA 1
ATOM 2832 C C . PHE B 1 153 ? -1.25 -14.328 -4.121 1 98.62 153 PHE B C 1
ATOM 2834 O O . PHE B 1 153 ? -0.336 -14.625 -4.891 1 98.62 153 PHE B O 1
ATOM 2841 N N . CYS B 1 154 ? -1.298 -13.164 -3.5 1 98.69 154 CYS B N 1
ATOM 2842 C CA . CYS B 1 154 ? -0.271 -12.148 -3.697 1 98.69 154 CYS B CA 1
ATOM 2843 C C . CYS B 1 154 ? 1.079 -12.633 -3.18 1 98.69 154 CYS B C 1
ATOM 2845 O O . CYS B 1 154 ? 2.096 -12.492 -3.865 1 98.69 154 CYS B O 1
ATOM 2847 N N . PHE B 1 155 ? 1.037 -13.227 -1.986 1 98.56 155 PHE B N 1
ATOM 2848 C CA . PHE B 1 155 ? 2.277 -13.766 -1.442 1 98.56 155 PHE B CA 1
ATOM 2849 C C . PHE B 1 155 ? 2.848 -14.836 -2.361 1 98.56 155 PHE B C 1
ATOM 2851 O O . PHE B 1 155 ? 4.031 -14.805 -2.705 1 98.56 155 PHE B O 1
ATOM 2858 N N . ALA B 1 156 ? 1.993 -15.773 -2.732 1 98 156 ALA B N 1
ATOM 2859 C CA . ALA B 1 156 ? 2.449 -16.875 -3.574 1 98 156 ALA B CA 1
ATOM 2860 C C . ALA B 1 156 ? 3.051 -16.359 -4.875 1 98 156 ALA B C 1
ATOM 2862 O O . ALA B 1 156 ? 4.102 -16.828 -5.316 1 98 156 ALA B O 1
ATOM 2863 N N . GLY B 1 157 ? 2.414 -15.406 -5.461 1 97.31 157 GLY B N 1
ATOM 2864 C CA . GLY B 1 157 ? 2.877 -14.859 -6.723 1 97.31 157 GLY B CA 1
ATOM 2865 C C . GLY B 1 157 ? 4.164 -14.062 -6.59 1 97.31 157 GLY B C 1
ATOM 2866 O O . GLY B 1 157 ? 4.957 -13.992 -7.531 1 97.31 157 GLY B O 1
ATOM 2867 N N . LEU B 1 158 ? 4.441 -13.438 -5.426 1 97.25 158 LEU B N 1
ATOM 2868 C CA . LEU B 1 158 ? 5.582 -12.547 -5.227 1 97.25 158 LEU B CA 1
ATOM 2869 C C . LEU B 1 158 ? 6.773 -13.312 -4.66 1 97.25 158 LEU B C 1
ATOM 2871 O O . LEU B 1 158 ? 7.902 -12.82 -4.68 1 97.25 158 LEU B O 1
ATOM 2875 N N . HIS B 1 159 ? 6.484 -14.531 -4.176 1 96.5 159 HIS B N 1
ATOM 2876 C CA . HIS B 1 159 ? 7.461 -15.328 -3.443 1 96.5 159 HIS B CA 1
ATOM 2877 C C . HIS B 1 159 ? 8.773 -15.43 -4.215 1 96.5 159 HIS B C 1
ATOM 2879 O O . HIS B 1 159 ? 9.836 -15.07 -3.695 1 96.5 159 HIS B O 1
ATOM 2885 N N . ASP B 1 160 ? 8.758 -15.836 -5.457 1 94.19 160 ASP B N 1
ATOM 2886 C CA . ASP B 1 160 ? 9.969 -16.094 -6.234 1 94.19 160 ASP B CA 1
ATOM 2887 C C . ASP B 1 160 ? 10.641 -14.773 -6.633 1 94.19 160 ASP B C 1
ATOM 2889 O O . ASP B 1 160 ? 11.867 -14.711 -6.738 1 94.19 160 ASP B O 1
ATOM 2893 N N . THR B 1 161 ? 9.844 -13.773 -6.816 1 94.5 161 THR B N 1
ATOM 2894 C CA . THR B 1 161 ? 10.406 -12.453 -7.109 1 94.5 161 THR B CA 1
ATOM 2895 C C . THR B 1 161 ? 11.273 -11.969 -5.953 1 94.5 161 THR B C 1
ATOM 2897 O O . THR B 1 161 ? 12.352 -11.406 -6.172 1 94.5 161 THR B O 1
ATOM 2900 N N . TYR B 1 162 ? 10.828 -12.148 -4.715 1 94.75 162 TYR B N 1
ATOM 2901 C CA . TYR B 1 162 ? 11.602 -11.719 -3.557 1 94.75 162 TYR B CA 1
ATOM 2902 C C . TYR B 1 162 ? 12.883 -12.523 -3.426 1 94.75 162 TYR B C 1
ATOM 2904 O O . TYR B 1 162 ? 13.938 -11.977 -3.096 1 94.75 162 TYR B O 1
ATOM 2912 N N . ASN B 1 163 ? 12.844 -13.781 -3.734 1 93.31 163 ASN B N 1
ATOM 2913 C CA . ASN B 1 163 ? 14.055 -14.586 -3.773 1 93.31 163 ASN B CA 1
ATOM 2914 C C . ASN B 1 163 ? 15.047 -14.062 -4.809 1 93.31 163 ASN B C 1
ATOM 2916 O O . ASN B 1 163 ? 16.219 -13.875 -4.512 1 93.31 163 ASN B O 1
ATOM 2920 N N . TYR B 1 164 ? 14.57 -13.766 -5.934 1 91.69 164 TYR B N 1
ATOM 2921 C CA . TYR B 1 164 ? 15.414 -13.297 -7.027 1 91.69 164 TYR B CA 1
ATOM 2922 C C . TYR B 1 164 ? 16.047 -11.945 -6.688 1 91.69 164 TYR B C 1
ATOM 2924 O O . TYR B 1 164 ? 17.25 -11.773 -6.828 1 91.69 164 TYR B O 1
ATOM 2932 N N . ARG B 1 165 ? 15.266 -11.023 -6.176 1 90.62 165 ARG B N 1
ATOM 2933 C CA . ARG B 1 165 ? 15.719 -9.648 -5.941 1 90.62 165 ARG B CA 1
ATOM 2934 C C . ARG B 1 165 ? 16.672 -9.578 -4.75 1 90.62 165 ARG B C 1
ATOM 2936 O O . ARG B 1 165 ? 17.422 -8.617 -4.605 1 90.62 165 ARG B O 1
ATOM 2943 N N . SER B 1 166 ? 16.609 -10.594 -3.916 1 90.5 166 SER B N 1
ATOM 2944 C CA . SER B 1 166 ? 17.453 -10.602 -2.73 1 90.5 166 SER B CA 1
ATOM 2945 C C . SER B 1 166 ? 18.844 -11.148 -3.051 1 90.5 166 SER B C 1
ATOM 2947 O O . SER B 1 166 ? 19.703 -11.227 -2.17 1 90.5 166 SER B O 1
ATOM 2949 N N . GLY B 1 167 ? 19.156 -11.523 -4.297 1 86.06 167 GLY B N 1
ATOM 2950 C CA . GLY B 1 167 ? 20.469 -12.008 -4.688 1 86.06 167 GLY B CA 1
ATOM 2951 C C . GLY B 1 167 ? 20.469 -13.477 -5.059 1 86.06 167 GLY B C 1
ATOM 2952 O O . GLY B 1 167 ? 21.531 -14.109 -5.121 1 86.06 167 GLY B O 1
ATOM 2953 N N . GLY B 1 168 ? 19.203 -14.023 -5.254 1 81.44 168 GLY B N 1
ATOM 2954 C CA . GLY B 1 168 ? 19.094 -15.383 -5.742 1 81.44 168 GLY B CA 1
ATOM 2955 C C . GLY B 1 168 ? 19.109 -16.422 -4.633 1 81.44 168 GLY B C 1
ATOM 2956 O O . GLY B 1 168 ? 19.219 -17.625 -4.898 1 81.44 168 GLY B O 1
ATOM 2957 N N . GLY B 1 169 ? 18.984 -16.031 -3.408 1 86 169 GLY B N 1
ATOM 2958 C CA . GLY B 1 169 ? 18.875 -16.969 -2.297 1 86 169 GLY B CA 1
ATOM 2959 C C . GLY B 1 169 ? 17.438 -17.312 -1.959 1 86 169 GLY B C 1
ATOM 2960 O O . GLY B 1 169 ? 16.516 -16.969 -2.693 1 86 169 GLY B O 1
ATOM 2961 N N . ASP B 1 170 ? 17.266 -18.188 -1.024 1 93.88 170 ASP B N 1
ATOM 2962 C CA . ASP B 1 170 ? 15.953 -18.562 -0.492 1 93.88 170 ASP B CA 1
ATOM 2963 C C . ASP B 1 170 ? 15.648 -17.781 0.793 1 93.88 170 ASP B C 1
ATOM 2965 O O . ASP B 1 170 ? 15.945 -18.266 1.891 1 93.88 170 ASP B O 1
ATOM 2969 N N . VAL B 1 171 ? 14.992 -16.672 0.623 1 93.88 171 VAL B N 1
ATOM 2970 C CA . VAL B 1 171 ? 14.75 -15.789 1.759 1 93.88 171 VAL B CA 1
ATOM 2971 C C . VAL B 1 171 ? 13.68 -16.391 2.666 1 93.88 171 VAL B C 1
ATOM 2973 O O . VAL B 1 171 ? 13.492 -15.953 3.801 1 93.88 171 VAL B O 1
ATOM 2976 N N . PHE B 1 172 ? 13.016 -17.438 2.227 1 96.88 172 PHE B N 1
ATOM 2977 C CA . PHE B 1 172 ? 11.961 -18.078 3.01 1 96.88 172 PHE B CA 1
ATOM 2978 C C . PHE B 1 172 ? 12.438 -19.391 3.594 1 96.88 172 PHE B C 1
ATOM 2980 O O . PHE B 1 172 ? 11.648 -20.141 4.18 1 96.88 172 PHE B O 1
ATOM 2987 N N . ALA B 1 173 ? 13.711 -19.672 3.404 1 96.56 173 ALA B N 1
ATOM 2988 C CA . ALA B 1 173 ? 14.281 -20.859 4.039 1 96.56 173 ALA B CA 1
ATOM 2989 C C . ALA B 1 173 ? 14.008 -20.859 5.539 1 96.56 173 ALA B C 1
ATOM 2991 O O . ALA B 1 173 ? 14.148 -19.828 6.203 1 96.56 173 ALA B O 1
ATOM 2992 N N . GLY B 1 174 ? 13.594 -22 6.07 1 97.12 174 GLY B N 1
ATOM 2993 C CA . GLY B 1 174 ? 13.328 -22.125 7.496 1 97.12 174 GLY B CA 1
ATOM 2994 C C . GLY B 1 174 ? 11.953 -21.609 7.891 1 97.12 174 GLY B C 1
ATOM 2995 O O . GLY B 1 174 ? 11.656 -21.484 9.078 1 97.12 174 GLY B O 1
ATOM 2996 N N . ARG B 1 175 ? 11.172 -21.281 6.934 1 98.19 175 ARG B N 1
ATOM 2997 C CA . ARG B 1 175 ? 9.812 -20.812 7.172 1 98.19 175 ARG B CA 1
ATOM 2998 C C . ARG B 1 175 ? 8.789 -21.703 6.48 1 98.19 175 ARG B C 1
ATOM 3000 O O . ARG B 1 175 ? 8.203 -21.312 5.465 1 98.19 175 ARG B O 1
ATOM 3007 N N . PRO B 1 176 ? 8.492 -22.812 7.086 1 98.25 176 PRO B N 1
ATOM 3008 C CA . PRO B 1 176 ? 7.73 -23.859 6.395 1 98.25 176 PRO B CA 1
ATOM 3009 C C . PRO B 1 176 ? 6.281 -23.453 6.133 1 98.25 176 PRO B C 1
ATOM 3011 O O . PRO B 1 176 ? 5.68 -23.906 5.156 1 98.25 176 PRO B O 1
ATOM 3014 N N . LEU B 1 177 ? 5.684 -22.672 6.969 1 98.38 177 LEU B N 1
ATOM 3015 C CA . LEU B 1 177 ? 4.285 -22.312 6.773 1 98.38 177 LEU B CA 1
ATOM 3016 C C . LEU B 1 177 ? 4.121 -21.391 5.562 1 98.38 177 LEU B C 1
ATOM 3018 O O . LEU B 1 177 ? 3.162 -21.547 4.797 1 98.38 177 LEU B O 1
ATOM 3022 N N . LEU B 1 178 ? 5.039 -20.484 5.434 1 98.56 178 LEU B N 1
ATOM 3023 C CA . LEU B 1 178 ? 5.004 -19.625 4.258 1 98.56 178 LEU B CA 1
ATOM 3024 C C . LEU B 1 178 ? 5.195 -20.438 2.982 1 98.56 178 LEU B C 1
ATOM 3026 O O . LEU B 1 178 ? 4.496 -20.219 1.99 1 98.56 178 LEU B O 1
ATOM 3030 N N . LYS B 1 179 ? 6.121 -21.328 3.01 1 98.25 179 LYS B N 1
ATOM 3031 C CA . LYS B 1 179 ? 6.352 -22.172 1.844 1 98.25 179 LYS B CA 1
ATOM 3032 C C . LYS B 1 179 ? 5.137 -23.047 1.545 1 98.25 179 LYS B C 1
ATOM 3034 O O . LYS B 1 179 ? 4.773 -23.234 0.382 1 98.25 179 LYS B O 1
ATOM 3039 N N . ALA B 1 180 ? 4.527 -23.547 2.59 1 98.31 180 ALA B N 1
ATOM 3040 C CA . ALA B 1 180 ? 3.328 -24.359 2.428 1 98.31 180 ALA B CA 1
ATOM 3041 C C . ALA B 1 180 ? 2.18 -23.547 1.84 1 98.31 180 ALA B C 1
ATOM 3043 O O . ALA B 1 180 ? 1.375 -24.062 1.063 1 98.31 180 ALA B O 1
ATOM 3044 N N . LEU B 1 181 ? 2.068 -22.328 2.254 1 98.31 181 LEU B N 1
ATOM 3045 C CA . LEU B 1 181 ? 1.02 -21.453 1.734 1 98.31 181 LEU B CA 1
ATOM 3046 C C . LEU B 1 181 ? 1.181 -21.234 0.233 1 98.31 181 LEU B C 1
ATOM 3048 O O . LEU B 1 181 ? 0.201 -21.281 -0.514 1 98.31 181 LEU B O 1
ATOM 3052 N N . LYS B 1 182 ? 2.395 -20.953 -0.175 1 98.19 182 LYS B N 1
ATOM 3053 C CA . LYS B 1 182 ? 2.65 -20.844 -1.607 1 98.19 182 LYS B CA 1
ATOM 3054 C C . LYS B 1 182 ? 2.227 -22.109 -2.348 1 98.19 182 LYS B C 1
ATOM 3056 O O . LYS B 1 182 ? 1.536 -22.031 -3.367 1 98.19 182 LYS B O 1
ATOM 3061 N N . ALA B 1 183 ? 2.697 -23.219 -1.878 1 98.31 183 ALA B N 1
ATOM 3062 C CA . ALA B 1 183 ? 2.379 -24.5 -2.506 1 98.31 183 ALA B CA 1
ATOM 3063 C C . ALA B 1 183 ? 0.87 -24.719 -2.576 1 98.31 183 ALA B C 1
ATOM 3065 O O . ALA B 1 183 ? 0.354 -25.219 -3.578 1 98.31 183 ALA B O 1
ATOM 3066 N N . LYS B 1 184 ? 0.182 -24.406 -1.506 1 98.19 184 LYS B N 1
ATOM 3067 C CA . LYS B 1 184 ? -1.27 -24.547 -1.435 1 98.19 184 LYS B CA 1
ATOM 3068 C C . LYS B 1 184 ? -1.955 -23.734 -2.529 1 98.19 184 LYS B C 1
ATOM 3070 O O . LYS B 1 184 ? -2.842 -24.234 -3.221 1 98.19 184 LYS B O 1
ATOM 3075 N N . VAL B 1 185 ? -1.586 -22.484 -2.654 1 98.38 185 VAL B N 1
ATOM 3076 C CA . VAL B 1 185 ? -2.184 -21.609 -3.658 1 98.38 185 VAL B CA 1
ATOM 3077 C C . VAL B 1 185 ? -1.886 -22.156 -5.055 1 98.38 185 VAL B C 1
ATOM 3079 O O . VAL B 1 185 ? -2.777 -22.219 -5.906 1 98.38 185 VAL B O 1
ATOM 3082 N N . GLU B 1 186 ? -0.677 -22.578 -5.281 1 97.94 186 GLU B N 1
ATOM 3083 C CA . GLU B 1 186 ? -0.249 -23.016 -6.605 1 97.94 186 GLU B CA 1
ATOM 3084 C C . GLU B 1 186 ? -0.875 -24.359 -6.973 1 97.94 186 GLU B C 1
ATOM 3086 O O . GLU B 1 186 ? -0.907 -24.734 -8.148 1 97.94 186 GLU B O 1
ATOM 3091 N N . ALA B 1 187 ? -1.364 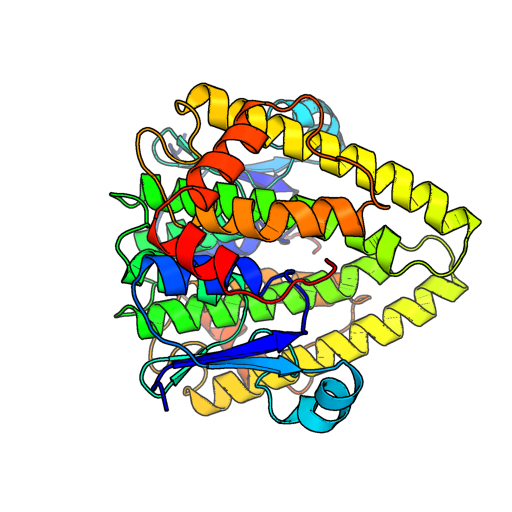-25.047 -6.004 1 98.31 187 ALA B N 1
ATOM 3092 C CA . ALA B 1 187 ? -1.984 -26.344 -6.234 1 98.31 187 ALA B CA 1
ATOM 3093 C C . ALA B 1 187 ? -3.473 -26.203 -6.535 1 98.31 187 ALA B C 1
ATOM 3095 O O . ALA B 1 187 ? -4.129 -27.172 -6.949 1 98.31 187 ALA B O 1
ATOM 3096 N N . LEU B 1 188 ? -4.047 -25.047 -6.234 1 98.5 188 LEU B N 1
ATOM 3097 C CA . LEU B 1 188 ? -5.441 -24.844 -6.617 1 98.5 188 LEU B CA 1
ATOM 3098 C C . LEU B 1 188 ? -5.652 -25.156 -8.094 1 98.5 188 LEU B C 1
ATOM 3100 O O . LEU B 1 188 ? -4.875 -24.719 -8.945 1 98.5 188 LEU B O 1
ATOM 3104 N N . PRO B 1 189 ? -6.664 -25.828 -8.438 1 98.44 189 PRO B N 1
ATOM 3105 C CA . PRO B 1 189 ? -6.812 -26.328 -9.805 1 98.44 189 PRO B CA 1
ATOM 3106 C C . PRO B 1 189 ? -6.707 -25.219 -10.852 1 98.44 189 PRO B C 1
ATOM 3108 O O . PRO B 1 189 ? -5.98 -25.359 -11.836 1 98.44 189 PRO B O 1
ATOM 3111 N N . ALA B 1 190 ? -7.379 -24.109 -10.68 1 98.12 190 ALA B N 1
ATOM 3112 C CA . ALA B 1 190 ? -7.371 -23.016 -11.656 1 98.12 190 ALA B CA 1
ATOM 3113 C C . ALA B 1 190 ? -5.984 -22.391 -11.766 1 98.12 190 ALA B C 1
ATOM 3115 O O . ALA B 1 190 ? -5.539 -22.031 -12.859 1 98.12 190 ALA B O 1
ATOM 3116 N N . VAL B 1 191 ? -5.297 -22.234 -10.641 1 98.19 191 VAL B N 1
ATOM 3117 C CA . VAL B 1 191 ? -3.963 -21.625 -10.625 1 98.19 191 VAL B CA 1
ATOM 3118 C C . VAL B 1 191 ? -2.957 -22.594 -11.25 1 98.19 191 VAL B C 1
ATOM 3120 O O . VAL B 1 191 ? -2.105 -22.188 -12.039 1 98.19 191 VAL B O 1
ATOM 3123 N N . LYS B 1 192 ? -3.078 -23.844 -10.898 1 98 192 LYS B N 1
ATOM 3124 C CA . LYS B 1 192 ? -2.209 -24.875 -11.469 1 98 192 LYS B CA 1
ATOM 3125 C C . LYS B 1 192 ? -2.355 -24.938 -12.984 1 98 192 LYS B C 1
ATOM 3127 O O . LYS B 1 192 ? -1.362 -25.031 -13.711 1 98 192 LYS B O 1
ATOM 3132 N N . ALA B 1 193 ? -3.611 -24.891 -13.422 1 97.88 193 ALA B N 1
ATOM 3133 C CA . ALA B 1 193 ? -3.867 -24.922 -14.859 1 97.88 193 ALA B CA 1
ATOM 3134 C C . ALA B 1 193 ? -3.205 -23.734 -15.562 1 97.88 193 ALA B C 1
ATOM 3136 O O . ALA B 1 193 ? -2.621 -23.891 -16.641 1 97.88 193 ALA B O 1
ATOM 3137 N N . TYR B 1 194 ? -3.352 -22.578 -14.977 1 97.19 194 TYR B N 1
ATOM 3138 C CA . TYR B 1 194 ? -2.689 -21.406 -15.531 1 97.19 194 TYR B CA 1
ATOM 3139 C C . TYR B 1 194 ? -1.178 -21.594 -15.562 1 97.19 194 TYR B C 1
ATOM 3141 O O . TYR B 1 194 ? -0.533 -21.312 -16.578 1 97.19 194 TYR B O 1
ATOM 3149 N N . ARG B 1 195 ? -0.605 -22.078 -14.414 1 96.12 195 ARG B N 1
ATOM 3150 C CA . ARG B 1 195 ? 0.841 -22.234 -14.297 1 96.12 195 ARG B CA 1
ATOM 3151 C C . ARG B 1 195 ? 1.367 -23.234 -15.305 1 96.12 195 ARG B C 1
ATOM 3153 O O . ARG B 1 195 ? 2.455 -23.062 -15.859 1 96.12 195 ARG B O 1
ATOM 3160 N N . ASP B 1 196 ? 0.639 -24.25 -15.578 1 95.5 196 ASP B N 1
ATOM 3161 C CA . ASP B 1 196 ? 1.034 -25.297 -16.516 1 95.5 196 ASP B CA 1
ATOM 3162 C C . ASP B 1 196 ? 1.104 -24.75 -17.938 1 95.5 196 ASP B C 1
ATOM 3164 O O . ASP B 1 196 ? 1.871 -25.25 -18.766 1 95.5 196 ASP B O 1
ATOM 3168 N N . LYS B 1 197 ? 0.346 -23.734 -18.203 1 94 197 LYS B N 1
ATOM 3169 C CA . LYS B 1 197 ? 0.272 -23.188 -19.547 1 94 197 LYS B CA 1
ATOM 3170 C C . LYS B 1 197 ? 1.188 -21.969 -19.703 1 94 197 LYS B C 1
ATOM 3172 O O . LYS B 1 197 ? 1.472 -21.547 -20.828 1 94 197 LYS B O 1
ATOM 3177 N N . SER B 1 198 ? 1.481 -21.438 -18.547 1 90.56 198 SER B N 1
ATOM 3178 C CA . SER B 1 198 ? 2.264 -20.203 -18.578 1 90.56 198 SER B CA 1
ATOM 3179 C C . SER B 1 198 ? 3.684 -20.453 -19.062 1 90.56 198 SER B C 1
ATOM 3181 O O . SER B 1 198 ? 4.281 -21.484 -18.75 1 90.56 198 SER B O 1
ATOM 3183 N N . PRO B 1 199 ? 4.172 -19.516 -19.844 1 86.69 199 PRO B N 1
ATOM 3184 C CA . PRO B 1 199 ? 5.562 -19.688 -20.281 1 86.69 199 PRO B CA 1
ATOM 3185 C C . PRO B 1 199 ? 6.547 -19.688 -19.109 1 86.69 199 PRO B C 1
ATOM 3187 O O . PRO B 1 199 ? 6.273 -19.078 -18.078 1 86.69 199 PRO B O 1
ATOM 3190 N N . SER B 1 200 ? 7.59 -20.406 -19.344 1 77.5 200 SER B N 1
ATOM 3191 C CA . SER B 1 200 ? 8.656 -20.375 -18.359 1 77.5 200 SER B CA 1
ATOM 3192 C C . SER B 1 200 ? 9.336 -19 -18.312 1 77.5 200 SER B C 1
ATOM 3194 O O . SER B 1 200 ? 9.703 -18.453 -19.344 1 77.5 200 SER B O 1
ATOM 3196 N N . VAL B 1 201 ? 9.133 -18.422 -17.188 1 75 201 VAL B N 1
ATOM 3197 C CA . VAL B 1 201 ? 9.75 -17.094 -17.109 1 75 201 VAL B CA 1
ATOM 3198 C C . VAL B 1 201 ? 10.703 -17.031 -15.914 1 75 201 VAL B C 1
ATOM 3200 O O . VAL B 1 201 ? 10.531 -17.766 -14.93 1 75 201 VAL B O 1
ATOM 3203 N N . THR B 1 202 ? 11.836 -16.281 -16.281 1 66.19 202 THR B N 1
ATOM 3204 C CA . THR B 1 202 ? 12.766 -15.953 -15.203 1 66.19 202 THR B CA 1
ATOM 3205 C C . THR B 1 202 ? 12.234 -14.805 -14.359 1 66.19 202 THR B C 1
ATOM 3207 O O . THR B 1 202 ? 11.539 -13.922 -14.867 1 66.19 202 THR B O 1
ATOM 3210 N N . PHE B 1 203 ? 12.336 -14.953 -13.016 1 72.44 203 PHE B N 1
ATOM 3211 C CA . PHE B 1 203 ? 11.906 -13.883 -12.117 1 72.44 203 PHE B CA 1
ATOM 3212 C C . PHE B 1 203 ? 12.844 -12.688 -12.203 1 72.44 203 PHE B C 1
ATOM 3214 O O . PHE B 1 203 ? 13.984 -12.82 -12.648 1 72.44 203 PHE B O 1
#

InterPro domains:
  IPR004045 Glutathione S-transferase, N-terminal [PF02798] (5-72)
  IPR004045 Glutathione S-transferase, N-terminal [PS50404] (2-79)
  IPR004046 Glutathione S-transferase, C-terminal [PF14497] (103-197)
  IPR010987 Glutathione S-transferase, C-terminal-like [PS50405] (81-203)
  IPR036249 Thioredoxin-like superfamily [SSF52833] (3-76)
  IPR036282 Glutathione S-transferase, C-terminal domain superfamily [SSF47616] (77-200)
  IPR040079 Glutathione transferase family [SFLDS00019] (1-200)
  IPR050213 Glutathione S-transferase superfamily [PTHR11571] (1-200)

Organism: NCBI:txid197152